Protein AF-A0AA35SJY0-F1 (afdb_monomer)

Sequence (415 aa):
MSQCINRVAERLEVTLGAAPAEVSKVVKTKFVGMVEGQYLTRVKPPSTESALGQVNSGDSARTPIFGKFELPSSLTAIKYTGNKRKRDEEDPGNQPSSKRAKKNTGEGEEKPVDDGVFWSVNFDNFHQHFQDKAIVSAVRERVDETAACVMRSLLRMAINLSQDKSLQTKSSPTLYKGRMAEYLPDKPKLSEMDLEHYLKALTDDQAHFLSKEDDSGGGGYAVDYQQCAQGLCQATVEGIVRERFSSKCLRVFRLLLVKRVLEQKQVVDMAMIPSKEARELLYSLLAENFISLQEIPRTMDYAPSRTFYLFSVNLPSVARLLLERTYQALGNIVSRRMFEMKTHKRLLEKYAQYQEQMAQLKGRGEVEEEEIEEILTPDEKTTAEQVKKTIQKLEAGELQLDETIMSLSNYIRMA

Nearest PDB structures (foldseek):
  8iuh-assembly1_O  TM=8.285E-01  e=1.355E-28  Homo sapiens
  7d59-assembly1_O  TM=8.642E-01  e=7.348E-26  Homo sapiens
  5afq-assembly2_B  TM=8.965E-01  e=2.267E-20  Homo sapiens
  7z1l-assembly1_O  TM=6.596E-01  e=2.571E-13  Saccharomyces cerevisiae W303
  6tut-assembly1_O  TM=6.845E-01  e=4.844E-11  Saccharomyces cerevisiae S288C

Radius of gyration: 31.0 Å; Cα contacts (8 Å, |Δi|>4): 388; chains: 1; bounding box: 80×74×91 Å

Solvent-accessible surface area (backbone atoms only — not comparable to full-atom values): 24234 Å² total; per-residue (Å²): 87,67,70,57,38,51,5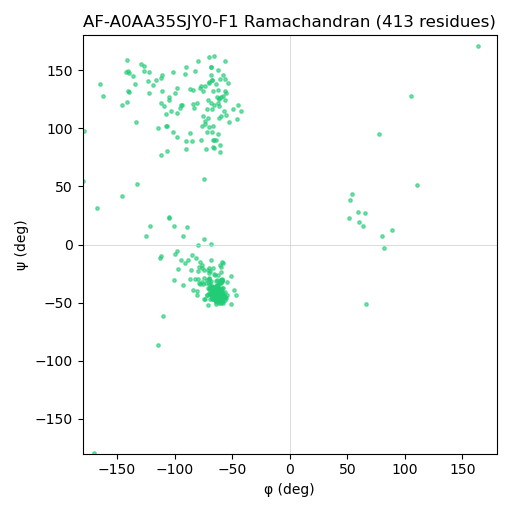4,52,22,56,57,44,26,78,74,66,76,49,63,49,75,60,47,32,53,53,46,48,55,51,51,50,51,34,24,77,69,43,43,32,27,51,52,80,75,78,81,78,90,79,73,91,74,77,94,74,88,88,76,89,76,72,72,75,78,80,56,50,58,62,74,66,94,58,62,89,72,70,67,90,81,76,79,79,78,75,78,77,79,86,76,94,79,80,82,89,78,92,70,90,71,82,73,74,94,75,77,76,76,78,72,57,97,54,69,94,52,50,74,40,77,30,60,68,52,51,53,50,53,51,50,52,50,52,52,29,51,50,40,30,75,73,74,30,69,66,50,17,50,53,51,47,26,51,53,54,50,34,64,73,71,40,87,73,85,54,94,66,58,50,54,45,59,81,43,47,51,78,60,47,69,84,51,51,59,87,70,74,78,71,51,76,67,56,50,53,51,45,52,50,53,45,43,72,36,92,66,43,44,32,42,76,80,40,75,65,77,80,27,21,32,28,44,27,46,43,41,40,28,48,52,51,30,50,53,52,52,48,50,53,40,31,77,73,76,26,69,70,48,32,49,51,52,53,50,29,61,74,63,44,61,40,40,68,69,56,50,28,67,74,59,75,41,61,68,68,60,44,48,56,46,52,53,52,36,40,77,70,54,59,34,45,80,45,79,50,54,77,49,96,81,57,47,72,93,52,34,46,60,32,37,29,53,54,63,73,61,34,39,52,56,49,46,54,52,50,52,53,48,46,54,52,45,52,51,49,42,53,48,52,51,61,74,41,39,71,56,49,53,52,51,50,51,52,54,51,52,50,54,53,33,67,74,69,74,54,82,68,63,70,72,57,48,75,77,47,51,72,69,59,49,55,52,44,52,50,52,51,52,51,44,52,52,40,55,52,49,50,54,56,49,48,57,52,45,52,39,34,52,52,25,64,68,61,107

pLDDT: mean 80.76, std 19.19, range [25.3, 96.81]

Foldseek 3Di:
DLVVLQVVLVVVCVVPVDDSQVSSVVSLVVVLVCLVLVQKWWDDQPPPPPPPDDDDDDDPPPPPDRPRSDDPPCSVVRGRPDDPPPPDDDDPDDDDDDDPDPDPPPDDPPQGPCPPTDMDGDVLSVLLVLLLVLLLVVQCVVPHNVLSQLSNLVSVVQVVPDPDSDLQDQKGPWDAPVCSVVRHDPPPPDDPVRSLVSLVVQCPDPLNQKHFDDPPRPTIIMGGSLSSLVVLLVVLLLVVQCVPPHPLLSLLLVVQVVVFKDALVRSCVVSVDPSVVSVVSLVVCVVLVQKDWDWAAPDPVSPPVRITTMIGGDSLVSLVSVLVVLVVVLVVLVVVLVVLCVVCVVLLVLVVVLVVVVVVCVVVVHDPVVVSCVSAPPVSVVVNVVSVVSSVVSVVVNVVSVSSNSSSVSNNSND

Mean predicted aligned error: 12.14 Å

Secondary structure (DSSP, 8-state):
-HHHHHHHHHHHHHHH---HHHHHHHHHHHHHHHHHTTSEEEPPPP---------------------TTPPPTTGGG--------------S--PPP-------S-------TTTT--EEE-HHHHHHHHHHHHHHHHHHHHS-HHHHHHHHHHHHHHHHH-S---TT--BPPPEEHHHHTTTS-SSS---HHHHHHHHHHHHHSTT--EEEEE-GGG-EEEEBHHHHHHHHHHHHHHHHHHHHT-HHHHHHHHHHHHHSEEEHHHHHHHHT--HHHHHHHHHHHHHTTSSEEEEEESSTT--GGGEEEEEE--HHHHHHHHHHHHHHHHHHHHHHHHHHHHHTHHHHHHHHHHHHHHHHHHHHT---HHHHHTTS-HHHHHHHHHHHHHHHHHHHHHHHHHHHHHHHHHHHHH-

InterPro domains:
  IPR008806 RNA polymerase III Rpc82, C -terminal [PF05645] (86-227)
  IPR036388 Winged helix-like DNA-binding domain superfamily [G3DSA:1.10.10.10] (122-224)
  IPR036388 Winged helix-like DNA-binding domain superfamily [G3DSA:1.10.10.10] (226-315)
  IPR039748 DNA-directed RNA polymerase III subunit RPC3 [PTHR12949] (1-410)
  IPR055207 DNA-directed RNA polymerase III subunit RPC3, winged-helix domain [PF22536] (237-313)

Structure (mmCIF, N/CA/C/O backbone):
data_AF-A0AA35SJY0-F1
#
_entry.id   AF-A0AA35SJY0-F1
#
loop_
_atom_site.group_PDB
_atom_site.id
_atom_site.type_symbol
_atom_site.label_atom_id
_atom_site.label_alt_id
_atom_site.label_comp_id
_atom_site.label_asym_id
_atom_site.label_entity_id
_atom_site.label_seq_id
_atom_site.pdbx_PDB_ins_code
_atom_site.Cartn_x
_atom_site.Cartn_y
_atom_site.Cartn_z
_atom_site.occupancy
_atom_site.B_iso_or_equiv
_atom_site.auth_seq_id
_atom_site.auth_comp_id
_atom_site.auth_asym_id
_atom_site.auth_atom_id
_atom_site.pdbx_PDB_model_num
ATOM 1 N N . MET A 1 1 ? -18.531 22.402 15.625 1.00 78.50 1 MET A N 1
ATOM 2 C CA . MET A 1 1 ? -17.319 22.365 16.481 1.00 78.50 1 MET A CA 1
ATOM 3 C C . MET A 1 1 ? -17.675 22.137 17.952 1.00 78.50 1 MET A C 1
ATOM 5 O O . MET A 1 1 ? -17.224 21.138 18.505 1.00 78.50 1 MET A O 1
ATOM 9 N N . SER A 1 2 ? -18.511 22.976 18.571 1.00 81.50 2 SER A N 1
ATOM 10 C CA . SER A 1 2 ? -18.859 22.919 20.006 1.00 81.50 2 SER A CA 1
ATOM 11 C C . SER A 1 2 ? -19.429 21.566 20.442 1.00 81.50 2 SER A C 1
ATOM 13 O O . SER A 1 2 ? -18.970 20.981 21.419 1.00 81.50 2 SER A O 1
ATOM 15 N N . GLN A 1 3 ? -20.351 20.997 19.657 1.00 84.88 3 GLN A N 1
ATOM 16 C CA . GLN A 1 3 ? -20.922 19.670 19.932 1.00 84.88 3 GLN A CA 1
ATOM 17 C C . GLN A 1 3 ? -19.871 18.545 19.926 1.00 84.88 3 GLN A C 1
ATOM 19 O O . GLN A 1 3 ? -19.956 17.617 20.726 1.00 84.88 3 GLN A O 1
ATOM 24 N N . CYS A 1 4 ? -18.880 18.614 19.029 1.00 85.56 4 CYS A N 1
ATOM 25 C CA . CYS A 1 4 ? -17.801 17.625 18.961 1.00 85.56 4 CYS A CA 1
ATOM 26 C C . CYS A 1 4 ? -16.913 17.716 20.207 1.00 85.56 4 CYS A C 1
ATOM 28 O O . CYS A 1 4 ? -16.655 16.703 20.851 1.00 85.56 4 CYS A O 1
ATOM 30 N N . ILE A 1 5 ? -16.526 18.937 20.594 1.00 85.25 5 ILE A N 1
ATOM 31 C CA . ILE A 1 5 ? -15.706 19.183 21.786 1.00 85.25 5 ILE A CA 1
ATOM 32 C C . ILE A 1 5 ? -16.404 18.655 23.045 1.00 85.25 5 ILE A C 1
ATOM 34 O O . ILE A 1 5 ? -15.774 17.938 23.819 1.00 85.25 5 ILE A O 1
ATOM 38 N N . ASN A 1 6 ? -17.695 18.955 23.226 1.00 83.62 6 ASN A N 1
ATOM 39 C CA . ASN A 1 6 ? -18.451 18.501 24.396 1.00 83.62 6 ASN A CA 1
ATOM 40 C C . ASN A 1 6 ? -18.546 16.968 24.445 1.00 83.62 6 ASN A C 1
ATOM 42 O O . ASN A 1 6 ? -18.200 16.374 25.459 1.00 83.62 6 ASN A O 1
ATOM 46 N N . ARG A 1 7 ? -18.903 16.307 23.333 1.00 86.19 7 ARG A N 1
ATOM 47 C CA . ARG A 1 7 ? -18.992 14.834 23.279 1.00 86.19 7 ARG A CA 1
ATOM 48 C C . ARG A 1 7 ? -17.655 14.142 23.542 1.00 86.19 7 ARG A C 1
ATOM 50 O O . ARG A 1 7 ? -17.624 13.088 24.172 1.00 86.19 7 ARG A O 1
ATOM 57 N N . VAL A 1 8 ? -16.555 14.693 23.026 1.00 86.94 8 VAL A N 1
ATOM 58 C CA . VAL A 1 8 ? -15.214 14.137 23.262 1.00 86.94 8 VAL A CA 1
ATOM 59 C C . VAL A 1 8 ? -14.806 14.341 24.720 1.00 86.94 8 VAL A C 1
ATOM 61 O O . VAL A 1 8 ? -14.300 13.403 25.329 1.00 86.94 8 VAL A O 1
ATOM 64 N N . ALA A 1 9 ? -15.072 15.516 25.299 1.00 84.88 9 ALA A N 1
ATOM 65 C CA . ALA A 1 9 ? -14.797 15.783 26.708 1.00 84.88 9 ALA A CA 1
ATOM 66 C C . ALA A 1 9 ? -15.593 14.851 27.640 1.00 84.88 9 ALA A C 1
ATOM 68 O O . ALA A 1 9 ? -14.998 14.261 28.534 1.00 84.88 9 ALA A O 1
ATOM 69 N N . GLU A 1 10 ? -16.886 14.635 27.375 1.00 84.31 10 GLU A N 1
ATOM 70 C CA . GLU A 1 10 ? -17.739 13.702 28.131 1.00 84.31 10 GLU A CA 1
ATOM 71 C C . GLU A 1 10 ? -17.217 12.255 28.071 1.00 84.31 10 GLU A C 1
ATOM 73 O O . GLU A 1 10 ? -17.153 11.561 29.083 1.00 84.31 10 GLU A O 1
ATOM 78 N N . ARG A 1 11 ? -16.800 11.776 26.891 1.00 84.75 11 ARG A N 1
ATOM 79 C CA . ARG A 1 11 ? -16.245 10.415 26.751 1.00 84.75 11 ARG A CA 1
ATOM 80 C C . ARG A 1 11 ? -14.896 10.255 27.452 1.00 84.75 11 ARG A C 1
ATOM 82 O O . ARG A 1 11 ? -14.607 9.192 28.000 1.00 84.75 11 ARG A O 1
ATOM 89 N N . LEU A 1 12 ? -14.064 11.294 27.421 1.00 83.69 12 LEU A N 1
ATOM 90 C CA . LEU A 1 12 ? -12.764 11.292 28.084 1.00 83.69 12 LEU A CA 1
ATOM 91 C C . LEU A 1 12 ? -12.892 11.402 29.606 1.00 83.69 12 LEU A C 1
ATOM 93 O O . LEU A 1 12 ? -12.096 10.780 30.299 1.00 83.69 12 LEU A O 1
ATOM 97 N N . GLU A 1 13 ? -13.898 12.107 30.128 1.00 79.31 13 GLU A N 1
ATOM 98 C CA . GLU A 1 13 ? -14.208 12.141 31.565 1.00 79.31 13 GLU A CA 1
ATOM 99 C C . GLU A 1 13 ? -14.447 10.728 32.109 1.00 79.31 13 GLU A C 1
ATOM 101 O O . GLU A 1 13 ? -13.812 10.333 33.083 1.00 79.31 13 GLU A O 1
ATOM 106 N N . VAL A 1 14 ? -15.267 9.926 31.419 1.00 75.31 14 VAL A N 1
ATOM 107 C CA . VAL A 1 14 ? -15.548 8.527 31.799 1.00 75.31 14 VAL A CA 1
ATOM 108 C C . VAL A 1 14 ? -14.278 7.668 31.830 1.00 75.31 14 VAL A C 1
ATOM 110 O O . VAL A 1 14 ? -14.185 6.730 32.615 1.00 75.31 14 VAL A O 1
ATOM 113 N N . THR A 1 15 ? -13.293 7.983 30.986 1.00 76.44 15 THR A N 1
ATOM 114 C CA . THR A 1 15 ? -12.087 7.158 30.814 1.00 76.44 15 THR A CA 1
ATOM 115 C C . THR A 1 15 ? -10.930 7.598 31.720 1.00 76.44 15 THR A C 1
ATOM 117 O O . THR A 1 15 ? -10.145 6.765 32.160 1.00 76.44 15 THR A O 1
ATOM 120 N N . LEU A 1 16 ? -10.796 8.903 31.978 1.00 75.38 16 LEU A N 1
ATOM 121 C CA . LEU A 1 16 ? -9.642 9.511 32.657 1.00 75.38 16 LEU A CA 1
ATOM 122 C C . LEU A 1 16 ? -9.978 10.092 34.039 1.00 75.38 16 LEU A C 1
ATOM 124 O O . LEU A 1 16 ? -9.060 10.471 34.760 1.00 75.38 16 LEU A O 1
ATOM 128 N N . GLY A 1 17 ? -11.261 10.220 34.403 1.00 70.62 17 GLY A N 1
ATOM 129 C CA . GLY A 1 17 ? -11.694 10.812 35.677 1.00 70.62 17 GLY A CA 1
ATOM 130 C C . GLY A 1 17 ? -11.331 12.296 35.850 1.00 70.62 17 GLY A C 1
ATOM 131 O O . GLY A 1 17 ? -11.333 12.804 36.968 1.00 70.62 17 GLY A O 1
ATOM 132 N N . ALA A 1 18 ? -10.976 12.989 34.763 1.00 73.25 18 ALA A N 1
ATOM 133 C CA . ALA A 1 18 ? -10.512 14.376 34.778 1.00 73.25 18 ALA A CA 1
ATOM 134 C C . ALA A 1 18 ? -11.664 15.386 34.630 1.00 73.25 18 ALA A C 1
ATOM 136 O O . ALA A 1 18 ? -12.671 15.109 33.979 1.00 73.25 18 ALA A O 1
ATOM 137 N N . ALA A 1 19 ? -11.485 16.596 35.177 1.00 75.12 19 ALA A N 1
ATOM 138 C CA . ALA A 1 19 ? -12.495 17.652 35.133 1.00 75.12 19 ALA A CA 1
ATOM 139 C C . ALA A 1 19 ? -12.826 18.079 33.677 1.00 75.12 19 ALA A C 1
ATOM 141 O O . ALA A 1 19 ? -11.927 18.516 32.944 1.00 75.12 19 ALA A O 1
ATOM 142 N N . PRO A 1 20 ? -14.107 18.069 33.251 1.00 69.75 20 PRO A N 1
ATOM 143 C CA . PRO A 1 20 ? -14.501 18.304 31.852 1.00 69.75 20 PRO A CA 1
ATOM 144 C C . PRO A 1 20 ? -14.066 19.652 31.271 1.00 69.75 20 PRO A C 1
ATOM 146 O O . PRO A 1 20 ? -13.796 19.777 30.075 1.00 69.75 20 PRO A O 1
ATOM 149 N N . ALA A 1 21 ? -13.970 20.675 32.123 1.00 73.25 21 ALA A N 1
ATOM 150 C CA . ALA A 1 21 ? -13.591 22.023 31.718 1.00 73.25 21 ALA A CA 1
ATOM 151 C C . ALA A 1 21 ? -12.121 22.126 31.271 1.00 73.25 21 ALA A C 1
ATOM 153 O O . ALA A 1 21 ? -11.799 22.935 30.398 1.00 73.25 21 ALA A O 1
ATOM 154 N N . GLU A 1 22 ? -11.228 21.320 31.847 1.00 76.94 22 GLU A N 1
ATOM 155 C CA . GLU A 1 22 ? -9.810 21.291 31.478 1.00 76.94 22 GLU A CA 1
ATOM 156 C C . GLU A 1 22 ? -9.596 20.462 30.208 1.00 76.94 22 GLU A C 1
ATOM 158 O O . GLU A 1 22 ? -8.956 20.921 29.259 1.00 76.94 22 GLU A O 1
ATOM 163 N N . VAL A 1 23 ? -10.255 19.302 30.131 1.00 80.50 23 VAL A N 1
ATOM 164 C CA . VAL A 1 23 ? -10.253 18.433 28.947 1.00 80.50 23 VAL A CA 1
ATOM 165 C C . VAL A 1 23 ? -10.788 19.178 27.720 1.00 80.50 23 VAL A C 1
ATOM 167 O O . VAL A 1 23 ? -10.181 19.128 26.652 1.00 80.50 23 VAL A O 1
ATOM 170 N N . SER A 1 24 ? -11.872 19.946 27.866 1.00 79.69 24 SER A N 1
ATOM 171 C CA . SER A 1 24 ? -12.461 20.729 26.773 1.00 79.69 24 SER A CA 1
ATOM 172 C C . SER A 1 24 ? -11.477 21.736 26.156 1.00 79.69 24 SER A C 1
ATOM 174 O O . SER A 1 24 ? -11.444 21.892 24.931 1.00 79.69 24 SER A O 1
ATOM 176 N N . LYS A 1 25 ? -10.612 22.372 26.964 1.00 83.44 25 LYS A N 1
ATOM 177 C CA . LYS A 1 25 ? -9.571 23.287 26.458 1.00 83.44 25 LYS A CA 1
ATOM 178 C C . LYS A 1 25 ? -8.545 22.548 25.602 1.00 83.44 25 LYS A C 1
ATOM 180 O O . LYS A 1 25 ? -8.234 23.000 24.504 1.00 83.44 25 LYS A O 1
ATOM 185 N N . VAL A 1 26 ? -8.064 21.395 26.069 1.00 85.69 26 VAL A N 1
ATOM 186 C CA . VAL A 1 26 ? -7.096 20.569 25.328 1.00 85.69 26 VAL A CA 1
ATOM 187 C C . VAL A 1 26 ? -7.708 20.049 24.025 1.00 85.69 26 VAL A C 1
ATOM 189 O O . VAL A 1 26 ? -7.083 20.141 22.967 1.00 85.69 26 VAL A O 1
ATOM 192 N N . VAL A 1 27 ? -8.951 19.561 24.076 1.00 86.62 27 VAL A N 1
ATOM 193 C CA . VAL A 1 27 ? -9.693 19.083 22.898 1.00 86.62 27 VAL A CA 1
ATOM 194 C C . VAL A 1 27 ? -9.872 20.205 21.878 1.00 86.62 27 VAL A C 1
ATOM 196 O O . VAL A 1 27 ? -9.680 19.978 20.686 1.00 86.62 27 VAL A O 1
ATOM 199 N N . LYS A 1 28 ? -10.165 21.431 22.324 1.00 86.31 28 LYS A N 1
ATOM 200 C CA . LYS A 1 28 ? -10.258 22.605 21.448 1.00 86.31 28 LYS A CA 1
ATOM 201 C C . LYS A 1 28 ? -8.932 22.904 20.748 1.00 86.31 28 LYS A C 1
ATOM 203 O O . LYS A 1 28 ? -8.933 23.079 19.533 1.00 86.31 28 LYS A O 1
ATOM 208 N N . THR A 1 29 ? -7.812 22.899 21.472 1.00 88.44 29 THR A N 1
ATOM 209 C CA . THR A 1 29 ? -6.478 23.090 20.878 1.00 88.44 29 THR A CA 1
ATOM 210 C C . THR A 1 29 ? -6.157 22.004 19.850 1.00 88.44 29 THR A C 1
ATOM 212 O O . THR A 1 29 ? -5.660 22.306 18.768 1.00 88.44 29 THR A O 1
ATOM 215 N N . LYS A 1 30 ? -6.487 20.737 20.136 1.00 89.62 30 LYS A N 1
ATOM 216 C CA . LYS A 1 30 ? -6.295 19.636 19.177 1.00 89.62 30 LYS A CA 1
ATOM 217 C C . LYS A 1 30 ? -7.208 19.754 17.959 1.00 89.62 30 LYS A C 1
ATOM 219 O O . LYS A 1 30 ? -6.742 19.516 16.852 1.00 89.62 30 LYS A O 1
ATOM 224 N N . PHE A 1 31 ? -8.462 20.166 18.139 1.00 88.88 31 PHE A N 1
ATOM 225 C CA . PHE A 1 31 ? -9.383 20.416 17.031 1.00 88.88 31 PHE A CA 1
ATOM 226 C C . PHE A 1 31 ? -8.839 21.505 16.101 1.00 88.88 31 PHE A C 1
ATOM 228 O O . PHE A 1 31 ? -8.817 21.309 14.892 1.00 88.88 31 PHE A O 1
ATOM 235 N N . VAL A 1 32 ? -8.347 22.617 16.660 1.00 86.94 32 VAL A N 1
ATOM 236 C CA . VAL A 1 32 ? -7.701 23.692 15.889 1.00 86.94 32 VAL A CA 1
ATOM 237 C C . VAL A 1 32 ? -6.501 23.153 15.112 1.00 86.94 32 VAL A C 1
ATOM 239 O O . VAL A 1 32 ? -6.459 23.317 13.898 1.00 86.94 32 VAL A O 1
ATOM 242 N N . GLY A 1 33 ? -5.612 22.396 15.760 1.00 85.62 33 GLY A N 1
ATOM 243 C CA . GLY A 1 33 ? -4.476 21.771 15.077 1.00 85.62 33 GLY A CA 1
ATOM 244 C C . GLY A 1 33 ? -4.880 20.789 13.965 1.00 85.62 33 GLY A C 1
ATOM 245 O O . GLY A 1 33 ? -4.198 20.694 12.951 1.00 85.62 33 GLY A O 1
ATOM 246 N N . MET A 1 34 ? -6.006 20.077 14.100 1.00 87.00 34 MET A N 1
ATOM 247 C CA . MET A 1 34 ? -6.532 19.213 13.033 1.00 87.00 34 MET A CA 1
ATOM 248 C C . MET A 1 34 ? -7.114 20.004 11.856 1.00 87.00 34 MET A C 1
ATOM 250 O O . MET A 1 34 ? -7.069 19.520 10.726 1.00 87.00 34 MET A O 1
ATOM 254 N N . VAL A 1 35 ? -7.660 21.198 12.098 1.00 85.62 35 VAL A N 1
ATOM 255 C CA . VAL A 1 35 ? -8.133 22.105 11.041 1.00 85.62 35 VAL A CA 1
ATOM 256 C C . VAL A 1 35 ? -6.951 22.754 10.323 1.00 85.62 35 VAL A C 1
ATOM 258 O O . VAL A 1 35 ? -6.907 22.730 9.096 1.00 85.62 35 VAL A O 1
ATOM 261 N N . GLU A 1 36 ? -5.967 23.260 11.069 1.00 82.62 36 GLU A N 1
ATOM 262 C CA . GLU A 1 36 ? -4.720 23.821 10.527 1.00 82.62 36 GLU A CA 1
ATOM 263 C C . GLU A 1 36 ? -3.943 22.772 9.722 1.00 82.62 36 GLU A C 1
ATOM 265 O O . GLU A 1 36 ? -3.505 23.034 8.605 1.00 82.62 36 GLU A O 1
ATOM 270 N N . GLY A 1 37 ? -3.862 21.545 10.245 1.00 79.25 37 GLY A N 1
ATOM 271 C CA . GLY A 1 37 ? -3.310 20.384 9.551 1.00 79.25 37 GLY A CA 1
ATOM 272 C C . GLY A 1 37 ? -4.217 19.806 8.461 1.00 79.25 37 GLY A C 1
ATOM 273 O O . GLY A 1 37 ? -3.877 18.771 7.902 1.00 79.25 37 GLY A O 1
ATOM 274 N N . GLN A 1 38 ? -5.363 20.436 8.171 1.00 82.00 38 GLN A N 1
ATOM 275 C CA . GLN A 1 38 ? -6.306 20.089 7.100 1.00 82.00 38 GLN A CA 1
ATOM 276 C C . GLN A 1 38 ? -6.922 18.684 7.168 1.00 82.00 38 GLN A C 1
ATOM 278 O O . GLN A 1 38 ? -7.476 18.198 6.183 1.00 82.00 38 GLN A O 1
ATOM 283 N N . TYR A 1 39 ? -6.902 18.039 8.332 1.00 85.19 39 TYR A N 1
ATOM 284 C CA . TYR A 1 39 ? -7.601 16.775 8.586 1.00 85.19 39 TYR A CA 1
ATOM 285 C C . TYR A 1 39 ? -9.109 16.965 8.786 1.00 85.19 39 TYR A C 1
ATOM 287 O O . TYR A 1 39 ? -9.882 16.020 8.626 1.00 85.19 39 TYR A O 1
ATOM 295 N N . LEU A 1 40 ? -9.533 18.186 9.120 1.00 88.38 40 LEU A N 1
ATOM 296 C CA . LEU A 1 40 ? -10.933 18.580 9.240 1.00 88.38 40 LEU A CA 1
ATOM 297 C C . LEU A 1 40 ? -11.250 19.697 8.246 1.00 88.38 40 LEU A C 1
ATOM 299 O O . LEU A 1 40 ? -10.483 20.643 8.084 1.00 88.38 40 LEU A O 1
ATOM 303 N N . THR A 1 41 ? -12.404 19.587 7.597 1.00 85.44 41 THR A N 1
ATOM 304 C CA . THR A 1 41 ? -12.906 20.553 6.611 1.00 85.44 41 THR A CA 1
ATOM 305 C C . THR A 1 41 ? -14.304 20.999 6.987 1.00 85.44 41 THR A C 1
ATOM 307 O O . THR A 1 41 ? -15.071 20.230 7.568 1.00 85.44 41 THR A O 1
ATOM 310 N N . ARG A 1 42 ? -14.659 22.238 6.651 1.00 84.56 42 ARG A N 1
ATOM 311 C CA . ARG A 1 42 ? -16.052 22.673 6.741 1.00 84.56 42 ARG A CA 1
ATOM 312 C C . ARG A 1 42 ? -16.880 21.980 5.666 1.00 84.56 42 ARG A C 1
ATOM 314 O O . ARG A 1 42 ? -16.460 21.882 4.513 1.00 84.56 42 ARG A O 1
ATOM 321 N N . VAL A 1 43 ? -18.082 21.560 6.038 1.00 84.62 43 VAL A N 1
ATOM 322 C CA . VAL A 1 43 ? -19.083 21.070 5.089 1.00 84.62 43 VAL A CA 1
ATOM 323 C C . VAL A 1 43 ? -19.670 22.273 4.361 1.00 84.62 43 VAL A C 1
ATOM 325 O O . VAL A 1 43 ? -20.027 23.274 4.986 1.00 84.62 43 VAL A O 1
ATOM 328 N N . LYS A 1 44 ? -19.753 22.189 3.032 1.00 76.44 44 LYS A N 1
ATOM 329 C CA . LYS A 1 44 ? -20.377 23.236 2.223 1.00 76.44 44 LYS A CA 1
ATOM 330 C C . LYS A 1 44 ? -21.859 23.337 2.612 1.00 76.44 44 LYS A C 1
ATOM 332 O O . LYS A 1 44 ? -22.533 22.305 2.586 1.00 76.44 44 LYS A O 1
ATOM 337 N N . PRO A 1 45 ? -22.379 24.525 2.972 1.00 72.19 45 PRO A N 1
ATOM 338 C CA . PRO A 1 45 ? -23.802 24.661 3.235 1.00 72.19 45 PRO A CA 1
ATOM 339 C C . PRO A 1 45 ? -24.577 24.305 1.958 1.00 72.19 45 PRO A C 1
ATOM 341 O O . PRO A 1 45 ? -24.107 24.629 0.859 1.00 72.19 45 PRO A O 1
ATOM 344 N N . PRO A 1 46 ? -25.734 23.628 2.068 1.00 66.56 46 PRO A N 1
ATOM 345 C CA . PRO A 1 46 ? -26.589 23.399 0.912 1.00 66.56 46 PRO A CA 1
ATOM 346 C C . PRO A 1 46 ? -26.919 24.754 0.280 1.00 66.56 46 PRO A C 1
ATOM 348 O O . PRO A 1 46 ? -27.278 25.700 0.982 1.00 66.56 46 PRO A O 1
ATOM 351 N N . SER A 1 47 ? -26.742 24.871 -1.037 1.00 57.00 47 SER A N 1
ATOM 352 C CA . SER A 1 47 ? -27.133 26.064 -1.784 1.00 57.00 47 SER A CA 1
ATOM 353 C C . SER A 1 47 ? -28.620 26.307 -1.551 1.00 57.00 47 SER A C 1
ATOM 355 O O . SER A 1 47 ? -29.448 25.476 -1.912 1.00 57.00 47 SER A O 1
ATOM 357 N N . THR A 1 48 ? -28.964 27.416 -0.907 1.00 47.50 48 THR A N 1
ATOM 358 C CA . THR A 1 48 ? -30.351 27.822 -0.683 1.00 47.50 48 THR A CA 1
ATOM 359 C C . THR A 1 48 ? -31.015 28.150 -2.024 1.00 47.50 48 THR A C 1
ATOM 361 O O . THR A 1 48 ? -30.996 29.298 -2.460 1.00 47.50 48 THR A O 1
ATOM 364 N N . GLU A 1 49 ? -31.627 27.164 -2.681 1.00 43.66 49 GLU A N 1
ATOM 365 C CA . GLU A 1 49 ? -32.560 27.356 -3.805 1.00 43.66 49 GLU A CA 1
ATOM 366 C C . GLU A 1 49 ? -33.922 27.878 -3.302 1.00 43.66 49 GLU A C 1
ATOM 368 O O . GLU A 1 49 ? -34.974 27.279 -3.500 1.00 43.66 49 GLU A O 1
ATOM 373 N N . SER A 1 50 ? -33.930 29.007 -2.591 1.00 41.12 50 SER A N 1
ATOM 374 C CA . SER A 1 50 ? -35.169 29.694 -2.179 1.00 41.12 50 SER A CA 1
ATOM 375 C C . SER A 1 50 ? -35.025 31.214 -2.163 1.00 41.12 50 SER A C 1
ATOM 377 O O . SER A 1 50 ? -35.531 31.898 -1.281 1.00 41.12 50 SER A O 1
ATOM 379 N N . ALA A 1 51 ? -34.362 31.751 -3.186 1.00 40.22 51 ALA A N 1
ATOM 380 C CA . ALA A 1 51 ? -34.456 33.164 -3.545 1.00 40.22 51 ALA A CA 1
ATOM 381 C C . ALA A 1 51 ? -34.677 33.322 -5.061 1.00 40.22 51 ALA A C 1
ATOM 383 O O . ALA A 1 51 ? -33.959 34.041 -5.747 1.00 40.22 51 ALA A O 1
ATOM 384 N N . LEU A 1 52 ? -35.684 32.629 -5.603 1.00 38.91 52 LEU A N 1
ATOM 385 C CA . LEU A 1 52 ? -36.325 33.059 -6.848 1.00 38.91 52 LEU A CA 1
ATOM 386 C C . LEU A 1 52 ? -37.261 34.219 -6.495 1.00 38.91 52 LEU A C 1
ATOM 388 O O . LEU A 1 52 ? -38.416 34.011 -6.135 1.00 38.91 52 LEU A O 1
ATOM 392 N N . GLY A 1 53 ? -36.738 35.442 -6.544 1.00 34.47 53 GLY A N 1
ATOM 393 C CA . GLY A 1 53 ? -37.527 36.635 -6.262 1.00 34.47 53 GLY A CA 1
ATOM 394 C C . GLY A 1 53 ? -36.737 37.929 -6.402 1.00 34.47 53 GLY A C 1
ATOM 395 O O . GLY A 1 53 ? -36.098 38.360 -5.455 1.00 34.47 53 GLY A O 1
ATOM 396 N N . GLN A 1 54 ? -36.883 38.553 -7.571 1.00 31.78 54 GLN A N 1
ATOM 397 C CA . GLN A 1 54 ? -36.513 39.931 -7.919 1.00 31.78 54 GLN A CA 1
ATOM 398 C C . GLN A 1 54 ? -35.028 40.212 -8.178 1.00 31.78 54 GLN A C 1
ATOM 400 O O . GLN A 1 54 ? -34.235 40.569 -7.314 1.00 31.78 54 GLN A O 1
ATOM 405 N N . VAL A 1 55 ? -34.716 40.155 -9.473 1.00 36.41 55 VAL A N 1
ATOM 406 C CA . VAL A 1 55 ? -33.639 40.915 -10.098 1.00 36.41 55 VAL A CA 1
ATOM 407 C C . VAL A 1 55 ? -33.934 42.398 -9.873 1.00 36.41 55 VAL A C 1
ATOM 409 O O . VAL A 1 55 ? -34.879 42.926 -10.449 1.00 36.41 55 VAL A O 1
ATOM 412 N N . ASN A 1 56 ? -33.135 43.064 -9.044 1.00 29.64 56 ASN A N 1
ATOM 413 C CA . ASN A 1 56 ? -32.893 44.492 -9.184 1.00 29.64 56 ASN A CA 1
ATOM 414 C C . ASN A 1 56 ? -31.418 44.786 -8.911 1.00 29.64 56 ASN A C 1
ATOM 416 O O . ASN A 1 56 ? -30.802 44.287 -7.973 1.00 29.64 56 ASN A O 1
ATOM 420 N N . SER A 1 57 ? -30.870 45.546 -9.846 1.00 34.97 57 SER A N 1
ATOM 421 C CA . SER A 1 57 ? -29.481 45.926 -10.045 1.00 34.97 57 SER A CA 1
ATOM 422 C C . SER A 1 57 ? -28.829 46.609 -8.845 1.00 34.97 57 SER A C 1
ATOM 424 O O . SER A 1 57 ? -29.419 47.516 -8.263 1.00 34.97 57 SER A O 1
ATOM 426 N N . GLY A 1 58 ? -27.550 46.289 -8.627 1.00 32.44 58 GLY A N 1
ATOM 427 C CA . GLY A 1 58 ? -26.607 47.218 -8.005 1.00 32.44 58 GLY A CA 1
ATOM 428 C C . GLY A 1 58 ? -26.132 46.863 -6.603 1.00 32.44 58 GLY A C 1
ATOM 429 O O . GLY A 1 58 ? -26.158 47.725 -5.744 1.00 32.44 58 GLY A O 1
ATOM 430 N N . ASP A 1 59 ? -25.650 45.643 -6.377 1.00 25.30 59 ASP A N 1
ATOM 431 C CA . ASP A 1 59 ? -24.457 45.459 -5.546 1.00 25.30 59 ASP A CA 1
ATOM 432 C C . ASP A 1 59 ? -23.869 44.073 -5.805 1.00 25.30 59 ASP A C 1
ATOM 434 O O . ASP A 1 59 ? -24.572 43.061 -5.779 1.00 25.30 59 ASP A O 1
ATOM 438 N N . SER A 1 60 ? -22.574 44.016 -6.111 1.00 29.55 60 SER A N 1
ATOM 439 C CA . SER A 1 60 ? -21.857 42.754 -6.280 1.00 29.55 60 SER A CA 1
ATOM 440 C C . SER A 1 60 ? -21.678 42.132 -4.896 1.00 29.55 60 SER A C 1
ATOM 442 O O . SER A 1 60 ? -20.648 42.305 -4.243 1.00 29.55 60 SER A O 1
ATOM 444 N N . ALA A 1 61 ? -22.715 41.442 -4.416 1.00 28.48 61 ALA A N 1
ATOM 445 C CA . ALA A 1 61 ? -22.644 40.603 -3.235 1.00 28.48 61 ALA A CA 1
ATOM 446 C C . ALA A 1 61 ? -21.673 39.459 -3.542 1.00 28.48 61 ALA A C 1
ATOM 448 O O . ALA A 1 61 ? -22.049 38.411 -4.067 1.00 28.48 61 ALA A O 1
ATOM 449 N N . ARG A 1 62 ? -20.388 39.692 -3.243 1.00 29.27 62 ARG A N 1
ATOM 450 C CA . ARG A 1 62 ? -19.370 38.653 -3.114 1.00 29.27 62 ARG A CA 1
ATOM 451 C C . ARG A 1 62 ? -19.978 37.539 -2.270 1.00 29.27 62 ARG A C 1
ATOM 453 O O . ARG A 1 62 ? -20.134 37.702 -1.062 1.00 29.27 62 ARG A O 1
ATOM 460 N N . THR A 1 63 ? -20.300 36.409 -2.894 1.00 31.08 63 THR A N 1
ATOM 461 C CA . THR A 1 63 ? -20.449 35.143 -2.177 1.00 31.08 63 THR A CA 1
ATOM 462 C C . THR A 1 63 ? -19.254 35.040 -1.232 1.00 31.08 63 THR A C 1
ATOM 464 O O . THR A 1 63 ? -18.122 35.127 -1.725 1.00 31.08 63 THR A O 1
ATOM 467 N N . PRO A 1 64 ? -19.455 34.943 0.097 1.00 37.31 64 PRO A N 1
ATOM 468 C CA . PRO A 1 64 ? -18.337 34.838 1.017 1.00 37.31 64 PRO A CA 1
ATOM 469 C C . PRO A 1 64 ? -17.513 33.635 0.576 1.00 37.31 64 PRO A C 1
ATOM 471 O O . PRO A 1 64 ? -18.054 32.544 0.379 1.00 37.31 64 PRO A O 1
ATOM 474 N N . ILE A 1 65 ? -16.225 33.879 0.327 1.00 41.56 65 ILE A N 1
ATOM 475 C CA . ILE A 1 65 ? -15.261 32.847 -0.040 1.00 41.56 65 ILE A CA 1
ATOM 476 C C . ILE A 1 65 ? -15.442 31.734 0.986 1.00 41.56 65 ILE A C 1
ATOM 478 O O . ILE A 1 65 ? -15.303 31.961 2.186 1.00 41.56 65 ILE A O 1
ATOM 482 N N . PHE A 1 66 ? -15.855 30.552 0.532 1.00 51.47 66 PHE A N 1
ATOM 483 C CA . PHE A 1 66 ? -16.019 29.422 1.426 1.00 51.47 66 PHE A CA 1
ATOM 484 C C . PHE A 1 66 ? -14.629 29.023 1.919 1.00 51.47 66 PHE A C 1
ATOM 486 O O . PHE A 1 66 ? -13.893 28.308 1.237 1.00 51.47 66 PHE A O 1
ATOM 493 N N . GLY A 1 67 ? -14.261 29.510 3.100 1.00 59.38 67 GLY A N 1
ATOM 494 C CA . GLY A 1 67 ? -13.049 29.125 3.794 1.00 59.38 67 GLY A CA 1
ATOM 495 C C . GLY A 1 67 ? -13.138 27.670 4.231 1.00 59.38 67 GLY A C 1
ATOM 496 O O . GLY A 1 67 ? -13.508 27.384 5.369 1.00 59.38 67 GLY A O 1
ATOM 497 N N . LYS A 1 68 ? -12.803 26.736 3.330 1.00 61.47 68 LYS A N 1
ATOM 498 C CA . LYS A 1 68 ? -12.863 25.275 3.550 1.00 61.47 68 LYS A CA 1
ATOM 499 C C . LYS A 1 68 ? -12.152 24.834 4.840 1.00 61.47 68 LYS A C 1
ATOM 501 O O . LYS A 1 68 ? -12.550 23.838 5.444 1.00 61.47 68 LYS A O 1
ATOM 506 N N . PHE A 1 69 ? -11.155 25.606 5.272 1.00 61.97 69 PHE A N 1
ATOM 507 C CA . PHE A 1 69 ? -10.333 25.378 6.463 1.00 61.97 69 PHE A CA 1
ATOM 508 C C . PHE A 1 69 ? -10.323 26.565 7.434 1.00 61.97 69 PHE A C 1
ATOM 510 O O . PHE A 1 69 ? -9.565 26.567 8.397 1.00 61.97 69 PHE A O 1
ATOM 517 N N . GLU A 1 70 ? -11.137 27.595 7.199 1.00 65.75 70 GLU A N 1
ATOM 518 C CA . GLU A 1 70 ? -11.158 28.744 8.098 1.00 65.75 70 GLU A CA 1
ATOM 519 C C . GLU A 1 70 ? -11.796 28.345 9.424 1.00 65.75 70 GLU A C 1
ATOM 521 O O . GLU A 1 70 ? -12.792 27.617 9.479 1.00 65.75 70 GLU A O 1
ATOM 526 N N . LEU A 1 71 ? -11.251 28.831 10.529 1.00 60.94 71 LEU A N 1
ATOM 527 C CA . LEU A 1 71 ? -11.856 28.644 11.842 1.00 60.94 71 LEU A CA 1
ATOM 528 C C . LEU A 1 71 ? -12.954 29.696 12.061 1.00 60.94 71 LEU A C 1
ATOM 530 O O . LEU A 1 71 ? -12.889 30.775 11.471 1.00 60.94 71 LEU A O 1
ATOM 534 N N . PRO A 1 72 ? -14.023 29.404 12.825 1.00 60.94 72 PRO A N 1
ATOM 535 C CA . PRO A 1 72 ? -15.056 30.399 13.078 1.00 60.94 72 PRO A CA 1
ATOM 536 C C . PRO A 1 72 ? -14.423 31.576 13.823 1.00 60.94 72 PRO A C 1
ATOM 538 O O . PRO A 1 72 ? -13.707 31.373 14.803 1.00 60.94 72 PRO A O 1
ATOM 541 N N . SER A 1 73 ? -14.691 32.809 13.393 1.00 54.06 73 SER A N 1
ATOM 542 C CA . SER A 1 73 ? -14.195 34.033 14.046 1.00 54.06 73 SER A CA 1
ATOM 543 C C . SER A 1 73 ? -14.619 34.139 15.521 1.00 54.06 73 SER A C 1
ATOM 545 O O . SER A 1 73 ? -14.015 34.872 16.298 1.00 54.06 73 SER A O 1
ATOM 547 N N . SER A 1 74 ? -15.602 33.337 15.935 1.00 55.03 74 SER A N 1
ATOM 548 C CA . SER A 1 74 ? -16.097 33.160 17.299 1.00 55.03 74 SER A CA 1
ATOM 549 C C . SER A 1 74 ? -15.380 32.072 18.118 1.00 55.03 74 SER A C 1
ATOM 551 O O . SER A 1 74 ? -15.879 31.677 19.173 1.00 55.03 74 SER A O 1
ATOM 553 N N . LEU A 1 75 ? -14.201 31.590 17.698 1.00 54.41 75 LEU A N 1
ATOM 554 C CA . LEU A 1 75 ? -13.419 30.586 18.434 1.00 54.41 75 LEU A CA 1
ATOM 555 C C . LEU A 1 75 ? -13.249 30.918 19.923 1.00 54.41 75 LEU A C 1
ATOM 557 O O . LEU A 1 75 ? -13.328 30.020 20.755 1.00 54.41 75 LEU A O 1
ATOM 561 N N . THR A 1 76 ? -13.044 32.182 20.291 1.00 50.31 76 THR A N 1
ATOM 562 C CA . THR A 1 76 ? -12.907 32.633 21.690 1.00 50.31 76 THR A CA 1
ATOM 563 C C . THR A 1 76 ? -14.207 32.543 22.496 1.00 50.31 76 THR A C 1
ATOM 565 O O . THR A 1 76 ? -14.148 32.403 23.716 1.00 50.31 76 THR A O 1
ATOM 568 N N . ALA A 1 77 ? -15.369 32.538 21.836 1.00 53.25 77 ALA A N 1
ATOM 569 C CA . ALA A 1 77 ? -16.690 32.473 22.461 1.00 53.25 77 ALA A CA 1
ATOM 570 C C . ALA A 1 77 ? -17.196 31.038 22.708 1.00 53.25 77 ALA A C 1
ATOM 572 O O . ALA A 1 77 ? -18.143 30.853 23.469 1.00 53.25 77 ALA A O 1
ATOM 573 N N . ILE A 1 78 ? -16.559 30.016 22.118 1.00 56.47 78 ILE A N 1
ATOM 574 C CA . ILE A 1 78 ? -16.910 28.607 22.361 1.00 56.47 78 ILE A CA 1
ATOM 575 C C . ILE A 1 78 ? -16.486 28.224 23.785 1.00 56.47 78 ILE A C 1
ATOM 577 O O . ILE A 1 78 ? -15.299 27.969 24.040 1.00 56.47 78 ILE A O 1
ATOM 581 N N . LYS A 1 79 ? -17.465 28.204 24.696 1.00 57.12 79 LYS A N 1
ATOM 582 C CA . LYS A 1 79 ? -17.357 27.733 26.082 1.00 57.12 79 LYS A CA 1
ATOM 583 C C . LYS A 1 79 ? -17.954 26.331 26.207 1.00 57.12 79 LYS A C 1
ATOM 585 O O . LYS A 1 79 ? -18.898 25.988 25.503 1.00 57.12 79 LYS A O 1
ATOM 590 N N . TYR A 1 80 ? -17.405 25.538 27.123 1.00 51.06 80 TYR A N 1
ATOM 591 C CA . TYR A 1 80 ? -17.983 24.252 27.503 1.00 51.06 80 TYR A CA 1
ATOM 592 C C . TYR A 1 80 ? -19.339 24.474 28.182 1.00 51.06 80 TYR A C 1
ATOM 594 O O . TYR A 1 80 ? -19.414 25.130 29.222 1.00 51.06 80 TYR A O 1
ATOM 602 N N . THR A 1 81 ? -20.394 23.913 27.601 1.00 57.34 81 THR A N 1
ATOM 603 C CA . THR A 1 81 ? -21.739 23.846 28.179 1.00 57.34 81 THR A CA 1
ATOM 604 C C . THR A 1 81 ? -21.980 22.410 28.629 1.00 57.34 81 THR A C 1
ATOM 606 O O . THR A 1 81 ? -22.547 21.591 27.913 1.00 57.34 81 THR A O 1
ATOM 609 N N . GLY A 1 82 ? -21.445 22.054 29.797 1.00 45.25 82 GLY A N 1
ATOM 610 C CA . GLY A 1 82 ? -21.632 20.715 30.346 1.00 45.25 82 GLY A CA 1
ATOM 611 C C . GLY A 1 82 ? -23.078 20.492 30.763 1.00 45.25 82 GLY A C 1
ATOM 612 O O . GLY A 1 82 ? -23.578 21.198 31.640 1.00 45.25 82 GLY A O 1
ATOM 613 N N . ASN A 1 83 ? -23.729 19.475 30.201 1.00 48.59 83 ASN A N 1
ATOM 614 C CA . ASN A 1 83 ? -24.975 18.974 30.762 1.00 48.59 83 ASN A CA 1
ATOM 615 C C . ASN A 1 83 ? -24.642 18.188 32.031 1.00 48.59 83 ASN A C 1
ATOM 617 O O . ASN A 1 83 ? -24.200 17.042 31.968 1.00 48.59 83 ASN A O 1
ATOM 621 N N . LYS A 1 84 ? -24.884 18.785 33.204 1.00 37.00 84 LYS A N 1
ATOM 622 C CA . LYS A 1 84 ? -24.987 18.017 34.449 1.00 37.00 84 LYS A CA 1
ATOM 623 C C . LYS A 1 84 ? -26.171 17.062 34.295 1.00 37.00 84 LYS A C 1
ATOM 625 O O . LYS A 1 84 ? -27.307 17.447 34.557 1.00 37.00 84 LYS A O 1
ATOM 630 N N . ARG A 1 85 ? -25.930 15.817 33.878 1.00 41.25 85 ARG A N 1
ATOM 631 C CA . ARG A 1 85 ? -26.884 14.734 34.132 1.00 41.25 85 ARG A CA 1
ATOM 632 C C . ARG A 1 85 ? -26.898 14.524 35.639 1.00 41.25 85 ARG A C 1
ATOM 634 O O . ARG A 1 85 ? -26.076 13.794 36.182 1.00 41.25 85 ARG A O 1
ATOM 641 N N . LYS A 1 86 ? -27.783 15.250 36.319 1.00 31.09 86 LYS A N 1
ATOM 642 C CA . LYS A 1 86 ? -28.138 14.978 37.704 1.00 31.09 86 LYS A CA 1
ATOM 643 C C . LYS A 1 86 ? -28.733 13.570 37.691 1.00 31.09 86 LYS A C 1
ATOM 645 O O . LYS A 1 86 ? -29.756 13.336 37.058 1.00 31.09 86 LYS A O 1
ATOM 650 N N . ARG A 1 87 ? -27.996 12.611 38.243 1.00 32.50 87 ARG A N 1
ATOM 651 C CA . ARG A 1 87 ? -28.490 11.258 38.473 1.00 32.50 87 ARG A CA 1
ATOM 652 C C . ARG A 1 87 ? -29.475 11.408 39.629 1.00 32.50 87 ARG A C 1
ATOM 654 O O . ARG A 1 87 ? -29.035 11.582 40.759 1.00 32.50 87 ARG A O 1
ATOM 661 N N . ASP A 1 88 ? -30.764 11.518 39.324 1.00 30.98 88 ASP A N 1
ATOM 662 C CA . ASP A 1 88 ? -31.793 11.549 40.361 1.00 30.98 88 ASP A CA 1
ATOM 663 C C . ASP A 1 88 ? -31.814 10.162 41.021 1.00 30.98 88 ASP A C 1
ATOM 665 O O . ASP A 1 88 ? -32.024 9.148 40.355 1.00 30.98 88 ASP A O 1
ATOM 669 N N . GLU A 1 89 ? -31.488 10.116 42.312 1.00 29.98 89 GLU A N 1
ATOM 670 C CA . GLU A 1 89 ? -31.733 8.953 43.163 1.00 29.98 89 GLU A CA 1
ATOM 671 C C . GLU A 1 89 ? -33.246 8.876 43.404 1.00 29.98 89 GLU A C 1
ATOM 673 O O . GLU A 1 89 ? -33.846 9.809 43.941 1.00 29.98 89 GLU A O 1
ATOM 678 N N . GLU A 1 90 ? -33.879 7.798 42.942 1.00 31.64 90 GLU A N 1
ATOM 679 C CA . GLU A 1 90 ? -35.300 7.540 43.173 1.00 31.64 90 GLU A CA 1
ATOM 680 C C . GLU A 1 90 ? -35.523 7.113 44.635 1.00 31.64 90 GLU A C 1
ATOM 682 O O . GLU A 1 90 ? -35.200 5.993 45.025 1.00 31.64 90 GLU A O 1
ATOM 687 N N . ASP A 1 91 ? -36.089 8.016 45.440 1.00 31.28 91 ASP A N 1
ATOM 688 C CA . ASP A 1 91 ? -36.695 7.718 46.745 1.00 31.28 91 ASP A CA 1
ATOM 689 C C . ASP A 1 91 ? -38.120 7.153 46.520 1.00 31.28 91 ASP A C 1
ATOM 691 O O . ASP A 1 91 ? -38.944 7.812 45.866 1.00 31.28 91 ASP A O 1
ATOM 695 N N . PRO A 1 92 ? -38.453 5.930 46.983 1.00 35.28 92 PRO A N 1
ATOM 696 C CA . PRO A 1 92 ? -39.705 5.271 46.636 1.00 35.28 92 PRO A CA 1
ATOM 697 C C . PRO A 1 92 ? -40.823 5.733 47.572 1.00 35.28 92 PRO A C 1
ATOM 699 O O . PRO A 1 92 ? -41.096 5.115 48.600 1.00 35.28 92 PRO A O 1
ATOM 702 N N . GLY A 1 93 ? -41.520 6.812 47.212 1.00 38.53 93 GLY A N 1
ATOM 703 C CA . GLY A 1 93 ? -42.621 7.262 48.060 1.00 38.53 93 GLY A CA 1
ATOM 704 C C . GLY A 1 93 ? -43.406 8.488 47.622 1.00 38.53 93 GLY A C 1
ATOM 705 O O . GLY A 1 93 ? -43.572 9.388 48.436 1.00 38.53 93 GLY A O 1
ATOM 706 N N . ASN A 1 94 ? -43.961 8.537 46.402 1.00 30.02 94 ASN A N 1
ATOM 707 C CA . ASN A 1 94 ? -45.248 9.227 46.212 1.00 30.02 94 ASN A CA 1
ATOM 708 C C . ASN A 1 94 ? -45.947 8.912 44.880 1.00 30.02 94 ASN A C 1
ATOM 710 O O . ASN A 1 94 ? -45.328 8.881 43.821 1.00 30.02 94 ASN A O 1
ATOM 714 N N . GLN A 1 95 ? -47.266 8.714 44.942 1.00 32.75 95 GLN A N 1
ATOM 715 C CA . GLN A 1 95 ? -48.141 8.432 43.797 1.00 32.75 95 GLN A CA 1
ATOM 716 C C . GLN A 1 95 ? -48.290 9.646 42.851 1.00 32.75 95 GLN A C 1
ATOM 718 O O . GLN A 1 95 ? -48.222 10.794 43.301 1.00 32.75 95 GLN A O 1
ATOM 723 N N . PRO A 1 96 ? -48.562 9.436 41.544 1.00 31.97 96 PRO A N 1
ATOM 724 C CA . PRO A 1 96 ? -48.637 10.519 40.573 1.00 31.97 96 PRO A CA 1
ATOM 725 C C . PRO A 1 96 ? -50.024 11.175 40.594 1.00 31.97 96 PRO A C 1
ATOM 727 O O . PRO A 1 96 ? -51.026 10.550 40.248 1.00 31.97 96 PRO A O 1
ATOM 730 N N . SER A 1 97 ? -50.097 12.463 40.940 1.00 29.58 97 SER A N 1
ATOM 731 C CA . SER A 1 97 ? -51.300 13.263 40.688 1.00 29.58 97 SER A CA 1
ATOM 732 C C . SER A 1 97 ? -51.179 13.997 39.352 1.00 29.58 97 SER A C 1
ATOM 734 O O . SER A 1 97 ? -50.277 14.794 39.095 1.00 29.58 97 SER A O 1
ATOM 736 N N . SER A 1 98 ? -52.119 13.690 38.465 1.00 38.69 98 SER A N 1
ATOM 737 C CA . SER A 1 98 ? -52.282 14.292 37.153 1.00 38.69 98 SER A CA 1
ATOM 738 C C . SER A 1 98 ? -52.677 15.767 37.268 1.00 38.69 98 SER A C 1
ATOM 740 O O . SER A 1 98 ? -53.852 16.090 37.449 1.00 38.69 98 SER A O 1
ATOM 742 N N . LYS A 1 99 ? -51.729 16.684 37.070 1.00 33.03 99 LYS A N 1
ATOM 743 C CA . LYS A 1 99 ? -52.036 18.032 36.575 1.00 33.03 99 LYS A CA 1
ATOM 744 C C . LYS A 1 99 ? -51.068 18.397 35.464 1.00 33.03 99 LYS A C 1
ATOM 746 O O . LYS A 1 99 ? -49.901 18.701 35.679 1.00 33.03 99 LYS A O 1
ATOM 751 N N . ARG A 1 100 ? -51.619 18.361 34.251 1.00 37.12 100 ARG A N 1
ATOM 752 C CA . ARG A 1 100 ? -51.058 18.852 32.994 1.00 37.12 100 ARG A CA 1
ATOM 753 C C . ARG A 1 100 ? -50.820 20.362 33.122 1.00 37.12 100 ARG A C 1
ATOM 755 O O . ARG A 1 100 ? -51.636 21.167 32.688 1.00 37.12 100 ARG A O 1
ATOM 762 N N . ALA A 1 101 ? -49.721 20.740 33.769 1.00 29.52 101 ALA A N 1
ATOM 763 C CA . ALA A 1 101 ? -49.206 22.096 33.746 1.00 29.52 101 ALA A CA 1
ATOM 764 C C . ALA A 1 101 ? -48.552 22.309 32.381 1.00 29.52 101 ALA A C 1
ATOM 766 O O . ALA A 1 101 ? -47.543 21.697 32.034 1.00 29.52 101 ALA A O 1
ATOM 767 N N . LYS A 1 102 ? -49.201 23.149 31.582 1.00 34.69 102 LYS A N 1
ATOM 768 C CA . LYS A 1 102 ? -48.734 23.671 30.304 1.00 34.69 102 LYS A CA 1
ATOM 769 C C . LYS A 1 102 ? -47.439 24.452 30.572 1.00 34.69 102 LYS A C 1
ATOM 771 O O . LYS A 1 102 ? -47.486 25.648 30.839 1.00 34.69 102 LYS A O 1
ATOM 776 N N . LYS A 1 103 ? -46.291 23.764 30.595 1.00 32.06 103 LYS A N 1
ATOM 777 C CA . LYS A 1 103 ? -44.980 24.412 30.669 1.00 32.06 103 LYS A CA 1
ATOM 778 C C . LYS A 1 103 ? -44.756 25.075 29.315 1.00 32.06 103 LYS A C 1
ATOM 780 O O . LYS A 1 103 ? -44.632 24.393 28.302 1.00 32.06 103 LYS A O 1
ATOM 785 N N . ASN A 1 104 ? -44.821 26.403 29.318 1.00 26.77 104 ASN 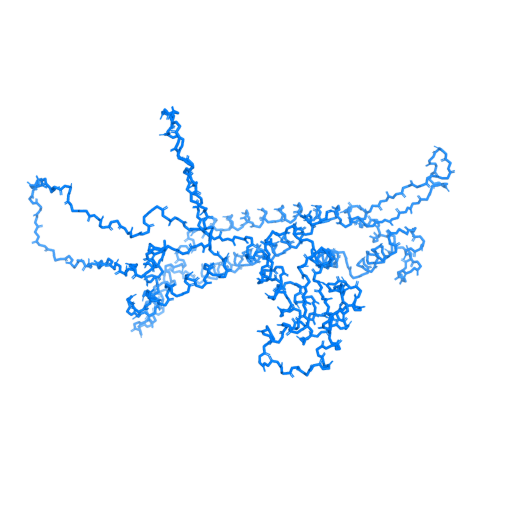A N 1
ATOM 786 C CA . ASN A 1 104 ? -44.446 27.260 28.206 1.00 26.77 104 ASN A CA 1
ATOM 787 C C . ASN A 1 104 ? -43.150 26.745 27.568 1.00 26.77 104 ASN A C 1
ATOM 789 O O . ASN A 1 104 ? -42.090 26.754 28.188 1.00 26.77 104 ASN A O 1
ATOM 793 N N . THR A 1 105 ? -43.255 26.297 26.321 1.00 35.62 105 THR A N 1
ATOM 794 C CA . THR A 1 105 ? -42.146 26.089 25.390 1.00 35.62 105 THR A CA 1
ATOM 795 C C . THR A 1 105 ? -41.538 27.447 25.056 1.00 35.62 105 THR A C 1
ATOM 797 O O . THR A 1 105 ? -41.925 28.086 24.079 1.00 35.62 105 THR A O 1
ATOM 800 N N . GLY A 1 106 ? -40.650 27.919 25.927 1.00 34.88 106 GLY A N 1
ATOM 801 C CA . GLY A 1 106 ? -40.036 29.240 25.833 1.00 34.88 106 GLY A CA 1
ATOM 802 C C . GLY A 1 106 ? -38.838 29.424 26.762 1.00 34.88 106 GLY A C 1
ATOM 803 O O . GLY A 1 106 ? -38.615 30.529 27.234 1.00 34.88 106 GLY A O 1
ATOM 804 N N . GLU A 1 107 ? -38.078 28.364 27.040 1.00 35.56 107 GLU A N 1
ATOM 805 C CA . GLU A 1 107 ? -36.708 28.488 27.549 1.00 35.56 107 GLU A CA 1
ATOM 806 C C . GLU A 1 107 ? -35.795 28.114 26.383 1.00 35.56 107 GLU A C 1
ATOM 808 O O . GLU A 1 107 ? -35.722 26.954 25.981 1.00 35.56 107 GLU A O 1
ATOM 813 N N . GLY A 1 108 ? -35.218 29.135 25.747 1.00 38.59 108 GLY A N 1
ATOM 814 C CA . GLY A 1 108 ? -34.334 28.967 24.606 1.00 38.59 108 GLY A CA 1
ATOM 815 C C . GLY A 1 108 ? -33.115 28.150 25.005 1.00 38.59 108 GLY A C 1
ATOM 816 O O . GLY A 1 108 ? -32.336 28.577 25.853 1.00 38.59 108 GLY A O 1
ATOM 817 N N . GLU A 1 109 ? -32.928 26.996 24.367 1.00 46.03 109 GLU A N 1
ATOM 818 C CA . GLU A 1 109 ? -31.589 26.437 24.230 1.00 46.03 109 GLU A CA 1
ATOM 819 C C . GLU A 1 109 ? -30.739 27.530 23.574 1.00 46.03 109 GLU A C 1
ATOM 821 O O . GLU A 1 109 ? -30.998 27.913 22.429 1.00 46.03 109 GLU A O 1
ATOM 826 N N . GLU A 1 110 ? -29.787 28.104 24.319 1.00 53.78 110 GLU A N 1
ATOM 827 C CA . GLU A 1 110 ? -28.785 29.004 23.754 1.00 53.78 110 GLU A CA 1
ATOM 828 C C . GLU A 1 110 ? -28.132 28.269 22.588 1.00 53.78 110 GLU A C 1
ATOM 830 O O . GLU A 1 110 ? -27.368 27.316 22.772 1.00 53.78 110 GLU A O 1
ATOM 835 N N . LYS A 1 111 ? -28.492 28.674 21.367 1.00 60.22 111 LYS A N 1
ATOM 836 C CA . LYS A 1 111 ? -27.926 28.077 20.169 1.00 60.22 111 LYS A CA 1
ATOM 837 C C . LYS A 1 111 ? -26.415 28.265 20.238 1.00 60.22 111 LYS A C 1
ATOM 839 O O . LYS A 1 111 ? -25.958 29.389 20.474 1.00 60.22 111 LYS A O 1
ATOM 844 N N . PRO A 1 112 ? -25.633 27.186 20.075 1.00 67.25 112 PRO A N 1
ATOM 845 C CA . PRO A 1 112 ? -24.190 27.289 20.147 1.00 67.25 112 PRO A CA 1
ATOM 846 C C . PRO A 1 112 ? -23.704 28.293 19.097 1.00 67.25 112 PRO A C 1
ATOM 848 O O . PRO A 1 112 ? -24.279 28.419 18.019 1.00 67.25 112 PRO A O 1
ATOM 851 N N . VAL A 1 113 ? -22.640 29.026 19.417 1.00 71.44 113 VAL A N 1
ATOM 852 C CA . VAL A 1 113 ? -22.147 30.152 18.597 1.00 71.44 113 VAL A CA 1
ATOM 853 C C . VAL A 1 113 ? -21.730 29.720 17.178 1.00 71.44 113 VAL A C 1
ATOM 855 O O . VAL A 1 113 ? -21.595 30.544 16.279 1.00 71.44 113 VAL A O 1
ATOM 858 N N . ASP A 1 114 ? -21.519 28.422 16.972 1.00 75.38 114 ASP A N 1
ATOM 859 C CA . ASP A 1 114 ? -21.198 27.781 15.699 1.00 75.38 114 ASP A CA 1
ATOM 860 C C . ASP A 1 114 ? -22.383 27.011 15.077 1.00 75.38 114 ASP A C 1
ATOM 862 O O . ASP A 1 114 ? -22.163 26.097 14.278 1.00 75.38 114 ASP A O 1
ATOM 866 N N . ASP A 1 115 ? -23.627 27.356 15.433 1.00 76.25 115 ASP A N 1
ATOM 867 C CA . ASP A 1 115 ? -24.834 26.794 14.815 1.00 76.25 115 ASP A CA 1
ATOM 868 C C . ASP A 1 115 ? -24.821 27.017 13.290 1.00 76.25 115 ASP A C 1
ATOM 870 O O . ASP A 1 115 ? -24.501 28.098 12.795 1.00 76.25 115 ASP A O 1
ATOM 874 N N . 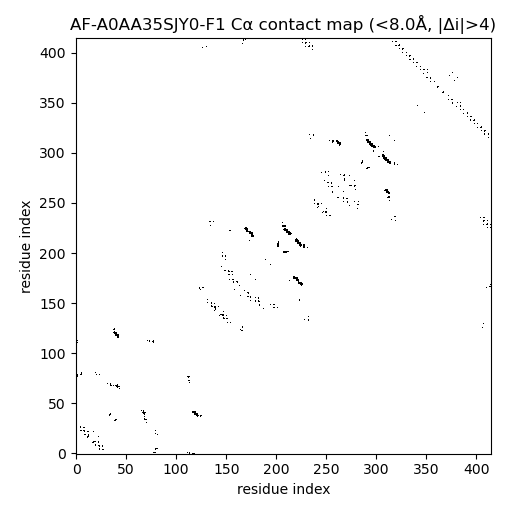GLY A 1 116 ? -25.102 25.957 12.529 1.00 75.88 116 GLY A N 1
ATOM 875 C CA . GLY A 1 116 ? -24.983 25.943 11.066 1.00 75.88 116 GLY A CA 1
ATOM 876 C C . GLY A 1 116 ? -23.572 25.704 10.501 1.00 75.88 116 GLY A C 1
ATOM 877 O O . GLY A 1 116 ? -23.433 25.564 9.285 1.00 75.88 116 GLY A O 1
ATOM 878 N N . VAL A 1 117 ? -22.524 25.591 11.333 1.00 82.38 117 VAL A N 1
ATOM 879 C CA . VAL A 1 117 ? -21.157 25.261 10.878 1.00 82.38 117 VAL A CA 1
ATOM 880 C C . VAL A 1 117 ? -20.831 23.789 11.132 1.00 82.38 117 VAL A C 1
ATOM 882 O O . VAL A 1 117 ? -20.372 23.383 12.208 1.00 82.38 117 VAL A O 1
ATOM 885 N N . PHE A 1 118 ? -21.010 22.976 10.094 1.00 85.25 118 PHE A N 1
ATOM 886 C CA . PHE A 1 118 ? -20.693 21.550 10.128 1.00 85.25 118 PHE A CA 1
ATOM 887 C C . PHE A 1 118 ? -19.257 21.273 9.679 1.00 85.25 118 PHE A C 1
ATOM 889 O O . PHE A 1 118 ? -18.707 21.957 8.817 1.00 85.25 118 PHE A O 1
ATOM 896 N N . TRP A 1 119 ? -18.660 20.241 10.272 1.00 87.12 119 TRP A N 1
ATOM 897 C CA . TRP A 1 119 ? -17.297 19.801 9.990 1.00 87.12 119 TRP A CA 1
ATOM 898 C C . TRP A 1 119 ? -17.302 18.336 9.568 1.00 87.12 119 TRP A C 1
ATOM 900 O O . TRP A 1 119 ? -18.028 17.531 10.152 1.00 87.12 119 TRP A O 1
ATOM 910 N N . SER A 1 120 ? -16.469 17.996 8.592 1.00 88.88 120 SER A N 1
ATOM 911 C CA . SER A 1 120 ? -16.247 16.638 8.102 1.00 88.88 120 SER A CA 1
ATOM 912 C C . SER A 1 120 ? -14.766 16.281 8.120 1.00 88.88 120 SER A C 1
ATOM 914 O O . SER A 1 120 ? -13.891 17.145 8.019 1.00 88.88 120 SER A O 1
ATOM 916 N N . VAL A 1 121 ? -14.491 14.983 8.223 1.00 91.12 121 VAL A N 1
ATOM 917 C CA . VAL A 1 121 ? -13.143 14.434 8.056 1.00 91.12 121 VAL A CA 1
ATOM 918 C C . VAL A 1 121 ? -12.704 14.632 6.608 1.00 91.12 121 VAL A C 1
ATOM 920 O O . VAL A 1 121 ? -13.456 14.337 5.681 1.00 91.12 121 VAL A O 1
ATOM 923 N N . ASN A 1 122 ? -11.494 15.145 6.413 1.00 88.50 122 ASN A N 1
ATOM 924 C CA . ASN A 1 122 ? -10.888 15.283 5.097 1.00 88.50 122 ASN A CA 1
ATOM 925 C C . ASN A 1 122 ? -10.088 14.025 4.747 1.00 88.50 122 ASN A C 1
ATOM 927 O O . ASN A 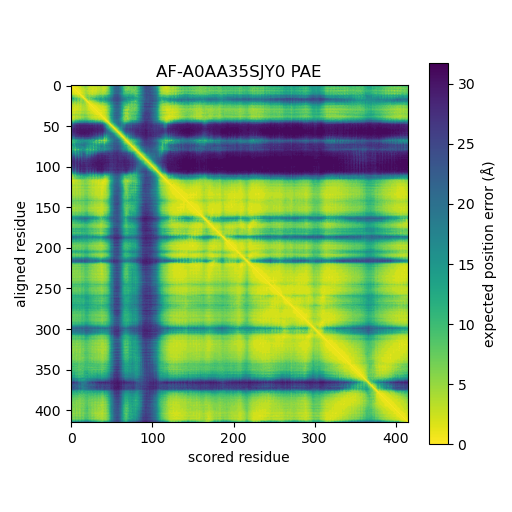1 122 ? -8.897 13.947 5.046 1.00 88.50 122 ASN A O 1
ATOM 931 N N . PHE A 1 123 ? -10.742 13.043 4.128 1.00 88.12 123 PHE A N 1
ATOM 932 C CA . PHE A 1 123 ? -10.104 11.773 3.771 1.00 88.12 123 PHE A CA 1
ATOM 933 C C . PHE A 1 123 ? -8.915 11.945 2.821 1.00 88.12 123 PHE A C 1
ATOM 935 O O . PHE A 1 123 ? -7.931 11.230 2.965 1.00 88.12 123 PHE A O 1
ATOM 942 N N . ASP A 1 124 ? -8.946 12.929 1.921 1.00 85.06 124 ASP A N 1
ATOM 943 C CA . ASP A 1 124 ? -7.855 13.153 0.965 1.00 85.06 124 ASP A CA 1
ATOM 944 C C . ASP A 1 124 ? -6.529 13.470 1.662 1.00 85.06 124 ASP A C 1
ATOM 946 O O . ASP A 1 124 ? -5.482 12.961 1.271 1.00 85.06 124 ASP A O 1
ATOM 950 N N . ASN A 1 125 ? -6.574 14.227 2.762 1.00 85.25 125 ASN A N 1
ATOM 951 C CA . ASN A 1 125 ? -5.377 14.529 3.545 1.00 85.25 125 ASN A CA 1
ATOM 952 C C . ASN A 1 125 ? -4.833 13.291 4.278 1.00 85.25 125 ASN A C 1
ATOM 954 O O . ASN A 1 125 ? -3.624 13.140 4.439 1.00 85.25 125 ASN A O 1
ATOM 958 N N . PHE A 1 126 ? -5.715 12.378 4.701 1.00 89.12 126 PHE A N 1
ATOM 959 C CA . PHE A 1 126 ? -5.290 11.091 5.256 1.00 89.12 126 PHE A CA 1
ATOM 960 C C . PHE A 1 126 ? -4.654 10.206 4.185 1.00 89.12 126 PHE A C 1
ATOM 962 O O . PHE A 1 126 ? -3.594 9.643 4.442 1.00 89.12 126 PHE A O 1
ATOM 969 N N . HIS A 1 127 ? -5.245 10.130 2.990 1.00 88.56 127 HIS A N 1
ATOM 970 C CA . HIS A 1 127 ? -4.671 9.388 1.868 1.00 88.56 127 HIS A CA 1
ATOM 971 C C . HIS A 1 127 ? -3.283 9.917 1.491 1.00 88.56 127 HIS A C 1
ATOM 973 O O . HIS A 1 127 ? -2.363 9.116 1.352 1.00 88.56 127 HIS A O 1
ATOM 979 N N . GLN A 1 128 ? -3.100 11.242 1.428 1.00 87.38 128 GLN A N 1
ATOM 980 C CA . GLN A 1 128 ? -1.784 11.843 1.189 1.00 87.38 128 GLN A CA 1
ATOM 981 C C . GLN A 1 128 ? -0.786 11.436 2.279 1.00 87.38 128 GLN A C 1
ATOM 983 O O . GLN A 1 128 ? 0.312 10.976 1.992 1.00 87.38 128 GLN A O 1
ATOM 988 N N . HIS A 1 129 ? -1.178 11.530 3.549 1.00 90.00 129 HIS A N 1
ATOM 989 C CA . HIS A 1 129 ? -0.303 11.150 4.654 1.00 90.00 129 HIS A CA 1
ATOM 990 C C . HIS A 1 129 ? 0.049 9.649 4.657 1.00 90.00 129 HIS A C 1
ATOM 992 O O . HIS A 1 129 ? 1.164 9.271 5.026 1.00 90.00 129 HIS A O 1
ATOM 998 N N . PHE A 1 130 ? -0.875 8.771 4.259 1.00 91.62 130 PHE A N 1
ATOM 999 C CA . PHE A 1 130 ? -0.589 7.345 4.106 1.00 91.62 130 PHE A CA 1
ATOM 1000 C C . PHE A 1 130 ? 0.329 7.067 2.912 1.00 91.62 130 PHE A C 1
ATOM 1002 O O . PHE A 1 130 ? 1.244 6.253 3.036 1.00 91.62 130 PHE A O 1
ATOM 1009 N N . GLN A 1 131 ? 0.155 7.788 1.802 1.00 89.94 131 GLN A N 1
ATOM 1010 C CA . GLN A 1 131 ? 1.068 7.739 0.663 1.00 89.94 131 GLN A CA 1
ATOM 1011 C C . GLN A 1 131 ? 2.481 8.168 1.073 1.00 89.94 131 GLN A C 1
ATOM 1013 O O . GLN A 1 131 ? 3.435 7.435 0.826 1.00 89.94 131 GLN A O 1
ATOM 1018 N N . ASP A 1 132 ? 2.619 9.290 1.775 1.00 92.62 132 ASP A N 1
ATOM 1019 C CA . ASP A 1 132 ? 3.908 9.774 2.270 1.00 92.62 132 ASP A CA 1
ATOM 1020 C C . ASP A 1 132 ? 4.584 8.745 3.183 1.00 92.62 132 ASP A C 1
ATOM 1022 O O . ASP A 1 132 ? 5.784 8.493 3.077 1.00 92.62 132 ASP A O 1
ATOM 1026 N N . LYS A 1 133 ? 3.815 8.101 4.071 1.00 94.19 133 LYS A N 1
ATOM 1027 C CA . LYS A 1 133 ? 4.322 7.012 4.917 1.00 94.19 133 LYS A CA 1
ATOM 1028 C C . LYS A 1 133 ? 4.828 5.830 4.096 1.00 94.19 133 LYS A C 1
ATOM 1030 O O . LYS A 1 133 ? 5.898 5.310 4.413 1.00 94.19 133 LYS A O 1
ATOM 1035 N N . ALA A 1 134 ? 4.093 5.424 3.063 1.00 93.62 134 ALA A N 1
ATOM 1036 C CA . ALA A 1 134 ? 4.498 4.339 2.178 1.00 93.62 134 ALA A CA 1
ATOM 1037 C C . ALA A 1 134 ? 5.786 4.690 1.413 1.00 93.62 134 ALA A C 1
ATOM 1039 O O . ALA A 1 134 ? 6.708 3.877 1.373 1.00 93.62 134 ALA A O 1
ATOM 1040 N N . ILE A 1 135 ? 5.903 5.921 0.899 1.00 94.81 135 ILE A N 1
ATOM 1041 C CA . ILE A 1 135 ? 7.114 6.422 0.223 1.00 94.81 135 ILE A CA 1
ATOM 1042 C C . ILE A 1 135 ? 8.308 6.410 1.181 1.00 94.81 135 ILE A C 1
ATOM 1044 O O . ILE A 1 135 ? 9.369 5.884 0.851 1.00 94.81 135 ILE A O 1
ATOM 1048 N N . VAL A 1 136 ? 8.140 6.936 2.396 1.00 96.12 136 VAL A N 1
ATOM 1049 C CA . VAL A 1 136 ? 9.198 6.955 3.417 1.00 96.12 136 VAL A CA 1
ATOM 1050 C C . VAL A 1 136 ? 9.631 5.537 3.798 1.00 96.12 136 VAL A C 1
ATOM 1052 O O . VAL A 1 136 ? 10.827 5.293 3.952 1.00 96.12 136 VAL A O 1
ATOM 1055 N N . SER A 1 137 ? 8.691 4.595 3.928 1.00 95.75 137 SER A N 1
ATOM 1056 C CA . SER A 1 137 ? 9.017 3.188 4.193 1.00 95.75 137 SER A CA 1
ATOM 1057 C C . SER A 1 137 ? 9.781 2.554 3.031 1.00 95.75 137 SER A C 1
ATOM 1059 O O . SER A 1 137 ? 10.769 1.862 3.255 1.00 95.75 137 SER A O 1
ATOM 1061 N N . ALA A 1 138 ? 9.384 2.843 1.790 1.00 93.81 138 ALA A N 1
ATOM 1062 C CA . ALA A 1 138 ? 10.078 2.347 0.608 1.00 93.81 138 ALA A CA 1
ATOM 1063 C C . ALA A 1 138 ? 11.511 2.902 0.510 1.00 93.81 138 ALA A C 1
ATOM 1065 O O . ALA A 1 138 ? 12.439 2.149 0.229 1.00 93.81 138 ALA A O 1
ATOM 1066 N N . VAL A 1 139 ? 11.724 4.191 0.799 1.00 95.56 139 VAL A N 1
ATOM 1067 C CA . VAL A 1 139 ? 13.076 4.781 0.847 1.00 95.56 139 VAL A CA 1
ATOM 1068 C C . VAL A 1 139 ? 13.922 4.150 1.952 1.00 95.56 139 VAL A C 1
ATOM 1070 O O . VAL A 1 139 ? 15.088 3.844 1.712 1.00 95.56 139 VAL A O 1
ATOM 1073 N N . ARG A 1 140 ? 13.340 3.902 3.132 1.00 95.50 140 ARG A N 1
ATOM 1074 C CA . ARG A 1 140 ? 14.025 3.242 4.254 1.00 95.50 140 ARG A CA 1
ATOM 1075 C C . ARG A 1 140 ? 14.572 1.869 3.871 1.00 95.50 140 ARG A C 1
ATOM 1077 O O . ARG A 1 140 ? 15.688 1.536 4.250 1.00 95.50 140 ARG A O 1
ATOM 1084 N N . GLU A 1 141 ? 13.780 1.071 3.160 1.00 93.12 141 GLU A N 1
ATOM 1085 C CA . GLU A 1 141 ? 14.171 -0.280 2.744 1.00 93.12 141 GLU A CA 1
ATOM 1086 C C . GLU A 1 141 ? 15.183 -0.282 1.591 1.00 93.12 141 GLU A C 1
ATOM 1088 O O . GLU A 1 141 ? 15.976 -1.215 1.476 1.00 93.12 141 GLU A O 1
ATOM 1093 N N . ARG A 1 142 ? 15.155 0.744 0.731 1.00 91.00 142 ARG A N 1
ATOM 1094 C CA . ARG A 1 142 ? 16.050 0.855 -0.431 1.00 91.00 142 ARG A CA 1
ATOM 1095 C C . ARG A 1 142 ? 17.409 1.459 -0.093 1.00 91.00 142 ARG A C 1
ATOM 1097 O O . ARG A 1 142 ? 18.405 1.024 -0.664 1.00 91.00 142 ARG A O 1
ATOM 1104 N N . VAL A 1 143 ? 17.433 2.471 0.773 1.00 92.25 143 VAL A N 1
ATOM 1105 C CA . VAL A 1 143 ? 18.635 3.239 1.118 1.00 92.25 143 VAL A CA 1
ATOM 1106 C C . VAL A 1 143 ? 18.984 3.002 2.584 1.00 92.25 143 VAL A C 1
ATOM 1108 O O . VAL A 1 143 ? 19.773 2.108 2.876 1.00 92.25 143 VAL A O 1
ATOM 1111 N N . ASP A 1 144 ? 18.395 3.773 3.502 1.00 93.62 144 ASP A N 1
ATOM 1112 C CA . ASP A 1 144 ? 18.572 3.645 4.950 1.00 93.62 144 ASP A CA 1
ATOM 1113 C C . ASP A 1 144 ? 17.570 4.523 5.741 1.00 93.62 144 ASP A C 1
ATOM 1115 O O . ASP A 1 144 ? 16.727 5.237 5.185 1.00 93.62 144 ASP A O 1
ATOM 1119 N N . GLU A 1 145 ? 17.666 4.490 7.076 1.00 93.81 145 GLU A N 1
ATOM 1120 C CA . GLU A 1 145 ? 16.857 5.318 7.986 1.00 93.81 145 GLU A CA 1
ATOM 1121 C C . GLU A 1 145 ? 17.050 6.822 7.754 1.00 93.81 145 GLU A C 1
ATOM 1123 O O . GLU A 1 145 ? 16.104 7.610 7.851 1.00 93.81 145 GLU A O 1
ATOM 1128 N N . THR A 1 146 ? 18.285 7.234 7.477 1.00 92.69 146 THR A N 1
ATOM 1129 C CA . THR A 1 146 ? 18.663 8.641 7.366 1.00 92.69 146 THR A CA 1
ATOM 1130 C C . THR A 1 146 ? 18.094 9.253 6.088 1.00 92.69 146 THR A C 1
ATOM 1132 O O . THR A 1 146 ? 17.485 10.322 6.142 1.00 92.69 146 THR A O 1
ATOM 1135 N N . ALA A 1 147 ? 18.170 8.543 4.962 1.00 93.38 147 ALA A N 1
ATOM 1136 C CA . ALA A 1 147 ? 17.518 8.914 3.711 1.00 93.38 147 ALA A CA 1
ATOM 1137 C C . ALA A 1 147 ? 15.992 8.976 3.857 1.00 93.38 147 ALA A C 1
ATOM 1139 O O . ALA A 1 147 ? 15.356 9.903 3.352 1.00 93.38 147 ALA A O 1
ATOM 1140 N N . ALA A 1 148 ? 15.389 8.045 4.604 1.00 94.12 148 ALA A N 1
ATOM 1141 C CA . ALA A 1 148 ? 13.957 8.077 4.898 1.00 94.12 148 ALA A CA 1
ATOM 1142 C C . ALA A 1 148 ? 13.561 9.320 5.714 1.00 94.12 148 ALA A C 1
ATOM 1144 O O . ALA A 1 148 ? 12.486 9.893 5.512 1.00 94.12 148 ALA A O 1
ATOM 1145 N N . CYS A 1 149 ? 14.436 9.771 6.617 1.00 92.75 149 CYS A N 1
ATOM 1146 C CA . CYS A 1 149 ? 14.269 11.024 7.345 1.00 92.75 149 CYS A CA 1
ATOM 1147 C C . CYS A 1 149 ? 14.313 12.240 6.404 1.00 92.75 149 CYS A C 1
ATOM 1149 O O . CYS A 1 149 ? 13.403 13.070 6.446 1.00 92.75 149 CYS A O 1
ATOM 1151 N N . VAL A 1 150 ? 15.304 12.303 5.506 1.00 93.62 150 VAL A N 1
ATOM 1152 C CA . VAL A 1 150 ? 15.424 13.368 4.493 1.00 93.62 150 VAL A CA 1
ATOM 1153 C C . VAL A 1 150 ? 14.188 13.404 3.588 1.00 93.62 150 VAL A C 1
ATOM 1155 O O . VAL A 1 150 ? 13.581 14.462 3.422 1.00 93.62 150 VAL A O 1
ATOM 1158 N N . MET A 1 151 ? 13.746 12.247 3.083 1.00 95.00 151 MET A N 1
ATOM 1159 C CA . MET A 1 151 ? 12.531 12.129 2.268 1.00 95.00 151 MET A CA 1
ATOM 1160 C C . MET A 1 151 ? 11.284 12.603 3.027 1.00 95.00 151 MET A C 1
ATOM 1162 O O . MET A 1 151 ? 10.462 13.339 2.487 1.00 95.00 151 MET A O 1
ATOM 1166 N N . ARG A 1 152 ? 11.149 12.252 4.311 1.00 94.69 152 ARG A N 1
ATOM 1167 C CA . ARG A 1 152 ? 10.035 12.723 5.149 1.00 94.69 152 ARG A CA 1
ATOM 1168 C C . ARG A 1 152 ? 10.029 14.246 5.289 1.00 94.69 152 ARG A C 1
ATOM 1170 O O . ARG A 1 152 ? 8.957 14.849 5.275 1.00 94.69 152 ARG A O 1
ATOM 1177 N N . SER A 1 153 ? 11.195 14.867 5.449 1.00 93.06 153 SER A N 1
ATOM 1178 C CA . SER A 1 153 ? 11.311 16.326 5.519 1.00 93.06 153 SER A CA 1
ATOM 1179 C C . SER A 1 153 ? 10.960 16.990 4.185 1.00 93.06 153 SER A C 1
ATOM 1181 O O . SER A 1 153 ? 10.246 17.991 4.196 1.00 93.06 153 SER A O 1
ATOM 1183 N N . LEU A 1 154 ? 11.358 16.399 3.051 1.00 93.62 154 LEU A N 1
ATOM 1184 C CA . LEU A 1 154 ? 10.963 16.857 1.711 1.00 93.62 154 LEU A CA 1
ATOM 1185 C C . LEU A 1 154 ? 9.444 16.798 1.507 1.00 93.62 154 LEU A C 1
ATOM 1187 O O . LEU A 1 154 ? 8.846 17.792 1.109 1.00 93.62 154 LEU A O 1
ATOM 1191 N N . LEU A 1 155 ? 8.800 15.682 1.855 1.00 93.19 155 LEU A N 1
ATOM 1192 C CA . LEU A 1 155 ? 7.344 15.519 1.737 1.00 93.19 155 LEU A CA 1
ATOM 1193 C C . LEU A 1 155 ? 6.574 16.521 2.615 1.00 93.19 155 LEU A C 1
ATOM 1195 O O . LEU A 1 155 ? 5.614 17.147 2.170 1.00 93.19 155 LEU A O 1
ATOM 1199 N N . ARG A 1 156 ? 7.038 16.759 3.850 1.00 90.50 156 ARG A N 1
ATOM 1200 C CA . ARG A 1 156 ? 6.453 17.785 4.736 1.00 90.50 156 ARG A CA 1
ATOM 1201 C C . ARG A 1 156 ? 6.582 19.190 4.157 1.00 90.50 156 ARG A C 1
ATOM 1203 O O . ARG A 1 156 ? 5.629 19.966 4.212 1.00 90.50 156 ARG A O 1
ATOM 1210 N N . MET A 1 157 ? 7.749 19.510 3.606 1.00 90.81 157 MET A N 1
ATOM 1211 C CA . MET A 1 157 ? 7.987 20.784 2.937 1.00 90.81 157 MET A CA 1
ATOM 1212 C C . MET A 1 157 ? 7.083 20.930 1.703 1.00 90.81 157 MET A C 1
ATOM 1214 O O . MET A 1 157 ? 6.460 21.976 1.526 1.00 90.81 157 MET A O 1
ATOM 1218 N N . ALA A 1 158 ? 6.928 19.866 0.909 1.00 89.88 158 ALA A N 1
ATOM 1219 C CA . ALA A 1 158 ? 6.038 19.835 -0.246 1.00 89.88 158 ALA A CA 1
ATOM 1220 C C . ALA A 1 158 ? 4.578 20.112 0.135 1.00 89.88 158 ALA A C 1
ATOM 1222 O O . ALA A 1 158 ? 3.937 20.942 -0.503 1.00 89.88 158 ALA A O 1
ATOM 1223 N N . ILE A 1 159 ? 4.059 19.497 1.204 1.00 85.56 159 ILE A N 1
ATOM 1224 C CA . ILE A 1 159 ? 2.680 19.731 1.672 1.00 85.56 159 ILE A CA 1
ATOM 1225 C C . ILE A 1 159 ? 2.447 21.193 2.072 1.00 85.56 159 ILE A C 1
ATOM 1227 O O . ILE A 1 159 ? 1.362 21.734 1.835 1.00 85.56 159 ILE A O 1
ATOM 1231 N N . ASN A 1 160 ? 3.440 21.829 2.696 1.00 83.62 160 ASN A N 1
ATOM 1232 C CA . ASN A 1 160 ? 3.330 23.213 3.152 1.00 83.62 160 ASN A CA 1
ATOM 1233 C C . ASN A 1 160 ? 3.427 24.225 2.008 1.00 83.62 160 ASN A C 1
ATOM 1235 O O . ASN A 1 160 ? 2.777 25.267 2.064 1.00 83.62 160 ASN A O 1
ATOM 1239 N N . LEU A 1 161 ? 4.221 23.921 0.980 1.00 84.44 161 LEU A N 1
ATOM 1240 C CA . LEU A 1 161 ? 4.395 24.785 -0.188 1.00 84.44 161 LEU A CA 1
ATOM 1241 C C . LEU A 1 161 ? 3.333 24.559 -1.268 1.00 84.44 161 LEU A C 1
ATOM 1243 O O . LEU A 1 161 ? 3.104 25.449 -2.088 1.00 84.44 161 LEU A O 1
ATOM 1247 N N . SER A 1 162 ? 2.686 23.392 -1.288 1.00 80.62 162 SER A N 1
ATOM 1248 C CA . SER A 1 162 ? 1.726 23.075 -2.339 1.00 80.62 162 SER A CA 1
ATOM 1249 C C . SER A 1 162 ? 0.440 23.888 -2.209 1.00 80.62 162 SER A C 1
ATOM 1251 O O . SER A 1 162 ? -0.259 23.837 -1.192 1.00 80.62 162 SER A O 1
ATOM 1253 N N . GLN A 1 163 ? 0.104 24.598 -3.286 1.00 70.25 163 GLN A N 1
ATOM 1254 C CA . GLN A 1 163 ? -1.188 25.266 -3.451 1.00 70.25 163 GLN A CA 1
ATOM 1255 C C . GLN A 1 163 ? -2.283 24.273 -3.862 1.00 70.25 163 GLN A C 1
ATOM 1257 O O . GLN A 1 163 ? -3.431 24.422 -3.442 1.00 70.25 163 GLN A O 1
ATOM 1262 N N . ASP A 1 164 ? -1.919 23.243 -4.634 1.00 66.94 164 ASP A N 1
ATOM 1263 C CA . ASP A 1 164 ? -2.806 22.151 -5.029 1.00 66.94 164 ASP A CA 1
ATOM 1264 C C . ASP A 1 164 ? -2.496 20.894 -4.207 1.00 66.94 164 ASP A C 1
ATOM 1266 O O . ASP A 1 164 ? -1.413 20.312 -4.283 1.00 66.94 164 ASP A O 1
ATOM 1270 N N . LYS A 1 165 ? -3.457 20.480 -3.386 1.00 68.12 165 LYS A N 1
ATOM 1271 C CA . LYS A 1 165 ? -3.352 19.285 -2.536 1.00 68.12 165 LYS A CA 1
ATOM 1272 C C . LYS A 1 165 ? -4.178 18.125 -3.086 1.00 68.12 165 LYS A C 1
ATOM 1274 O O . LYS A 1 165 ? -4.614 17.256 -2.335 1.00 68.12 165 LYS A O 1
ATOM 1279 N N . SER A 1 166 ? -4.444 18.148 -4.390 1.00 73.06 166 SER A N 1
ATOM 1280 C CA . SER A 1 166 ? -5.061 17.044 -5.104 1.00 73.06 166 SER A CA 1
ATOM 1281 C C . SER A 1 166 ? -4.158 15.813 -5.084 1.00 73.06 166 SER A C 1
ATOM 1283 O O . SER A 1 166 ? -2.965 15.885 -5.364 1.00 73.06 166 SER A O 1
ATOM 1285 N N . LEU A 1 167 ? -4.767 14.650 -4.864 1.00 71.75 167 LEU A N 1
ATOM 1286 C CA . LEU A 1 167 ? -4.118 13.341 -4.996 1.00 71.75 167 LEU A CA 1
ATOM 1287 C C . LEU A 1 167 ? -3.774 12.989 -6.459 1.00 71.75 167 LEU A C 1
ATOM 1289 O O . LEU A 1 167 ? -3.305 11.891 -6.731 1.00 71.75 167 LEU A O 1
ATOM 1293 N N . GLN A 1 168 ? -4.077 13.870 -7.419 1.00 74.88 168 GLN A N 1
ATOM 1294 C CA . GLN A 1 168 ? -3.737 13.707 -8.839 1.00 74.88 168 GLN A CA 1
ATOM 1295 C C . GLN A 1 168 ? -2.460 14.460 -9.235 1.00 74.88 168 GLN A C 1
ATOM 1297 O O . GLN A 1 168 ? -2.008 14.348 -10.375 1.00 74.88 168 GLN A O 1
ATOM 1302 N N . THR A 1 169 ? -1.886 15.240 -8.318 1.00 82.44 169 THR A N 1
ATOM 1303 C CA . THR A 1 169 ? -0.646 15.972 -8.557 1.00 82.44 169 THR A CA 1
ATOM 1304 C C . THR A 1 169 ? 0.491 14.988 -8.829 1.00 82.44 169 THR A C 1
ATOM 1306 O O . THR A 1 169 ? 0.791 14.129 -8.005 1.00 82.44 169 THR A O 1
ATOM 1309 N N . LYS A 1 170 ? 1.123 15.108 -10.002 1.00 86.12 170 LYS A N 1
ATOM 1310 C CA . LYS A 1 170 ? 2.161 14.166 -10.457 1.00 86.12 170 LYS A CA 1
ATOM 1311 C C . LYS A 1 170 ? 3.517 14.390 -9.799 1.00 86.12 170 LYS A C 1
ATOM 1313 O O . LYS A 1 170 ? 4.228 13.427 -9.549 1.00 86.12 170 LYS A O 1
ATOM 1318 N N . SER A 1 171 ? 3.859 15.642 -9.512 1.00 89.56 171 SER A N 1
ATOM 1319 C CA . SER A 1 171 ? 5.130 16.026 -8.898 1.00 89.56 171 SER A CA 1
ATOM 1320 C C . SER A 1 171 ? 4.911 17.137 -7.879 1.00 89.56 171 SER A C 1
ATOM 1322 O O . SER A 1 171 ? 3.993 17.948 -8.031 1.00 89.56 171 SER A O 1
ATOM 1324 N N . SER A 1 172 ? 5.731 17.176 -6.833 1.00 91.12 172 SER A N 1
ATOM 1325 C CA . SER A 1 172 ? 5.718 18.277 -5.872 1.00 91.12 172 SER A CA 1
ATOM 1326 C C . SER A 1 172 ? 6.162 19.600 -6.514 1.00 91.12 172 SER A C 1
ATOM 1328 O O . SER A 1 172 ? 6.849 19.591 -7.534 1.00 91.12 172 SER A O 1
ATOM 1330 N N . PRO A 1 173 ? 5.862 20.754 -5.889 1.00 89.69 173 PRO A N 1
ATOM 1331 C CA . PRO A 1 173 ? 6.575 21.993 -6.194 1.00 89.69 173 PRO A CA 1
ATOM 1332 C C . PRO A 1 173 ? 8.088 21.824 -5.995 1.00 89.69 173 PRO A C 1
ATOM 1334 O O . PRO A 1 173 ? 8.509 20.971 -5.208 1.00 89.69 173 PRO A O 1
ATOM 1337 N N . THR A 1 174 ? 8.888 22.676 -6.637 1.00 90.75 174 THR A N 1
ATOM 1338 C CA . THR A 1 174 ? 10.344 22.700 -6.460 1.00 90.75 174 THR A CA 1
ATOM 1339 C C . THR A 1 174 ? 10.716 23.026 -5.007 1.00 90.75 174 THR A C 1
ATOM 1341 O O . THR A 1 174 ? 10.309 24.043 -4.436 1.00 90.75 174 THR A O 1
ATOM 1344 N N . LEU A 1 175 ? 11.511 22.148 -4.404 1.00 91.38 175 LEU A N 1
ATOM 1345 C CA . LEU A 1 175 ? 11.967 22.180 -3.020 1.00 91.38 175 LEU A CA 1
ATOM 1346 C C . LEU A 1 175 ? 13.446 22.564 -2.983 1.00 91.38 175 LEU A C 1
ATOM 1348 O O . LEU A 1 175 ? 14.314 21.809 -3.417 1.00 91.38 175 LEU A O 1
ATOM 1352 N N . TYR A 1 176 ? 13.742 23.743 -2.445 1.00 90.38 176 TYR A N 1
ATOM 1353 C CA . TYR A 1 176 ? 15.113 24.236 -2.335 1.00 90.38 176 TYR A CA 1
ATOM 1354 C C . TYR A 1 176 ? 15.802 23.755 -1.055 1.00 90.38 176 TYR A C 1
ATOM 1356 O O . TYR A 1 176 ? 15.260 23.921 0.044 1.00 90.38 176 TYR A O 1
ATOM 1364 N N . LYS A 1 177 ? 17.047 23.269 -1.188 1.00 87.56 177 LYS A N 1
ATOM 1365 C CA . LYS A 1 177 ? 17.903 22.808 -0.073 1.00 87.56 177 LYS A CA 1
ATOM 1366 C C . LYS A 1 177 ? 17.925 23.790 1.104 1.00 87.56 177 LYS A C 1
ATOM 1368 O O . LYS A 1 177 ? 17.772 23.379 2.251 1.00 87.56 177 LYS A O 1
ATOM 1373 N N . GLY A 1 178 ? 18.038 25.094 0.830 1.00 84.12 178 GLY A N 1
ATOM 1374 C CA . GLY A 1 178 ? 18.131 26.137 1.862 1.00 84.12 178 GLY A CA 1
ATOM 1375 C C . GLY A 1 178 ? 16.937 26.216 2.824 1.00 84.12 178 GLY A C 1
ATOM 1376 O O . GLY A 1 178 ? 17.093 26.680 3.948 1.00 84.12 178 GLY A O 1
ATOM 1377 N N . ARG A 1 179 ? 15.754 25.733 2.424 1.00 85.81 179 ARG A N 1
ATOM 1378 C CA . ARG A 1 179 ? 14.550 25.691 3.274 1.00 85.81 179 ARG A CA 1
ATOM 1379 C C . ARG A 1 179 ? 14.414 24.389 4.058 1.00 85.81 179 ARG A C 1
ATOM 1381 O O . ARG A 1 179 ? 13.661 24.342 5.023 1.00 85.81 179 ARG A O 1
ATOM 1388 N N . MET A 1 180 ? 15.142 23.338 3.681 1.00 85.44 180 MET A N 1
ATOM 1389 C CA . MET A 1 180 ? 15.007 22.014 4.297 1.00 85.44 180 MET A CA 1
ATOM 1390 C C . MET A 1 180 ? 15.421 21.994 5.771 1.00 85.44 180 MET A C 1
ATOM 1392 O O . MET A 1 180 ? 14.901 21.180 6.532 1.00 85.44 180 MET A O 1
ATOM 1396 N N . ALA A 1 181 ? 16.314 22.899 6.188 1.00 83.81 181 ALA A N 1
ATOM 1397 C CA . ALA A 1 181 ? 16.759 23.013 7.576 1.00 83.81 181 ALA A CA 1
ATOM 1398 C C . ALA A 1 181 ? 15.601 23.285 8.557 1.00 83.81 181 ALA A C 1
ATOM 1400 O O . ALA A 1 181 ? 15.655 22.824 9.691 1.00 83.81 181 ALA A O 1
ATOM 1401 N N . GLU A 1 182 ? 14.530 23.960 8.116 1.00 85.31 182 GLU A N 1
ATOM 1402 C CA . GLU A 1 182 ? 13.326 24.223 8.926 1.00 85.31 182 GLU A CA 1
ATOM 1403 C C . GLU A 1 182 ? 12.500 22.944 9.193 1.00 85.31 182 GLU A C 1
ATOM 1405 O O . GLU A 1 182 ? 11.700 22.892 10.126 1.00 85.31 182 GLU A O 1
ATOM 1410 N N . TYR A 1 183 ? 12.686 21.905 8.372 1.00 86.19 183 TYR A N 1
ATOM 1411 C CA . TYR A 1 183 ? 11.879 20.678 8.361 1.00 86.19 183 TYR A CA 1
ATOM 1412 C C . TYR A 1 183 ? 12.637 19.439 8.842 1.00 86.19 183 TYR A C 1
ATOM 1414 O O . TYR A 1 183 ? 12.033 18.371 9.012 1.00 86.19 183 TYR A O 1
ATOM 1422 N N . LEU A 1 184 ? 13.955 19.543 9.012 1.00 86.56 184 LEU A N 1
ATOM 1423 C CA . LEU A 1 184 ? 14.805 18.455 9.475 1.00 86.56 184 LEU A CA 1
ATOM 1424 C C . LEU A 1 184 ? 14.644 18.292 10.997 1.00 86.56 184 LEU A C 1
ATOM 1426 O O . LEU A 1 184 ? 14.601 19.290 11.714 1.00 86.56 184 LEU A O 1
ATOM 1430 N N . PRO A 1 185 ? 14.524 17.063 11.526 1.00 82.94 185 PRO A N 1
ATOM 1431 C CA . PRO A 1 185 ? 14.458 16.875 12.971 1.00 82.94 185 PRO A CA 1
ATOM 1432 C C . PRO A 1 185 ? 15.794 17.213 13.645 1.00 82.94 185 PRO A C 1
ATOM 1434 O O . PRO A 1 185 ? 16.860 17.003 13.074 1.00 82.94 185 PRO A O 1
ATOM 1437 N N . ASP A 1 186 ? 15.740 17.620 14.917 1.00 76.31 186 ASP A N 1
ATOM 1438 C CA . ASP A 1 186 ? 16.931 17.935 15.729 1.00 76.31 186 ASP A CA 1
ATOM 1439 C C . ASP A 1 186 ? 17.905 16.752 15.894 1.00 76.31 186 ASP A C 1
ATOM 1441 O O . ASP A 1 186 ? 19.069 16.929 16.270 1.00 76.31 186 ASP A O 1
ATOM 1445 N N . LYS A 1 187 ? 17.421 15.526 15.665 1.00 76.88 187 LYS A N 1
ATOM 1446 C CA . LYS A 1 187 ? 18.191 14.282 15.710 1.00 76.88 187 LYS A CA 1
ATOM 1447 C C . LYS A 1 187 ? 17.740 13.353 14.575 1.00 76.88 187 LYS A C 1
ATOM 1449 O O . LYS A 1 187 ? 16.536 13.108 14.473 1.00 76.88 187 LYS A O 1
ATOM 1454 N N . PRO A 1 188 ? 18.666 12.761 13.800 1.00 70.31 188 PRO A N 1
ATOM 1455 C CA . PRO A 1 188 ? 20.115 12.994 13.790 1.00 70.31 188 PRO A CA 1
ATOM 1456 C C . PRO A 1 188 ? 20.477 14.386 13.247 1.00 70.31 188 PRO A C 1
ATOM 1458 O O . PRO A 1 188 ? 19.810 14.898 12.356 1.00 70.31 188 PRO A O 1
ATOM 1461 N N . LYS A 1 189 ? 21.546 14.996 13.775 1.00 76.81 189 LYS A N 1
ATOM 1462 C CA . LYS A 1 189 ? 22.110 16.221 13.192 1.00 76.81 189 LYS A CA 1
ATOM 1463 C C . LYS A 1 189 ? 22.888 15.833 11.939 1.00 76.81 189 LYS A C 1
ATOM 1465 O O . LYS A 1 189 ? 23.995 15.317 12.062 1.00 76.81 189 LYS A O 1
ATOM 1470 N N . LEU A 1 190 ? 22.303 16.041 10.764 1.00 81.12 190 LEU A N 1
ATOM 1471 C CA . LEU A 1 190 ? 23.021 15.881 9.501 1.00 81.12 190 LEU A CA 1
ATOM 1472 C C . LEU A 1 190 ? 23.898 17.111 9.262 1.00 81.12 190 LEU A C 1
ATOM 1474 O O . LEU A 1 190 ? 23.431 18.242 9.422 1.00 81.12 190 LEU A O 1
ATOM 1478 N N . SER A 1 191 ? 25.154 16.897 8.865 1.00 85.06 191 SER A N 1
ATOM 1479 C CA . SER A 1 191 ? 25.954 17.986 8.309 1.00 85.06 191 SER A CA 1
ATOM 1480 C C . SER A 1 191 ? 25.420 18.376 6.927 1.00 85.06 191 SER A C 1
ATOM 1482 O O . SER A 1 191 ? 24.711 17.609 6.271 1.00 85.06 191 SER A O 1
ATOM 1484 N N . GLU A 1 192 ? 25.769 19.572 6.455 1.00 85.44 192 GLU A N 1
ATOM 1485 C CA . GLU A 1 192 ? 25.363 20.013 5.119 1.00 85.44 192 GLU A CA 1
ATOM 1486 C C . GLU A 1 192 ? 25.920 19.108 4.003 1.00 85.44 192 GLU A C 1
ATOM 1488 O O . GLU A 1 192 ? 25.241 18.880 3.000 1.00 85.44 192 GLU A O 1
ATOM 1493 N N . MET A 1 193 ? 27.123 18.561 4.207 1.00 86.19 193 MET A N 1
ATOM 1494 C CA . MET A 1 193 ? 27.764 17.617 3.287 1.00 86.19 193 MET A CA 1
ATOM 1495 C C . MET A 1 193 ? 27.017 16.279 3.251 1.00 86.19 193 MET A C 1
ATOM 1497 O O . MET A 1 193 ? 26.781 15.736 2.173 1.00 86.19 193 MET A O 1
ATOM 1501 N N . ASP A 1 194 ? 26.591 15.773 4.413 1.00 88.81 194 ASP A N 1
ATOM 1502 C CA . ASP A 1 194 ? 25.821 14.525 4.493 1.00 88.81 194 ASP A CA 1
ATOM 1503 C C . ASP A 1 194 ? 24.463 14.680 3.808 1.00 88.81 194 ASP A C 1
ATOM 1505 O O . ASP A 1 194 ? 24.032 13.799 3.068 1.00 88.81 194 ASP A O 1
ATOM 1509 N N . LEU A 1 195 ? 23.792 15.819 4.015 1.00 89.56 195 LEU A N 1
ATOM 1510 C CA . LEU A 1 195 ? 22.515 16.105 3.365 1.00 89.56 195 LEU A CA 1
ATOM 1511 C C . LEU A 1 195 ? 22.651 16.098 1.838 1.00 89.56 195 LEU A C 1
ATOM 1513 O O . LEU A 1 195 ? 21.814 15.521 1.150 1.00 89.56 195 LEU A O 1
ATOM 1517 N N . GLU A 1 196 ? 23.706 16.712 1.305 1.00 90.12 196 GLU A N 1
ATOM 1518 C CA . GLU A 1 196 ? 23.975 16.718 -0.133 1.00 90.12 196 GLU A CA 1
ATOM 1519 C C . GLU A 1 196 ? 24.281 15.317 -0.671 1.00 90.12 196 GLU A C 1
ATOM 1521 O O . GLU A 1 196 ? 23.785 14.943 -1.735 1.00 90.12 196 GLU A O 1
ATOM 1526 N N . HIS A 1 197 ? 25.017 14.509 0.095 1.00 92.19 197 HIS A N 1
ATOM 1527 C CA . HIS A 1 197 ? 25.260 13.111 -0.242 1.00 92.19 197 HIS A CA 1
ATOM 1528 C C . HIS A 1 197 ? 23.956 12.302 -0.325 1.00 92.19 197 HIS A C 1
ATOM 1530 O O . HIS A 1 197 ? 23.742 11.601 -1.314 1.00 92.19 197 HIS A O 1
ATOM 1536 N N . TYR A 1 198 ? 23.054 12.438 0.655 1.00 93.00 198 TYR A N 1
ATOM 1537 C CA . TYR A 1 198 ? 21.760 11.747 0.640 1.00 93.00 198 TYR A CA 1
ATOM 1538 C C . TYR A 1 198 ? 20.834 12.241 -0.469 1.00 93.00 198 TYR A C 1
ATOM 1540 O O . TYR A 1 198 ? 20.165 11.430 -1.103 1.00 93.00 198 TYR A O 1
ATOM 1548 N N . LEU A 1 199 ? 20.798 13.548 -0.735 1.00 92.56 199 LEU A N 1
ATOM 1549 C CA . LEU A 1 199 ? 20.012 14.099 -1.840 1.00 92.56 199 LEU A CA 1
ATOM 1550 C C . LEU A 1 199 ? 20.493 13.546 -3.181 1.00 92.56 199 LEU A C 1
ATOM 1552 O O . LEU A 1 199 ? 19.672 13.106 -3.979 1.00 92.56 199 LEU A O 1
ATOM 1556 N N . LYS A 1 200 ? 21.812 13.479 -3.387 1.00 92.19 200 LYS A N 1
ATOM 1557 C CA . LYS A 1 200 ? 22.394 12.875 -4.584 1.00 92.19 200 LYS A CA 1
ATOM 1558 C C . LYS A 1 200 ? 22.086 11.378 -4.687 1.00 92.19 200 LYS A C 1
ATOM 1560 O O . LYS A 1 200 ? 21.695 10.906 -5.749 1.00 92.19 200 LYS A O 1
ATOM 1565 N N . ALA A 1 201 ? 22.207 10.634 -3.588 1.00 92.81 201 ALA A N 1
ATOM 1566 C CA . ALA A 1 201 ? 21.869 9.212 -3.563 1.00 92.81 201 ALA A CA 1
ATOM 1567 C C . ALA A 1 201 ? 20.387 8.959 -3.896 1.00 92.81 201 ALA A C 1
ATOM 1569 O O . ALA A 1 201 ? 20.072 8.014 -4.613 1.00 92.81 201 ALA A O 1
ATOM 1570 N N . LEU A 1 202 ? 19.481 9.819 -3.415 1.00 93.19 202 LEU A N 1
ATOM 1571 C CA . LEU A 1 202 ? 18.049 9.743 -3.714 1.00 93.19 202 LEU A CA 1
ATOM 1572 C C . LEU A 1 202 ? 17.724 10.106 -5.169 1.00 93.19 202 LEU A C 1
ATOM 1574 O O . LEU A 1 202 ? 16.801 9.520 -5.730 1.00 93.19 202 LEU A O 1
ATOM 1578 N N . THR A 1 203 ? 18.458 11.041 -5.782 1.00 93.31 203 THR A N 1
ATOM 1579 C CA . THR A 1 203 ? 18.275 11.386 -7.203 1.00 93.31 203 THR A CA 1
ATOM 1580 C C . THR A 1 203 ? 18.880 10.353 -8.151 1.00 93.31 203 THR A C 1
ATOM 1582 O O . THR A 1 203 ? 18.347 10.143 -9.238 1.00 93.31 203 THR A O 1
ATOM 1585 N N . ASP A 1 204 ? 19.977 9.703 -7.750 1.00 91.62 204 ASP A N 1
ATOM 1586 C CA . ASP A 1 204 ? 20.675 8.697 -8.560 1.00 91.62 204 ASP A CA 1
ATOM 1587 C C . ASP A 1 204 ? 20.003 7.304 -8.484 1.00 91.62 204 ASP A C 1
ATOM 1589 O O . ASP A 1 204 ? 20.334 6.410 -9.268 1.00 91.62 204 ASP A O 1
ATOM 1593 N N . ASP A 1 205 ? 19.055 7.089 -7.560 1.00 90.75 205 ASP A N 1
ATOM 1594 C CA . ASP A 1 205 ? 18.341 5.815 -7.417 1.00 90.75 205 ASP A CA 1
ATOM 1595 C C . ASP A 1 205 ? 17.421 5.512 -8.614 1.00 90.75 205 ASP A C 1
ATOM 1597 O O . ASP A 1 205 ? 16.695 6.364 -9.127 1.00 90.75 205 ASP A O 1
ATOM 1601 N N . GLN A 1 206 ? 17.371 4.236 -9.007 1.00 85.56 206 GLN A N 1
ATOM 1602 C CA . GLN A 1 206 ? 16.587 3.764 -10.156 1.00 85.56 206 GLN A CA 1
ATOM 1603 C C . GLN A 1 206 ? 15.068 3.854 -9.951 1.00 85.56 206 GLN A C 1
ATOM 1605 O O . GLN A 1 206 ? 14.314 3.664 -10.905 1.00 85.56 206 GLN A O 1
ATOM 1610 N N . ALA A 1 207 ? 14.596 4.078 -8.719 1.00 85.56 207 ALA A N 1
ATOM 1611 C CA . ALA A 1 207 ? 13.174 4.283 -8.470 1.00 85.56 207 ALA A CA 1
ATOM 1612 C C . ALA A 1 207 ? 12.687 5.674 -8.887 1.00 85.56 207 ALA A C 1
ATOM 1614 O O . ALA A 1 207 ? 11.480 5.853 -9.026 1.00 85.56 207 ALA A O 1
ATOM 1615 N N . HIS A 1 208 ? 13.598 6.639 -9.075 1.00 89.81 208 HIS A N 1
ATOM 1616 C CA . HIS A 1 208 ? 13.276 8.008 -9.482 1.00 89.81 208 HIS A CA 1
ATOM 1617 C C . HIS A 1 208 ? 12.203 8.676 -8.602 1.00 89.81 208 HIS A C 1
ATOM 1619 O O . HIS A 1 208 ? 11.345 9.405 -9.088 1.00 89.81 208 HIS A O 1
ATOM 1625 N N . PHE A 1 209 ? 12.241 8.426 -7.286 1.00 93.19 209 PHE A N 1
ATOM 1626 C CA . PHE A 1 209 ? 11.321 9.064 -6.334 1.00 93.19 209 PHE A CA 1
ATOM 1627 C C . PHE A 1 209 ? 11.611 10.559 -6.158 1.00 93.19 209 PHE A C 1
ATOM 1629 O O . PHE A 1 209 ? 10.701 11.333 -5.864 1.00 93.19 209 PHE A O 1
ATOM 1636 N N . LEU A 1 210 ? 12.872 10.964 -6.331 1.00 94.44 210 LEU A N 1
ATOM 1637 C CA . LEU A 1 210 ? 13.318 12.348 -6.252 1.00 94.44 210 LEU A CA 1
ATOM 1638 C C . LEU A 1 210 ? 13.980 12.751 -7.569 1.00 94.44 210 LEU A C 1
ATOM 1640 O O . LEU A 1 210 ? 14.877 12.065 -8.054 1.00 94.44 210 LEU A O 1
ATOM 1644 N N . SER A 1 211 ? 13.566 13.890 -8.110 1.00 92.75 211 SER A N 1
ATOM 1645 C CA . SER A 1 211 ? 14.122 14.498 -9.316 1.00 92.75 211 SER A CA 1
ATOM 1646 C C . SER A 1 211 ? 14.852 15.787 -8.959 1.00 92.75 211 SER A C 1
ATOM 1648 O O . SER A 1 211 ? 14.403 16.530 -8.086 1.00 92.75 211 SER A O 1
ATOM 1650 N N . LYS A 1 212 ? 15.963 16.077 -9.637 1.00 91.88 212 LYS A N 1
ATOM 1651 C CA . LYS A 1 212 ? 16.635 17.378 -9.551 1.00 91.88 212 LYS A CA 1
ATOM 1652 C C . LYS A 1 212 ? 16.156 18.255 -10.708 1.00 91.88 212 LYS A C 1
ATOM 1654 O O . LYS A 1 212 ? 16.351 17.884 -11.861 1.00 91.88 212 LYS A O 1
ATOM 1659 N N . GLU A 1 213 ? 15.509 19.375 -10.403 1.00 88.69 213 GLU A N 1
ATOM 1660 C CA . GLU A 1 213 ? 14.922 20.278 -11.408 1.00 88.69 213 GLU A CA 1
ATOM 1661 C C . GLU A 1 213 ? 15.798 21.502 -11.684 1.00 88.69 213 GLU A C 1
ATOM 1663 O O . GLU A 1 213 ? 15.791 22.032 -12.792 1.00 88.69 213 GLU A O 1
ATOM 1668 N N . ASP A 1 214 ? 16.550 21.953 -10.679 1.00 84.75 214 ASP A N 1
ATOM 1669 C CA . ASP A 1 214 ? 17.323 23.191 -10.735 1.00 84.75 214 ASP A CA 1
ATOM 1670 C C . ASP A 1 214 ? 18.663 23.017 -10.003 1.00 84.75 214 ASP A C 1
ATOM 1672 O O . ASP A 1 214 ? 18.769 22.274 -9.024 1.00 84.75 214 ASP A O 1
ATOM 1676 N N . ASP A 1 215 ? 19.690 23.724 -10.463 1.00 83.06 215 ASP A N 1
ATOM 1677 C CA . ASP A 1 215 ? 20.999 23.829 -9.809 1.00 83.06 215 ASP A CA 1
ATOM 1678 C C . ASP A 1 215 ? 21.138 25.136 -9.002 1.00 83.06 215 ASP A C 1
ATOM 1680 O O . ASP A 1 215 ? 22.086 25.309 -8.231 1.00 83.06 215 ASP A O 1
ATOM 1684 N N . SER A 1 216 ? 20.177 26.054 -9.126 1.00 78.12 216 SER A N 1
ATOM 1685 C CA . SER A 1 216 ? 20.175 27.341 -8.431 1.00 78.12 216 SER A CA 1
ATOM 1686 C C . SER A 1 216 ? 20.000 27.173 -6.916 1.00 78.12 216 SER A C 1
ATOM 1688 O O . SER A 1 216 ? 19.239 26.332 -6.436 1.00 78.12 216 SER A O 1
ATOM 1690 N N . GLY A 1 217 ? 20.708 27.992 -6.129 1.00 67.25 217 GLY A N 1
ATOM 1691 C CA . GLY A 1 217 ? 20.519 28.059 -4.672 1.00 67.25 217 GLY A CA 1
ATOM 1692 C C . GLY A 1 217 ? 20.893 26.787 -3.895 1.00 67.25 217 GLY A C 1
ATOM 1693 O O . GLY A 1 217 ? 20.326 26.540 -2.832 1.00 67.25 217 GLY A O 1
ATOM 1694 N N . GLY A 1 218 ? 21.827 25.978 -4.411 1.00 71.94 218 GLY A N 1
ATOM 1695 C CA . GLY A 1 218 ? 22.246 24.717 -3.782 1.00 71.94 218 GLY A CA 1
ATOM 1696 C C . GLY A 1 218 ? 21.420 23.493 -4.201 1.00 71.94 218 GLY A C 1
ATOM 1697 O O . GLY A 1 218 ? 21.549 22.434 -3.584 1.00 71.94 218 GLY A O 1
ATOM 1698 N N . GLY A 1 219 ? 20.598 23.630 -5.246 1.00 84.88 219 GLY A N 1
ATOM 1699 C CA . GLY A 1 219 ? 19.810 22.560 -5.854 1.00 84.88 219 GLY A CA 1
ATOM 1700 C C . GLY A 1 219 ? 18.320 22.644 -5.512 1.00 84.88 219 GLY A C 1
ATOM 1701 O O . GLY A 1 219 ? 17.940 22.725 -4.338 1.00 84.88 219 GLY A O 1
ATOM 1702 N N . GLY A 1 220 ? 17.488 22.607 -6.551 1.00 91.50 220 GLY A N 1
ATOM 1703 C CA . GLY A 1 220 ? 16.042 22.435 -6.479 1.00 91.50 220 GLY A CA 1
ATOM 1704 C C . GLY A 1 220 ? 15.657 20.986 -6.769 1.00 91.50 220 GLY A C 1
ATOM 1705 O O . GLY A 1 220 ? 16.098 20.402 -7.761 1.00 91.50 220 GLY A O 1
ATOM 1706 N N . TYR A 1 221 ? 14.830 20.413 -5.899 1.00 93.62 221 TYR A N 1
ATOM 1707 C CA . TYR A 1 221 ? 14.399 19.018 -5.965 1.00 93.62 221 TYR A CA 1
ATOM 1708 C C . TYR A 1 221 ? 12.878 18.920 -6.037 1.00 93.62 221 TYR A C 1
ATOM 1710 O O . TYR A 1 221 ? 12.187 19.724 -5.423 1.00 93.62 221 TYR A O 1
ATOM 1718 N N . ALA A 1 222 ? 12.342 17.910 -6.709 1.00 94.12 222 ALA A N 1
ATOM 1719 C CA . ALA A 1 222 ? 10.913 17.624 -6.713 1.00 94.12 222 ALA A CA 1
ATOM 1720 C C . ALA A 1 222 ? 10.660 16.133 -6.506 1.00 94.12 222 ALA A C 1
ATOM 1722 O O . ALA A 1 222 ? 11.363 15.282 -7.054 1.00 94.12 222 ALA A O 1
ATOM 1723 N N . VAL A 1 223 ? 9.667 15.815 -5.681 1.00 94.38 223 VAL A N 1
ATOM 1724 C CA . VAL A 1 223 ? 9.231 14.440 -5.438 1.00 94.38 223 VAL A CA 1
ATOM 1725 C C . VAL A 1 223 ? 8.264 14.045 -6.545 1.00 94.38 223 VAL A C 1
ATOM 1727 O O . VAL A 1 223 ? 7.214 14.670 -6.693 1.00 94.38 223 VAL A O 1
ATOM 1730 N N . ASP A 1 224 ? 8.597 12.994 -7.291 1.00 93.62 224 ASP A N 1
ATOM 1731 C CA . ASP A 1 224 ? 7.739 12.465 -8.350 1.00 93.62 224 ASP A CA 1
ATOM 1732 C C . ASP A 1 224 ? 6.737 11.467 -7.750 1.00 93.62 224 ASP A C 1
ATOM 1734 O O . ASP A 1 224 ? 7.030 10.285 -7.532 1.00 93.62 224 ASP A O 1
ATOM 1738 N N . TYR A 1 225 ? 5.530 11.953 -7.452 1.00 92.12 225 TYR A N 1
ATOM 1739 C CA . TYR A 1 225 ? 4.452 11.138 -6.899 1.00 92.12 225 TYR A CA 1
ATOM 1740 C C . TYR A 1 225 ? 3.993 10.045 -7.866 1.00 92.12 225 TYR A C 1
ATOM 1742 O O . TYR A 1 225 ? 3.601 8.971 -7.406 1.00 92.12 225 TYR A O 1
ATOM 1750 N N . GLN A 1 226 ? 4.069 10.281 -9.180 1.00 92.44 226 GLN A N 1
ATOM 1751 C CA . GLN A 1 226 ? 3.684 9.296 -10.189 1.00 92.44 226 GLN A CA 1
ATOM 1752 C C . GLN A 1 226 ? 4.653 8.104 -10.189 1.00 92.44 226 GLN A C 1
ATOM 1754 O O . GLN A 1 226 ? 4.206 6.954 -10.143 1.00 92.44 226 GLN A O 1
ATOM 1759 N N . GLN A 1 227 ? 5.965 8.354 -10.179 1.00 92.69 227 GLN A N 1
ATOM 1760 C CA . GLN A 1 227 ? 6.978 7.294 -10.084 1.00 92.69 227 GLN A CA 1
ATOM 1761 C C . GLN A 1 227 ? 6.928 6.587 -8.730 1.00 92.69 227 GLN A C 1
ATOM 1763 O O . GLN A 1 227 ? 7.015 5.359 -8.669 1.00 92.69 227 GLN A O 1
ATOM 1768 N N . CYS A 1 228 ? 6.691 7.333 -7.647 1.00 93.31 228 CYS A N 1
ATOM 1769 C CA . CYS A 1 228 ? 6.457 6.753 -6.328 1.00 93.31 228 CYS A CA 1
ATOM 1770 C C . CYS A 1 228 ? 5.265 5.785 -6.336 1.00 93.31 228 CYS A C 1
ATOM 1772 O O . CYS A 1 228 ? 5.392 4.642 -5.894 1.00 93.31 228 CYS A O 1
ATOM 1774 N N . ALA A 1 229 ? 4.116 6.206 -6.872 1.00 93.56 229 ALA A N 1
ATOM 1775 C CA . ALA A 1 229 ? 2.926 5.364 -6.966 1.00 93.56 229 ALA A CA 1
ATOM 1776 C C . ALA A 1 229 ? 3.165 4.132 -7.852 1.00 93.56 229 ALA A C 1
ATOM 1778 O O . ALA A 1 229 ? 2.744 3.030 -7.498 1.00 93.56 229 ALA A O 1
ATOM 1779 N N . GLN A 1 230 ? 3.889 4.288 -8.964 1.00 93.75 230 GLN A N 1
ATOM 1780 C CA . GLN A 1 230 ? 4.276 3.170 -9.823 1.00 93.75 230 GLN A CA 1
ATOM 1781 C C . GLN A 1 230 ? 5.188 2.172 -9.097 1.00 93.75 230 GLN A C 1
ATOM 1783 O O . GLN A 1 230 ? 4.944 0.967 -9.172 1.00 93.75 230 GLN A O 1
ATOM 1788 N N . GLY A 1 231 ? 6.207 2.650 -8.381 1.00 93.31 231 GLY A N 1
ATOM 1789 C CA . GLY A 1 231 ? 7.131 1.809 -7.620 1.00 93.31 231 GLY A CA 1
ATOM 1790 C C . GLY A 1 231 ? 6.436 1.048 -6.490 1.00 93.31 231 GLY A C 1
ATOM 1791 O O . GLY A 1 231 ? 6.642 -0.158 -6.343 1.00 93.31 231 GLY A O 1
ATOM 1792 N N . LEU A 1 232 ? 5.556 1.724 -5.743 1.00 93.81 232 LEU A N 1
ATOM 1793 C CA . LEU A 1 232 ? 4.740 1.108 -4.694 1.00 93.81 232 LEU A CA 1
ATOM 1794 C C . LEU A 1 232 ? 3.791 0.052 -5.272 1.00 93.81 232 LEU A C 1
ATOM 1796 O O . LEU A 1 232 ? 3.772 -1.079 -4.790 1.00 93.81 232 LEU A O 1
ATOM 1800 N N . CYS A 1 233 ? 3.072 0.373 -6.352 1.00 95.25 233 CYS A N 1
ATOM 1801 C CA . CYS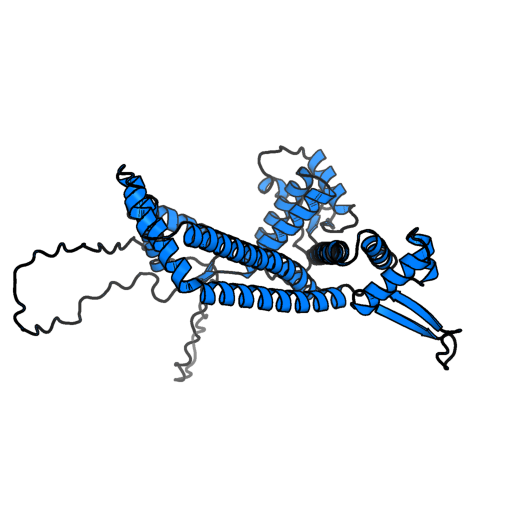 A 1 233 ? 2.196 -0.582 -7.025 1.00 95.25 233 CYS A CA 1
ATOM 1802 C C . CYS A 1 233 ? 2.979 -1.794 -7.537 1.00 95.25 233 CYS A C 1
ATOM 1804 O O . CYS A 1 233 ? 2.566 -2.930 -7.313 1.00 95.25 233 CYS A O 1
ATOM 1806 N N . GLN A 1 234 ? 4.122 -1.586 -8.194 1.00 94.69 234 GLN A N 1
ATOM 1807 C CA . GLN A 1 234 ? 4.959 -2.683 -8.672 1.00 94.69 234 GLN A CA 1
ATOM 1808 C C . GLN A 1 234 ? 5.397 -3.590 -7.515 1.00 94.69 234 GLN A C 1
ATOM 1810 O O . GLN A 1 234 ? 5.271 -4.808 -7.629 1.00 94.69 234 GLN A O 1
ATOM 1815 N N . ALA A 1 235 ? 5.844 -3.025 -6.390 1.00 93.81 235 ALA A N 1
ATOM 1816 C CA . ALA A 1 235 ? 6.221 -3.798 -5.208 1.00 93.81 235 ALA A CA 1
ATOM 1817 C C . ALA A 1 235 ? 5.040 -4.609 -4.641 1.00 93.81 235 ALA A C 1
ATOM 1819 O O . ALA A 1 235 ? 5.206 -5.786 -4.314 1.00 93.81 235 ALA A O 1
ATOM 1820 N N . THR A 1 236 ? 3.840 -4.021 -4.592 1.00 95.06 236 THR A N 1
ATOM 1821 C CA . THR A 1 236 ? 2.607 -4.712 -4.186 1.00 95.06 236 THR A CA 1
ATOM 1822 C C . THR A 1 236 ? 2.290 -5.890 -5.116 1.00 95.06 236 THR A C 1
ATOM 1824 O O . THR A 1 236 ? 2.068 -7.007 -4.647 1.00 95.06 236 THR A O 1
ATOM 1827 N N . VAL A 1 237 ? 2.326 -5.681 -6.437 1.00 96.00 237 VAL A N 1
ATOM 1828 C CA . VAL A 1 237 ? 2.076 -6.738 -7.434 1.00 96.00 237 VAL A CA 1
ATOM 1829 C C . VAL A 1 237 ? 3.124 -7.848 -7.337 1.00 96.00 237 VAL A C 1
ATOM 1831 O O . VAL A 1 237 ? 2.781 -9.029 -7.340 1.00 96.00 237 VAL A O 1
ATOM 1834 N N . GLU A 1 238 ? 4.399 -7.490 -7.202 1.00 95.38 238 GLU A N 1
ATOM 1835 C CA . GLU A 1 238 ? 5.488 -8.445 -7.006 1.00 95.38 238 GLU A CA 1
ATOM 1836 C C . GLU A 1 238 ? 5.315 -9.275 -5.726 1.00 95.38 238 GLU A C 1
ATOM 1838 O O . GLU A 1 238 ? 5.579 -10.479 -5.740 1.00 95.38 238 GLU A O 1
ATOM 1843 N N . GLY A 1 239 ? 4.850 -8.658 -4.635 1.00 95.19 239 GLY A N 1
ATOM 1844 C CA . GLY A 1 239 ? 4.493 -9.354 -3.399 1.00 95.19 239 GLY A CA 1
ATOM 1845 C C . GLY A 1 239 ? 3.402 -10.398 -3.630 1.00 95.19 239 GLY A C 1
ATOM 1846 O O . GLY A 1 239 ? 3.583 -11.563 -3.283 1.00 95.19 239 GLY A O 1
ATOM 1847 N N . ILE A 1 240 ? 2.322 -10.022 -4.321 1.00 95.31 240 ILE A N 1
ATOM 1848 C CA . ILE A 1 240 ? 1.218 -10.936 -4.653 1.00 95.31 240 ILE A CA 1
ATOM 1849 C C . ILE A 1 240 ? 1.704 -12.105 -5.524 1.00 95.31 240 ILE A C 1
ATOM 1851 O O . ILE A 1 240 ? 1.350 -13.257 -5.271 1.00 95.31 240 ILE A O 1
ATOM 1855 N N . VAL A 1 241 ? 2.545 -11.840 -6.530 1.00 96.25 241 VAL A N 1
ATOM 1856 C CA . VAL A 1 241 ? 3.112 -12.892 -7.393 1.00 96.25 241 VAL A CA 1
ATOM 1857 C C . VAL A 1 241 ? 4.007 -13.846 -6.594 1.00 96.25 241 VAL A C 1
ATOM 1859 O O . VAL A 1 241 ? 3.971 -15.059 -6.820 1.00 96.25 241 VAL A O 1
ATOM 1862 N N . ARG A 1 242 ? 4.794 -13.319 -5.647 1.00 96.38 242 ARG A N 1
ATOM 1863 C CA . ARG A 1 242 ? 5.671 -14.116 -4.778 1.00 96.38 242 ARG A CA 1
ATOM 1864 C C . ARG A 1 242 ? 4.883 -15.097 -3.918 1.00 96.38 242 ARG A C 1
ATOM 1866 O O . ARG A 1 242 ? 5.238 -16.272 -3.904 1.00 96.38 242 ARG A O 1
ATOM 1873 N N . GLU A 1 243 ? 3.851 -14.605 -3.235 1.00 94.94 243 GLU A N 1
ATOM 1874 C CA . GLU A 1 243 ? 3.034 -15.394 -2.305 1.00 94.94 243 GLU A CA 1
ATOM 1875 C C . GLU A 1 243 ? 2.146 -16.404 -3.039 1.00 94.94 243 GLU A C 1
ATOM 1877 O O . GLU A 1 243 ? 1.968 -17.530 -2.581 1.00 94.94 243 GLU A O 1
ATOM 1882 N N . ARG A 1 244 ? 1.604 -16.034 -4.207 1.00 93.88 244 ARG A N 1
ATOM 1883 C CA . ARG A 1 244 ? 0.661 -16.887 -4.941 1.00 93.88 244 ARG A CA 1
ATOM 1884 C C . ARG A 1 244 ? 1.329 -17.991 -5.759 1.00 93.88 244 ARG A C 1
ATOM 1886 O O . ARG A 1 244 ? 0.782 -19.086 -5.843 1.00 93.88 244 ARG A O 1
ATOM 1893 N N . PHE A 1 245 ? 2.451 -17.695 -6.416 1.00 92.56 245 PHE A N 1
ATOM 1894 C CA . PHE A 1 245 ? 3.068 -18.627 -7.364 1.00 92.56 245 PHE A CA 1
ATOM 1895 C C . PHE A 1 245 ? 4.377 -19.210 -6.837 1.00 92.56 245 PHE A C 1
ATOM 1897 O O . PHE A 1 245 ? 4.500 -20.425 -6.738 1.00 92.56 245 PHE A O 1
ATOM 1904 N N . SER A 1 246 ? 5.378 -18.359 -6.584 1.00 93.75 246 SER A N 1
ATOM 1905 C CA . SER A 1 246 ? 6.674 -18.687 -5.957 1.00 93.75 246 SER A CA 1
ATOM 1906 C C . SER A 1 246 ? 7.698 -17.568 -6.192 1.00 93.75 246 SER A C 1
ATOM 1908 O O . SER A 1 246 ? 7.535 -16.689 -7.043 1.00 93.75 246 SER A O 1
ATOM 1910 N N . SER A 1 247 ? 8.849 -17.664 -5.521 1.00 94.56 247 SER A N 1
ATOM 1911 C CA . SER A 1 247 ? 10.024 -16.820 -5.780 1.00 94.56 247 SER A CA 1
ATOM 1912 C C . SER A 1 247 ? 10.609 -16.984 -7.194 1.00 94.56 247 SER A C 1
ATOM 1914 O O . SER A 1 247 ? 11.070 -16.005 -7.785 1.00 94.56 247 SER A O 1
ATOM 1916 N N . LYS A 1 248 ? 10.567 -18.194 -7.772 1.00 94.75 248 LYS A N 1
ATOM 1917 C CA . LYS A 1 248 ? 11.005 -18.450 -9.158 1.00 94.75 248 LYS A CA 1
ATOM 1918 C C . LYS A 1 248 ? 10.089 -17.753 -10.165 1.00 94.75 248 LYS A C 1
ATOM 1920 O O . LYS A 1 248 ? 10.573 -17.139 -11.112 1.00 94.75 248 LYS A O 1
ATOM 1925 N N . CYS A 1 249 ? 8.780 -17.788 -9.920 1.00 94.62 249 CYS A N 1
ATOM 1926 C CA . CYS A 1 249 ? 7.794 -17.091 -10.739 1.00 94.62 249 CYS A CA 1
ATOM 1927 C C . CYS A 1 249 ? 7.988 -15.569 -10.687 1.00 94.62 249 CYS A C 1
ATOM 1929 O O . CYS A 1 249 ? 7.989 -14.904 -11.722 1.00 94.62 249 CYS A O 1
ATOM 1931 N N . LEU A 1 250 ? 8.251 -15.026 -9.493 1.00 95.50 250 LEU A N 1
ATOM 1932 C CA . LEU A 1 250 ? 8.591 -13.613 -9.326 1.00 95.50 250 LEU A CA 1
ATOM 1933 C C . LEU A 1 250 ? 9.835 -13.219 -10.140 1.00 95.50 250 LEU A C 1
ATOM 1935 O O . LEU A 1 250 ? 9.874 -12.129 -10.704 1.00 95.50 250 LEU A O 1
ATOM 1939 N N . ARG A 1 251 ? 10.847 -14.091 -10.237 1.00 95.00 251 ARG A N 1
ATOM 1940 C CA . ARG A 1 251 ? 12.041 -13.824 -11.055 1.00 95.00 251 ARG A CA 1
ATOM 1941 C C . ARG A 1 251 ? 11.689 -13.647 -12.533 1.00 95.00 251 ARG A C 1
ATOM 1943 O O . ARG A 1 251 ? 12.167 -12.697 -13.146 1.00 95.00 251 ARG A O 1
ATOM 1950 N N . VAL A 1 252 ? 10.838 -14.518 -13.080 1.00 94.81 252 VAL A N 1
ATOM 1951 C CA . VAL A 1 252 ? 10.335 -14.399 -14.461 1.00 94.81 252 VAL A CA 1
ATOM 1952 C C . VAL A 1 252 ? 9.532 -13.108 -14.638 1.00 94.81 252 VAL A C 1
ATOM 1954 O O . VAL A 1 252 ? 9.752 -12.372 -15.596 1.00 94.81 252 VAL A O 1
ATOM 1957 N N . PHE A 1 253 ? 8.654 -12.788 -13.686 1.00 95.44 253 PHE A N 1
ATOM 1958 C CA . PHE A 1 253 ? 7.843 -11.571 -13.722 1.00 95.44 253 PHE A CA 1
ATOM 1959 C C . PHE A 1 253 ? 8.697 -10.288 -13.701 1.00 95.44 253 PHE A C 1
ATOM 1961 O O . PHE A 1 253 ? 8.520 -9.409 -14.543 1.00 95.44 253 PHE A O 1
ATOM 1968 N N . ARG A 1 254 ? 9.693 -10.206 -12.806 1.00 94.31 254 ARG A N 1
ATOM 1969 C CA . ARG A 1 254 ? 10.655 -9.089 -12.745 1.00 94.31 254 ARG A CA 1
ATOM 1970 C C . ARG A 1 254 ? 11.473 -8.956 -14.024 1.00 94.31 254 ARG A C 1
ATOM 1972 O O . ARG A 1 254 ? 11.692 -7.845 -14.501 1.00 94.31 254 ARG A O 1
ATOM 1979 N N . LEU A 1 255 ? 11.906 -10.079 -14.594 1.00 94.56 255 LEU A N 1
ATOM 1980 C CA . LEU A 1 255 ? 12.635 -10.088 -15.859 1.00 94.56 255 LEU A CA 1
ATOM 1981 C C . LEU A 1 255 ? 11.798 -9.455 -16.986 1.00 94.56 255 LEU A C 1
ATOM 1983 O O . LEU A 1 255 ? 12.316 -8.624 -17.733 1.00 94.56 255 LEU A O 1
ATOM 1987 N N . LEU A 1 256 ? 10.507 -9.796 -17.069 1.00 94.44 256 LEU A N 1
ATOM 1988 C CA . LEU A 1 256 ? 9.581 -9.216 -18.046 1.00 94.44 256 LEU A CA 1
ATOM 1989 C C . LEU A 1 256 ? 9.326 -7.721 -17.803 1.00 94.44 256 LEU A C 1
ATOM 1991 O O . LEU A 1 256 ? 9.255 -6.961 -18.765 1.00 94.44 256 LEU A O 1
ATOM 1995 N N . LEU A 1 257 ? 9.255 -7.272 -16.545 1.00 92.81 257 LEU A N 1
ATOM 1996 C CA . LEU A 1 257 ? 9.124 -5.846 -16.218 1.00 92.81 257 LEU A CA 1
ATOM 1997 C C . LEU A 1 257 ? 10.329 -5.022 -16.696 1.00 92.81 257 LEU A C 1
ATOM 1999 O O . LEU A 1 257 ? 10.148 -3.947 -17.268 1.00 92.81 257 LEU A O 1
ATOM 2003 N N . VAL A 1 258 ? 11.549 -5.537 -16.511 1.00 91.44 258 VAL A N 1
ATOM 2004 C CA . VAL A 1 258 ? 12.789 -4.839 -16.897 1.00 91.44 258 VAL A CA 1
ATOM 2005 C C . VAL A 1 258 ? 13.001 -4.857 -18.411 1.00 91.44 258 VAL A C 1
ATOM 2007 O O . VAL A 1 258 ? 13.329 -3.832 -19.004 1.00 91.44 258 VAL A O 1
ATOM 2010 N N . LYS A 1 259 ? 12.833 -6.017 -19.058 1.00 91.19 259 LYS A N 1
ATOM 2011 C CA . LYS A 1 259 ? 13.091 -6.177 -20.501 1.00 91.19 259 LYS A CA 1
ATOM 2012 C C . LYS A 1 259 ? 11.910 -5.785 -21.388 1.00 91.19 259 LYS A C 1
ATOM 2014 O O . LYS A 1 259 ? 12.089 -5.683 -22.598 1.00 91.19 259 LYS A O 1
ATOM 2019 N N . ARG A 1 260 ? 10.740 -5.521 -20.793 1.00 90.50 260 ARG A N 1
ATOM 2020 C CA . ARG A 1 260 ? 9.457 -5.141 -21.414 1.00 90.50 260 ARG A CA 1
ATOM 2021 C C . ARG A 1 260 ? 8.816 -6.226 -22.276 1.00 90.50 260 ARG A C 1
ATOM 2023 O O . ARG A 1 260 ? 7.637 -6.512 -22.088 1.00 90.50 260 ARG A O 1
ATOM 2030 N N . VAL A 1 261 ? 9.565 -6.806 -23.209 1.00 91.81 261 VAL A N 1
ATOM 2031 C CA . VAL A 1 261 ? 9.062 -7.767 -24.193 1.00 91.81 261 VAL A CA 1
ATOM 2032 C C . VAL A 1 261 ? 10.099 -8.866 -24.399 1.00 91.81 261 VAL A C 1
ATOM 2034 O O . VAL A 1 261 ? 11.241 -8.566 -24.740 1.00 91.81 261 VAL A O 1
ATOM 2037 N N . LEU A 1 262 ? 9.721 -10.128 -24.184 1.00 93.81 262 LEU A N 1
ATOM 2038 C CA . LEU A 1 262 ? 10.622 -11.276 -24.340 1.00 93.81 262 LEU A CA 1
ATOM 2039 C C . LEU A 1 262 ? 9.936 -12.472 -25.000 1.00 93.81 262 LEU A C 1
ATOM 2041 O O . LEU A 1 262 ? 8.762 -12.749 -24.761 1.00 93.81 262 LEU A O 1
ATOM 2045 N N . GLU A 1 263 ? 10.707 -13.235 -25.770 1.00 93.44 263 GLU A N 1
ATOM 2046 C CA . GLU A 1 263 ? 10.307 -14.562 -26.240 1.00 93.44 263 GLU A CA 1
ATOM 2047 C C . GLU A 1 263 ? 10.507 -15.627 -25.155 1.00 93.44 263 GLU A C 1
ATOM 2049 O O . GLU A 1 263 ? 11.365 -15.512 -24.279 1.00 93.44 263 GLU A O 1
ATOM 2054 N N . GLN A 1 264 ? 9.794 -16.747 -25.270 1.00 91.94 264 GLN A N 1
ATOM 2055 C CA . GLN A 1 264 ? 9.912 -17.857 -24.322 1.00 91.94 264 GLN A CA 1
ATOM 2056 C C . GLN A 1 264 ? 11.357 -18.361 -24.150 1.00 91.94 264 GLN A C 1
ATOM 2058 O O . GLN A 1 264 ? 11.790 -18.603 -23.025 1.00 91.94 264 GLN A O 1
ATOM 2063 N N . LYS A 1 265 ? 12.122 -18.514 -25.242 1.00 91.94 265 LYS A N 1
ATOM 2064 C CA . LYS A 1 265 ? 13.521 -18.975 -25.174 1.00 91.94 265 LYS A CA 1
ATOM 2065 C C . LYS A 1 265 ? 14.390 -17.999 -24.374 1.00 91.94 265 LYS A C 1
ATOM 2067 O O . LYS A 1 265 ? 15.136 -18.416 -23.497 1.00 91.94 265 LYS A O 1
ATOM 2072 N N . GLN A 1 266 ? 14.216 -16.703 -24.619 1.00 93.38 266 GLN A N 1
ATOM 2073 C CA . GLN A 1 266 ? 14.928 -15.635 -23.918 1.00 93.38 266 GLN A CA 1
ATOM 2074 C C . GLN A 1 266 ? 14.600 -15.602 -22.423 1.00 93.38 266 GLN A C 1
ATOM 2076 O O . GLN A 1 266 ? 15.497 -15.400 -21.607 1.00 93.38 266 GLN A O 1
ATOM 2081 N N . VAL A 1 267 ? 13.334 -15.833 -22.054 1.00 92.94 267 VAL A N 1
ATOM 2082 C CA . VAL A 1 267 ? 12.922 -15.930 -20.647 1.00 92.94 267 VAL A CA 1
ATOM 2083 C C . VAL A 1 267 ? 13.646 -17.079 -19.946 1.00 92.94 267 VAL A C 1
ATOM 2085 O O . VAL A 1 267 ? 14.173 -16.878 -18.857 1.00 92.94 267 VAL A O 1
ATOM 2088 N N . VAL A 1 268 ? 13.708 -18.263 -20.565 1.00 93.12 268 VAL A N 1
ATOM 2089 C CA . VAL A 1 268 ? 14.408 -19.433 -20.001 1.00 93.12 268 VAL A CA 1
ATOM 2090 C C . VAL A 1 268 ? 15.897 -19.136 -19.806 1.00 93.12 268 VAL A C 1
ATOM 2092 O O . VAL A 1 268 ? 16.423 -19.350 -18.712 1.00 93.12 268 VAL A O 1
ATOM 2095 N N . ASP A 1 269 ? 16.545 -18.601 -20.844 1.00 92.44 269 ASP A N 1
ATOM 2096 C CA . ASP A 1 269 ? 17.986 -18.346 -20.854 1.00 92.44 269 ASP A CA 1
ATOM 2097 C C . ASP A 1 269 ? 18.377 -17.267 -19.825 1.00 92.44 269 ASP A C 1
ATOM 2099 O O . ASP A 1 269 ? 19.330 -17.443 -19.070 1.00 92.44 269 ASP A O 1
ATOM 2103 N N . MET A 1 270 ? 17.623 -16.163 -19.735 1.00 92.38 270 MET A N 1
ATOM 2104 C CA . MET A 1 270 ? 17.931 -15.062 -18.809 1.00 92.38 270 MET A CA 1
ATOM 2105 C C . MET A 1 270 ? 17.492 -15.333 -17.365 1.00 92.38 270 MET A C 1
ATOM 2107 O O . MET A 1 270 ? 18.103 -14.806 -16.436 1.00 92.38 270 MET A O 1
ATOM 2111 N N . ALA A 1 271 ? 16.436 -16.124 -17.143 1.00 91.12 271 ALA A N 1
ATOM 2112 C CA . ALA A 1 271 ? 15.959 -16.420 -15.791 1.00 91.12 271 ALA A CA 1
ATOM 2113 C C . ALA A 1 271 ? 16.808 -17.482 -15.072 1.00 91.12 271 ALA A C 1
ATOM 2115 O O . ALA A 1 271 ? 16.691 -17.610 -13.847 1.00 91.12 271 ALA A O 1
ATOM 2116 N N . MET A 1 272 ? 17.648 -18.224 -15.809 1.00 90.62 272 MET A N 1
ATOM 2117 C CA . MET A 1 272 ? 18.446 -19.349 -15.300 1.00 90.62 272 MET A CA 1
ATOM 2118 C C . MET A 1 272 ? 17.565 -20.395 -14.592 1.00 90.62 272 MET A C 1
ATOM 2120 O O . MET A 1 272 ? 17.876 -20.872 -13.500 1.00 90.62 272 MET A O 1
ATOM 2124 N N . ILE A 1 273 ? 16.415 -20.711 -15.198 1.00 92.31 273 ILE A N 1
ATOM 2125 C CA . ILE A 1 273 ? 15.443 -21.703 -14.714 1.00 92.31 273 ILE A CA 1
ATOM 2126 C C . ILE A 1 273 ? 15.371 -22.839 -15.745 1.00 92.31 273 ILE A C 1
ATOM 2128 O O . ILE A 1 273 ? 15.393 -22.563 -16.946 1.00 92.31 273 ILE A O 1
ATOM 2132 N N . PRO A 1 274 ? 15.247 -24.113 -15.326 1.00 95.00 274 PRO A N 1
ATOM 2133 C CA . PRO A 1 274 ? 15.083 -25.225 -16.255 1.00 95.00 274 PRO A CA 1
ATOM 2134 C C . PRO A 1 274 ? 13.920 -25.013 -17.231 1.00 95.00 274 PRO A C 1
ATOM 2136 O O . PRO A 1 274 ? 12.827 -24.594 -16.849 1.00 95.00 274 PRO A O 1
ATOM 2139 N N . SER A 1 275 ? 14.124 -25.377 -18.499 1.00 93.19 275 SER A N 1
ATOM 2140 C CA . SER A 1 275 ? 13.202 -25.052 -19.595 1.00 93.19 275 SER A CA 1
ATOM 2141 C C . SER A 1 275 ? 11.782 -25.590 -19.411 1.00 93.19 275 SER A C 1
ATOM 2143 O O . SER A 1 275 ? 10.842 -25.003 -19.940 1.00 93.19 275 SER A O 1
ATOM 2145 N N . LYS A 1 276 ? 11.603 -26.730 -18.728 1.00 94.31 276 LYS A N 1
ATOM 2146 C CA . LYS A 1 276 ? 10.272 -27.285 -18.430 1.00 94.31 276 LYS A CA 1
ATOM 2147 C C . LYS A 1 276 ? 9.546 -26.426 -17.388 1.00 94.31 276 LYS A C 1
ATOM 2149 O O . LYS A 1 276 ? 8.451 -25.951 -17.654 1.00 94.31 276 LYS A O 1
ATOM 2154 N N . GLU A 1 277 ? 10.208 -26.161 -16.265 1.00 94.62 277 GLU A N 1
ATOM 2155 C CA . GLU A 1 277 ? 9.662 -25.384 -15.148 1.00 94.62 277 GLU A CA 1
ATOM 2156 C C . GLU A 1 277 ? 9.362 -23.931 -15.553 1.00 94.62 277 GLU A C 1
ATOM 2158 O O . GLU A 1 277 ? 8.283 -23.416 -15.284 1.00 94.62 277 GLU A O 1
ATOM 2163 N N . ALA A 1 278 ? 10.277 -23.275 -16.270 1.00 93.69 278 ALA A N 1
ATOM 2164 C CA . ALA A 1 278 ? 10.086 -21.897 -16.724 1.00 93.69 278 ALA A CA 1
ATOM 2165 C C . ALA A 1 278 ? 8.853 -21.734 -17.630 1.00 93.69 278 ALA A C 1
ATOM 2167 O O . ALA A 1 278 ? 8.137 -20.740 -17.518 1.00 93.69 278 ALA A O 1
ATOM 2168 N N . ARG A 1 279 ? 8.583 -22.718 -18.500 1.00 92.25 279 ARG A N 1
ATOM 2169 C CA . ARG A 1 279 ? 7.374 -22.740 -19.335 1.00 92.25 279 ARG A CA 1
ATOM 2170 C C . ARG A 1 279 ? 6.114 -22.846 -18.488 1.00 92.25 279 ARG A C 1
ATOM 2172 O O . ARG A 1 279 ? 5.196 -22.060 -18.686 1.00 92.25 279 ARG A O 1
ATOM 2179 N N . GLU A 1 280 ? 6.078 -23.790 -17.550 1.00 94.69 280 GLU A N 1
ATOM 2180 C CA . GLU A 1 280 ? 4.928 -23.989 -16.658 1.00 94.69 280 GLU A CA 1
ATOM 2181 C C . GLU A 1 280 ? 4.609 -22.708 -15.870 1.00 94.69 280 GLU A C 1
ATOM 2183 O O . GLU A 1 280 ? 3.456 -22.276 -15.834 1.00 94.69 280 GLU A O 1
ATOM 2188 N N . LEU A 1 281 ? 5.632 -22.038 -15.325 1.00 94.50 281 LEU A N 1
ATOM 2189 C CA . LEU A 1 281 ? 5.474 -20.765 -14.614 1.00 94.50 281 LEU A CA 1
ATOM 2190 C C . LEU A 1 281 ? 4.976 -19.634 -15.528 1.00 94.50 281 LEU A C 1
ATOM 2192 O O . LEU A 1 281 ? 4.078 -18.885 -15.146 1.00 94.50 281 LEU A O 1
ATOM 2196 N N . LEU A 1 282 ? 5.525 -19.520 -16.741 1.00 94.12 282 LEU A N 1
ATOM 2197 C CA . LEU A 1 282 ? 5.135 -18.487 -17.702 1.00 94.12 282 LEU A CA 1
ATOM 2198 C C . LEU A 1 282 ? 3.664 -18.627 -18.119 1.00 94.12 282 LEU A C 1
ATOM 2200 O O . LEU A 1 282 ? 2.914 -17.655 -18.076 1.00 94.12 282 LEU A O 1
ATOM 2204 N N . TYR A 1 283 ? 3.225 -19.841 -18.457 1.00 94.56 283 TYR A N 1
ATOM 2205 C CA . TYR A 1 283 ? 1.827 -20.088 -18.814 1.00 94.56 283 TYR A CA 1
ATOM 2206 C C . TYR A 1 283 ? 0.880 -19.972 -17.616 1.00 94.56 283 TYR A C 1
ATOM 2208 O O . TYR A 1 283 ? -0.257 -19.543 -17.796 1.00 94.56 283 TYR A O 1
ATOM 2216 N N . SER A 1 284 ? 1.342 -20.266 -16.396 1.00 95.12 284 SER A N 1
ATOM 2217 C CA . SER A 1 284 ? 0.558 -20.019 -15.176 1.00 95.12 284 SER A CA 1
ATOM 2218 C C . SER A 1 284 ? 0.287 -18.525 -14.968 1.00 95.12 284 SER A C 1
ATOM 2220 O O . SER A 1 284 ? -0.835 -18.143 -14.642 1.00 95.12 284 SER A O 1
ATOM 2222 N N . LEU A 1 285 ? 1.281 -17.662 -15.215 1.00 94.56 285 LEU A N 1
ATOM 2223 C CA . LEU A 1 285 ? 1.091 -16.206 -15.173 1.00 94.56 285 LEU A CA 1
ATOM 2224 C C . LEU A 1 285 ? 0.150 -15.713 -16.278 1.00 94.56 285 LEU A C 1
ATOM 2226 O O . LEU A 1 285 ? -0.632 -14.791 -16.038 1.00 94.56 285 LEU A O 1
ATOM 2230 N N . LEU A 1 286 ? 0.222 -16.316 -17.470 1.00 94.94 286 LEU A N 1
ATOM 2231 C CA . LEU A 1 286 ? -0.651 -15.973 -18.594 1.00 94.94 286 LEU A CA 1
ATOM 2232 C C . LEU A 1 286 ? -2.107 -16.350 -18.300 1.00 94.94 286 LEU A C 1
ATOM 2234 O O . LEU A 1 286 ? -2.993 -15.522 -18.482 1.00 94.94 286 LEU A O 1
ATOM 2238 N N . ALA A 1 287 ? -2.350 -17.561 -17.791 1.00 95.19 287 ALA A N 1
ATOM 2239 C CA . ALA A 1 287 ? -3.687 -18.039 -17.432 1.00 95.19 287 ALA A CA 1
ATOM 2240 C C . ALA A 1 287 ? -4.364 -17.148 -16.376 1.00 95.19 287 ALA A C 1
ATOM 2242 O O . ALA A 1 287 ? -5.579 -16.972 -16.378 1.00 95.19 287 ALA A O 1
ATOM 2243 N N . GLU A 1 288 ? -3.564 -16.553 -15.492 1.00 94.31 288 GLU A N 1
ATOM 2244 C CA . GLU A 1 288 ? -4.023 -15.666 -14.426 1.00 94.31 288 GLU A CA 1
ATOM 2245 C C . GLU A 1 288 ? -4.028 -14.177 -14.797 1.00 94.31 288 GLU A C 1
ATOM 2247 O O . GLU A 1 288 ? -4.288 -13.341 -13.925 1.00 94.31 288 GLU A O 1
ATOM 2252 N N . ASN A 1 289 ? -3.765 -13.855 -16.071 1.00 94.44 289 ASN A N 1
ATOM 2253 C CA . ASN A 1 289 ? -3.728 -12.507 -16.649 1.00 94.44 289 ASN A CA 1
ATOM 2254 C C . ASN A 1 289 ? -2.707 -11.552 -15.995 1.00 94.44 289 ASN A C 1
ATOM 2256 O O . ASN A 1 289 ? -2.882 -10.335 -16.018 1.00 94.44 289 ASN A O 1
ATOM 2260 N N . PHE A 1 290 ? -1.617 -12.083 -15.425 1.00 94.56 290 PHE A N 1
ATOM 2261 C CA . PHE A 1 290 ? -0.494 -11.263 -14.939 1.00 94.56 290 PHE A CA 1
ATOM 2262 C C . PHE A 1 290 ? 0.445 -10.821 -16.066 1.00 94.56 290 PHE A C 1
ATOM 2264 O O . PHE A 1 290 ? 1.179 -9.845 -15.917 1.00 94.56 290 PHE A O 1
ATOM 2271 N N . ILE A 1 291 ? 0.445 -11.550 -17.180 1.00 95.31 291 ILE A N 1
ATOM 2272 C CA . ILE A 1 291 ? 1.224 -11.236 -18.378 1.00 95.31 291 ILE A CA 1
ATOM 2273 C C . ILE A 1 291 ? 0.310 -11.273 -19.597 1.00 95.31 291 ILE A C 1
ATOM 2275 O O . ILE A 1 291 ? -0.715 -11.953 -19.597 1.00 95.31 291 ILE A O 1
ATOM 2279 N N . SER A 1 292 ? 0.696 -10.556 -20.641 1.00 93.88 292 SER A N 1
ATOM 2280 C CA . SER A 1 292 ? 0.011 -10.539 -21.927 1.00 93.88 292 SER A CA 1
ATOM 2281 C C . SER A 1 292 ? 0.871 -11.222 -22.984 1.00 93.88 292 SER A C 1
ATOM 2283 O O . SER A 1 292 ? 2.101 -11.138 -22.950 1.00 93.88 292 SER A O 1
ATOM 2285 N N . LEU A 1 293 ? 0.207 -11.895 -23.921 1.00 94.06 293 LEU A N 1
ATOM 2286 C CA . LEU A 1 293 ? 0.827 -12.516 -25.083 1.00 94.06 293 LEU A CA 1
ATOM 2287 C C . LEU A 1 293 ? 0.526 -11.668 -26.319 1.00 94.06 293 LEU A C 1
ATOM 2289 O O . LEU A 1 293 ? -0.635 -11.414 -26.629 1.00 94.06 293 LEU A O 1
ATOM 2293 N N . GLN A 1 294 ? 1.571 -11.243 -27.018 1.00 93.06 294 GLN A N 1
ATOM 2294 C CA . GLN A 1 294 ? 1.474 -10.540 -28.287 1.00 93.06 294 GLN A CA 1
ATOM 2295 C C . GLN A 1 294 ? 2.017 -11.427 -29.404 1.00 93.06 294 GLN A C 1
ATOM 2297 O O . GLN A 1 294 ? 3.179 -11.836 -29.387 1.00 93.06 294 GLN A O 1
ATOM 2302 N N . GLU A 1 295 ? 1.163 -11.702 -30.384 1.00 92.50 295 GLU A N 1
ATOM 2303 C CA . GLU A 1 295 ? 1.501 -12.488 -31.565 1.00 92.50 295 GLU A CA 1
ATOM 2304 C C . GLU A 1 295 ? 1.921 -11.561 -32.704 1.00 92.50 295 GLU A C 1
ATOM 2306 O O . GLU A 1 295 ? 1.150 -10.703 -33.137 1.00 92.50 295 GLU A O 1
ATOM 2311 N N . ILE A 1 296 ? 3.150 -11.724 -33.191 1.00 91.44 296 ILE A N 1
ATOM 2312 C CA . ILE A 1 296 ? 3.661 -10.972 -34.339 1.00 91.44 296 ILE A CA 1
ATOM 2313 C C . ILE A 1 296 ? 3.899 -11.952 -35.491 1.00 91.44 296 ILE A C 1
ATOM 2315 O O . ILE A 1 296 ? 4.907 -12.670 -35.490 1.00 91.44 296 ILE A O 1
ATOM 2319 N N . PRO A 1 297 ? 2.982 -12.029 -36.472 1.00 90.69 297 PRO A N 1
ATOM 2320 C CA . PRO A 1 297 ? 3.125 -12.941 -37.597 1.00 90.69 297 PRO A CA 1
ATOM 2321 C C . PRO A 1 297 ? 4.197 -12.440 -38.575 1.00 90.69 297 PRO A C 1
ATOM 2323 O O . PRO A 1 297 ? 4.223 -11.267 -38.945 1.00 90.69 297 PRO A O 1
ATOM 2326 N N . ARG A 1 298 ? 5.068 -13.332 -39.064 1.00 88.19 298 ARG A N 1
ATOM 2327 C CA . ARG A 1 298 ? 5.967 -13.012 -40.193 1.00 88.19 298 ARG A CA 1
ATOM 2328 C C . ARG A 1 298 ? 5.257 -13.071 -41.547 1.00 88.19 298 ARG A C 1
ATOM 2330 O O . ARG A 1 298 ? 5.773 -12.568 -42.538 1.00 88.19 298 ARG A O 1
ATOM 2337 N N . THR A 1 299 ? 4.117 -13.751 -41.615 1.00 87.06 299 THR A N 1
ATOM 2338 C CA . THR A 1 299 ? 3.333 -13.972 -42.837 1.00 87.06 299 THR A CA 1
ATOM 2339 C C . THR A 1 299 ? 1.862 -13.751 -42.514 1.00 87.06 299 THR A C 1
ATOM 2341 O O . THR A 1 299 ? 1.432 -14.093 -41.419 1.00 87.06 299 THR A O 1
ATOM 2344 N N . MET A 1 300 ? 1.084 -13.213 -43.455 1.00 84.56 300 MET A N 1
ATOM 2345 C CA . MET A 1 300 ? -0.325 -12.848 -43.237 1.00 84.56 300 MET A CA 1
ATOM 2346 C C . MET A 1 300 ? -1.234 -14.009 -42.802 1.00 84.56 300 MET A C 1
ATOM 2348 O O . MET A 1 300 ? -2.319 -13.760 -42.298 1.00 84.56 300 MET A O 1
ATOM 2352 N N . ASP A 1 301 ? -0.788 -15.257 -42.947 1.00 85.81 301 ASP A N 1
ATOM 2353 C CA . ASP A 1 301 ? -1.561 -16.456 -42.607 1.00 85.81 301 ASP A CA 1
ATOM 2354 C C . ASP A 1 301 ? -1.559 -16.792 -41.100 1.00 85.81 301 ASP A C 1
ATOM 2356 O O . ASP A 1 301 ? -2.131 -17.804 -40.704 1.00 85.81 301 ASP A O 1
ATOM 2360 N N . TYR A 1 302 ? -0.872 -16.000 -40.258 1.00 85.19 302 TYR A N 1
ATOM 2361 C CA . TYR A 1 302 ? -0.765 -16.183 -38.794 1.00 85.19 302 TYR A CA 1
ATOM 2362 C C . TYR A 1 302 ? -0.341 -17.595 -38.340 1.00 85.19 302 TYR A C 1
ATOM 2364 O O . TYR A 1 302 ? -0.565 -17.995 -37.198 1.00 85.19 302 TYR A O 1
ATOM 2372 N N . ALA A 1 303 ? 0.318 -18.363 -39.212 1.00 89.19 303 ALA A N 1
ATOM 2373 C CA . ALA A 1 303 ? 0.720 -19.732 -38.918 1.00 89.19 303 ALA A CA 1
ATOM 2374 C C . ALA A 1 303 ? 1.662 -19.788 -37.693 1.00 89.19 303 ALA A C 1
ATOM 2376 O O . ALA A 1 303 ? 2.721 -19.156 -37.735 1.00 89.19 303 ALA A O 1
ATOM 2377 N N . PRO A 1 304 ? 1.376 -20.604 -36.653 1.00 86.62 304 PRO A N 1
ATOM 2378 C CA . PRO A 1 304 ? 2.154 -20.621 -35.406 1.00 86.62 304 PRO A CA 1
ATOM 2379 C C . PRO A 1 304 ? 3.662 -20.842 -35.583 1.00 86.62 304 PRO A C 1
ATOM 2381 O O . PRO A 1 304 ? 4.471 -20.298 -34.843 1.00 86.62 304 PRO A O 1
ATOM 2384 N N . SER A 1 305 ? 4.064 -21.605 -36.605 1.00 87.94 305 SER A N 1
ATOM 2385 C CA . SER A 1 305 ? 5.478 -21.855 -36.931 1.00 87.94 305 SER A CA 1
ATOM 2386 C C . SER A 1 305 ? 6.243 -20.616 -37.420 1.00 87.94 305 SER A C 1
ATOM 2388 O O . SER A 1 305 ? 7.473 -20.602 -37.393 1.00 87.94 305 SER A O 1
ATOM 2390 N N . ARG A 1 306 ? 5.532 -19.584 -37.888 1.00 88.38 306 ARG A N 1
ATOM 2391 C CA . ARG A 1 306 ? 6.079 -18.331 -38.433 1.00 88.38 306 ARG A CA 1
ATOM 2392 C C . ARG A 1 306 ? 5.587 -17.105 -37.662 1.00 88.38 306 ARG A C 1
ATOM 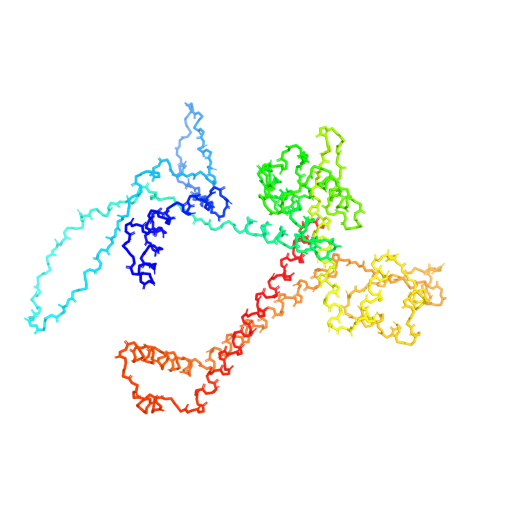2394 O O . ARG A 1 306 ? 5.732 -15.986 -38.153 1.00 88.38 306 ARG A O 1
ATOM 2401 N N . THR A 1 307 ? 5.040 -17.304 -36.469 1.00 91.44 307 THR A N 1
ATOM 2402 C CA . THR A 1 307 ? 4.556 -16.242 -35.588 1.00 91.44 307 THR A CA 1
ATOM 2403 C C . THR A 1 307 ? 5.459 -16.156 -34.368 1.00 91.44 307 THR A C 1
ATOM 2405 O O . THR A 1 307 ? 5.804 -17.167 -33.758 1.00 91.44 307 THR A O 1
ATOM 2408 N N . PHE A 1 308 ? 5.877 -14.942 -34.023 1.00 91.56 308 PHE A N 1
ATOM 2409 C CA . PHE A 1 308 ? 6.592 -14.693 -32.782 1.00 91.56 308 PHE A CA 1
ATOM 2410 C C . PHE A 1 308 ? 5.602 -14.505 -31.641 1.00 91.56 308 PHE A C 1
ATOM 2412 O O . PHE A 1 308 ? 4.646 -13.742 -31.762 1.00 91.56 308 PHE A O 1
ATOM 2419 N N . TYR A 1 309 ? 5.877 -15.177 -30.531 1.00 92.81 309 TYR A N 1
ATOM 2420 C CA . TYR A 1 309 ? 5.083 -15.126 -29.313 1.00 92.81 309 TYR A CA 1
ATOM 2421 C C . TYR A 1 309 ? 5.855 -14.334 -28.265 1.00 92.81 309 TYR A C 1
ATOM 2423 O O . TYR A 1 309 ? 6.824 -14.829 -27.682 1.00 92.81 309 TYR A O 1
ATOM 2431 N N . LEU A 1 310 ? 5.446 -13.084 -28.077 1.00 94.25 310 LEU A N 1
ATOM 2432 C CA . LEU A 1 310 ? 6.114 -12.136 -27.203 1.00 94.25 310 LEU A CA 1
ATOM 2433 C C . LEU A 1 310 ? 5.320 -11.946 -25.918 1.00 94.25 310 LEU A C 1
ATOM 2435 O O . LEU A 1 310 ? 4.136 -11.620 -25.946 1.00 94.25 310 LEU A O 1
ATOM 2439 N N . PHE A 1 311 ? 5.987 -12.125 -24.787 1.00 95.38 311 PHE A N 1
ATOM 2440 C CA . PHE A 1 311 ? 5.406 -11.934 -23.468 1.00 95.38 311 PHE A CA 1
ATOM 2441 C C . PHE A 1 311 ? 5.764 -10.552 -22.941 1.00 95.38 311 PHE A C 1
ATOM 2443 O O . PHE A 1 311 ? 6.923 -10.135 -23.010 1.00 95.38 311 PHE A O 1
ATOM 2450 N N . SER A 1 312 ? 4.776 -9.858 -22.387 1.00 94.75 312 SER A N 1
ATOM 2451 C CA . SER A 1 312 ? 4.949 -8.544 -21.772 1.00 94.75 312 SER A CA 1
ATOM 2452 C C . SER A 1 312 ? 4.095 -8.405 -20.514 1.00 94.75 312 SER A C 1
ATOM 2454 O O . SER A 1 312 ? 3.125 -9.136 -20.309 1.00 94.75 312 SER A O 1
ATOM 2456 N N . VAL A 1 313 ? 4.471 -7.472 -19.639 1.00 95.50 313 VAL A N 1
ATOM 2457 C CA . VAL A 1 313 ? 3.691 -7.123 -18.444 1.00 95.50 313 VAL A CA 1
ATOM 2458 C C . VAL A 1 313 ? 3.091 -5.739 -18.649 1.00 95.50 313 VAL A C 1
ATOM 2460 O O . VAL A 1 313 ? 3.816 -4.751 -18.770 1.00 95.50 313 VAL A O 1
ATOM 2463 N N . ASN A 1 314 ? 1.762 -5.659 -18.640 1.00 93.75 314 ASN A N 1
ATOM 2464 C CA . ASN A 1 314 ? 1.035 -4.395 -18.627 1.00 93.75 314 ASN A CA 1
ATOM 2465 C C . ASN A 1 314 ? 0.614 -4.066 -17.187 1.00 93.75 314 ASN A C 1
ATOM 2467 O O . ASN A 1 314 ? -0.439 -4.506 -16.724 1.00 93.75 314 ASN A O 1
ATOM 2471 N N . LEU A 1 315 ? 1.449 -3.298 -16.478 1.00 93.50 315 LEU A N 1
ATOM 2472 C CA . LEU A 1 315 ? 1.239 -2.986 -15.061 1.00 93.50 315 LEU A CA 1
ATOM 2473 C C . LEU A 1 315 ? -0.129 -2.322 -14.776 1.00 93.50 315 LEU A C 1
ATOM 2475 O O .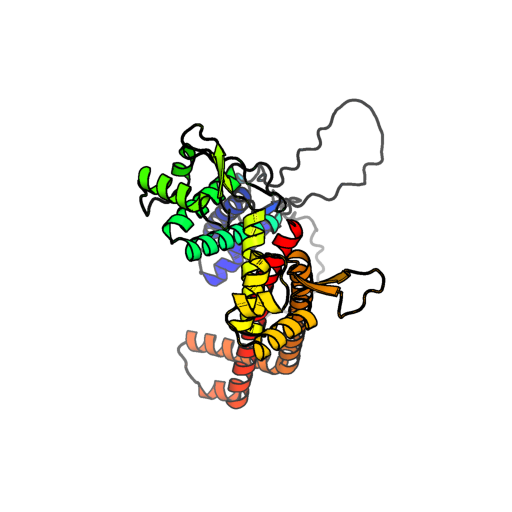 LEU A 1 315 ? -0.800 -2.805 -13.867 1.00 93.50 315 LEU A O 1
ATOM 2479 N N . PRO A 1 316 ? -0.617 -1.324 -15.546 1.00 94.31 316 PRO A N 1
ATOM 2480 C CA . PRO A 1 316 ? -1.972 -0.784 -15.370 1.00 94.31 316 PRO A CA 1
ATOM 2481 C C . PRO A 1 316 ? -3.087 -1.830 -15.461 1.00 94.31 316 PRO A C 1
ATOM 2483 O O . PRO A 1 316 ? -4.031 -1.806 -14.671 1.00 94.31 316 PRO A O 1
ATOM 2486 N N . SER A 1 317 ? -2.983 -2.767 -16.406 1.00 94.19 317 SER A N 1
ATOM 2487 C CA . SER A 1 317 ? -3.998 -3.817 -16.578 1.00 94.19 317 SER A CA 1
ATOM 2488 C C . SER A 1 317 ? -3.975 -4.809 -15.417 1.00 94.19 317 SER A C 1
ATOM 2490 O O . SER A 1 317 ? -5.025 -5.145 -14.871 1.00 94.19 317 SER A O 1
ATOM 2492 N N . VAL A 1 318 ? -2.777 -5.213 -14.984 1.00 95.56 318 VAL A N 1
ATOM 2493 C CA . VAL A 1 318 ? -2.593 -6.097 -13.825 1.00 95.56 318 VAL A CA 1
ATOM 2494 C C . VAL A 1 318 ? -3.065 -5.417 -12.538 1.00 95.56 318 VAL A C 1
ATOM 2496 O O . VAL A 1 318 ? -3.729 -6.053 -11.725 1.00 95.56 318 VAL A O 1
ATOM 2499 N N . ALA A 1 319 ? -2.795 -4.121 -12.366 1.00 96.38 319 ALA A N 1
ATOM 2500 C CA . ALA A 1 319 ? -3.256 -3.351 -11.214 1.00 96.38 319 ALA A CA 1
ATOM 2501 C C . ALA A 1 319 ? -4.790 -3.294 -11.138 1.00 96.38 319 ALA A C 1
ATOM 2503 O O . ALA A 1 319 ? -5.348 -3.515 -10.067 1.00 96.38 319 ALA A O 1
ATOM 2504 N N . ARG A 1 320 ? -5.483 -3.071 -12.267 1.00 96.19 320 ARG A N 1
ATOM 2505 C CA . ARG A 1 320 ? -6.960 -3.083 -12.326 1.00 96.19 320 ARG A CA 1
ATOM 2506 C C . ARG A 1 320 ? -7.540 -4.463 -12.021 1.00 96.19 320 ARG A C 1
ATOM 2508 O O . ARG A 1 320 ? -8.468 -4.562 -11.225 1.00 96.19 320 ARG A O 1
ATOM 2515 N N . LEU A 1 321 ? -6.959 -5.516 -12.597 1.00 95.56 321 LEU A N 1
ATOM 2516 C CA . LEU A 1 321 ? -7.342 -6.902 -12.314 1.00 95.56 321 LEU A CA 1
ATOM 2517 C C . LEU A 1 321 ? -7.196 -7.232 -10.823 1.00 95.56 321 LEU A C 1
ATOM 2519 O O . LEU A 1 321 ? -8.070 -7.856 -10.222 1.00 95.56 321 LEU A O 1
ATOM 2523 N N . LEU A 1 322 ? -6.074 -6.839 -10.221 1.00 96.25 322 LEU A N 1
ATOM 2524 C CA . LEU A 1 322 ? -5.824 -7.081 -8.806 1.00 96.25 322 LEU A CA 1
ATOM 2525 C C . LEU A 1 322 ? -6.739 -6.248 -7.918 1.00 96.25 322 LEU A C 1
ATOM 2527 O O . LEU A 1 322 ? -7.205 -6.775 -6.916 1.00 96.25 322 LEU A O 1
ATOM 2531 N N . LEU A 1 323 ? -7.048 -5.010 -8.303 1.00 96.31 323 LEU A N 1
ATOM 2532 C CA . LEU A 1 323 ? -7.994 -4.163 -7.584 1.00 96.31 323 LEU A CA 1
ATOM 2533 C C . LEU A 1 323 ? -9.402 -4.784 -7.550 1.00 96.31 323 LEU A C 1
ATOM 2535 O O . LEU A 1 323 ? -10.058 -4.797 -6.513 1.00 96.31 323 LEU A O 1
ATOM 2539 N N . GLU A 1 324 ? -9.869 -5.352 -8.662 1.00 96.19 324 GLU A N 1
ATOM 2540 C CA . GLU A 1 324 ? -11.149 -6.070 -8.694 1.00 96.19 324 GLU A CA 1
ATOM 2541 C C . GLU A 1 324 ? -11.129 -7.302 -7.773 1.00 96.19 324 GLU A C 1
ATOM 2543 O O . GLU A 1 324 ? -12.035 -7.505 -6.959 1.00 96.19 324 GLU A O 1
ATOM 2548 N N . ARG A 1 325 ? -10.049 -8.092 -7.836 1.00 95.62 325 ARG A N 1
ATOM 2549 C CA . ARG A 1 325 ? -9.855 -9.271 -6.977 1.00 95.62 325 ARG A CA 1
ATOM 2550 C C . ARG A 1 325 ? -9.786 -8.905 -5.492 1.00 95.62 325 ARG A C 1
ATOM 2552 O O . ARG A 1 325 ? -10.338 -9.638 -4.672 1.00 95.62 325 ARG A O 1
ATOM 2559 N N . THR A 1 326 ? -9.144 -7.793 -5.126 1.00 96.12 326 THR A N 1
ATOM 2560 C CA . THR A 1 326 ? -9.077 -7.339 -3.728 1.00 96.12 326 THR A CA 1
ATOM 2561 C C . THR A 1 326 ? -10.433 -6.859 -3.226 1.00 96.12 326 THR A C 1
ATOM 2563 O O . THR A 1 326 ? -10.787 -7.186 -2.095 1.00 96.12 326 THR A O 1
ATOM 2566 N N . TYR A 1 327 ? -11.245 -6.188 -4.052 1.00 96.56 327 TYR A N 1
ATOM 2567 C CA . TYR A 1 327 ? -12.622 -5.851 -3.676 1.00 96.56 327 TYR A CA 1
ATOM 2568 C C . TYR A 1 327 ? -13.496 -7.091 -3.473 1.00 96.56 327 TYR A C 1
ATOM 2570 O O . TYR A 1 327 ? -14.247 -7.160 -2.497 1.00 96.56 327 TYR A O 1
ATOM 2578 N N . GLN A 1 328 ? -13.372 -8.102 -4.337 1.00 96.62 328 GLN A N 1
ATOM 2579 C CA . GLN A 1 328 ? -14.076 -9.370 -4.144 1.00 96.62 328 GLN A CA 1
ATOM 2580 C C . GLN A 1 328 ? -13.626 -10.070 -2.852 1.00 96.62 328 GLN A C 1
ATOM 2582 O O . GLN A 1 328 ? -14.459 -10.550 -2.080 1.00 96.62 328 GLN A O 1
ATOM 2587 N N . ALA A 1 329 ? -12.317 -10.101 -2.584 1.00 96.12 329 ALA A N 1
ATOM 2588 C CA . ALA A 1 329 ? -11.769 -10.662 -1.353 1.00 96.12 329 ALA A CA 1
ATOM 2589 C C . ALA A 1 329 ? -12.289 -9.924 -0.109 1.00 96.12 329 ALA A C 1
ATOM 2591 O O . ALA A 1 329 ? -12.724 -10.574 0.842 1.00 96.12 329 ALA A O 1
ATOM 2592 N N . LEU A 1 330 ? -12.330 -8.589 -0.141 1.00 96.38 330 LEU A N 1
ATOM 2593 C CA . LEU A 1 330 ? -12.877 -7.769 0.937 1.00 96.38 330 LEU A CA 1
ATOM 2594 C C . LEU A 1 330 ? -14.356 -8.096 1.189 1.00 96.38 330 LEU A C 1
ATOM 2596 O O . LEU A 1 330 ? -14.746 -8.339 2.329 1.00 96.38 330 LEU A O 1
ATOM 2600 N N . GLY A 1 331 ? -15.167 -8.192 0.129 1.00 96.75 331 GLY A N 1
ATOM 2601 C CA . GLY A 1 331 ? -16.575 -8.587 0.232 1.00 96.75 331 GLY A CA 1
ATOM 2602 C C . GLY A 1 331 ? -16.764 -9.972 0.861 1.00 96.75 331 GLY A C 1
ATOM 2603 O O . GLY A 1 331 ? -17.635 -10.150 1.717 1.00 96.75 331 GLY A O 1
ATOM 2604 N N . ASN A 1 332 ? -15.915 -10.938 0.501 1.00 96.81 332 ASN A N 1
ATOM 2605 C CA . ASN A 1 332 ? -15.933 -12.284 1.077 1.00 96.81 332 ASN A CA 1
ATOM 2606 C C . ASN A 1 332 ? -15.557 -12.284 2.568 1.00 96.81 332 ASN A C 1
ATOM 2608 O O . ASN A 1 332 ? -16.233 -12.943 3.361 1.00 96.81 332 ASN A O 1
ATOM 2612 N N . ILE A 1 333 ? -14.520 -11.535 2.964 1.00 96.38 333 ILE A N 1
ATOM 2613 C CA . ILE A 1 333 ? -14.084 -11.422 4.366 1.00 96.38 333 ILE A CA 1
ATOM 2614 C C . ILE A 1 333 ? -15.175 -10.771 5.217 1.00 96.38 333 ILE A C 1
ATOM 2616 O O . ILE A 1 333 ? -15.569 -11.337 6.237 1.00 96.38 333 ILE A O 1
ATOM 2620 N N . VAL A 1 334 ? -15.725 -9.645 4.759 1.00 95.94 334 VAL A N 1
ATOM 2621 C CA . VAL A 1 334 ? -16.803 -8.923 5.446 1.00 95.94 334 VAL A CA 1
ATOM 2622 C C . VAL A 1 334 ? -18.045 -9.810 5.588 1.00 95.94 334 VAL A C 1
ATOM 2624 O O . VAL A 1 334 ? -18.636 -9.899 6.667 1.00 95.94 334 VAL A O 1
ATOM 2627 N N . SER A 1 335 ? -18.417 -10.531 4.526 1.00 96.56 335 SER A N 1
ATOM 2628 C CA . SER A 1 335 ? -19.540 -11.477 4.555 1.00 96.56 335 SER A CA 1
ATOM 2629 C C . SER A 1 335 ? -19.295 -12.613 5.546 1.00 96.56 335 SER A C 1
ATOM 2631 O O . SER A 1 335 ? -20.190 -12.962 6.319 1.00 96.56 335 SER A O 1
ATOM 2633 N N . ARG A 1 336 ? -18.074 -13.167 5.579 1.00 96.56 336 ARG A N 1
ATOM 2634 C CA . ARG A 1 336 ? -17.712 -14.211 6.540 1.00 96.56 336 ARG A CA 1
ATOM 2635 C C . ARG A 1 336 ? -17.743 -13.685 7.971 1.00 96.56 336 ARG A C 1
ATOM 2637 O O . ARG A 1 336 ? -18.307 -14.353 8.831 1.00 96.56 336 ARG A O 1
ATOM 2644 N N . ARG A 1 337 ? -17.213 -12.488 8.229 1.00 95.38 337 ARG A N 1
ATOM 2645 C CA . ARG A 1 337 ? -17.238 -11.860 9.556 1.00 95.38 337 ARG A CA 1
ATOM 2646 C C . ARG A 1 337 ? -18.666 -11.643 10.044 1.00 95.38 337 ARG A C 1
ATOM 2648 O O . ARG A 1 337 ? -18.992 -12.038 11.161 1.00 95.38 337 ARG A O 1
ATOM 2655 N N . MET A 1 338 ? -19.537 -11.090 9.199 1.00 95.25 338 MET A N 1
ATOM 2656 C CA . MET A 1 338 ? -20.956 -10.924 9.527 1.00 95.25 338 MET A CA 1
ATOM 2657 C C . MET A 1 338 ? -21.650 -12.265 9.804 1.00 95.25 338 MET A C 1
ATOM 2659 O O . MET A 1 338 ? -22.468 -12.353 10.720 1.00 95.25 338 MET A O 1
ATOM 2663 N N . PHE A 1 339 ? -21.313 -13.314 9.049 1.00 96.25 339 PHE A N 1
ATOM 2664 C CA . PHE A 1 339 ? -21.836 -14.661 9.273 1.00 96.25 339 PHE A CA 1
ATOM 2665 C C . PHE A 1 339 ? -21.407 -15.240 10.630 1.00 96.25 339 PHE A C 1
ATOM 2667 O O . PHE A 1 339 ? -22.260 -15.734 11.371 1.00 96.25 339 PHE A O 1
ATOM 2674 N N . GLU A 1 340 ? -20.125 -15.133 10.991 1.00 94.31 340 GLU A N 1
ATOM 2675 C CA . GLU A 1 340 ? -19.606 -15.584 12.293 1.00 94.31 340 GLU A CA 1
ATOM 2676 C C . GLU A 1 340 ? -20.270 -14.823 13.451 1.00 94.31 340 GLU A C 1
ATOM 2678 O O . GLU A 1 340 ? -20.774 -15.429 14.399 1.00 94.31 340 GLU A O 1
ATOM 2683 N N . MET A 1 341 ? -20.366 -13.492 13.337 1.00 93.12 341 MET A N 1
ATOM 2684 C CA . MET A 1 341 ? -21.026 -12.646 14.337 1.00 93.12 341 MET A CA 1
ATOM 2685 C C . MET A 1 341 ? -22.507 -13.000 14.512 1.00 93.12 341 MET A C 1
ATOM 2687 O O . MET A 1 341 ? -23.009 -13.005 15.634 1.00 93.12 341 MET A O 1
ATOM 2691 N N . LYS A 1 342 ? -23.220 -13.303 13.420 1.00 95.25 342 LYS A N 1
ATOM 2692 C CA . LYS A 1 342 ? -24.642 -13.669 13.470 1.00 95.25 342 LYS A CA 1
ATOM 2693 C C . LYS A 1 342 ? -24.853 -15.058 14.071 1.00 95.25 342 LYS A C 1
ATOM 2695 O O . LYS A 1 342 ? -25.751 -15.221 14.894 1.00 95.25 342 LYS A O 1
ATOM 2700 N N . THR A 1 343 ? -24.036 -16.033 13.678 1.00 94.88 343 THR A N 1
ATOM 2701 C CA . THR A 1 343 ? -24.133 -17.427 14.143 1.00 94.88 343 THR A CA 1
ATOM 2702 C C . THR A 1 343 ? -23.855 -17.526 15.641 1.00 94.88 343 THR A C 1
ATOM 2704 O O . THR A 1 343 ? -24.597 -18.180 16.370 1.00 94.88 343 THR A O 1
ATOM 2707 N N . HIS A 1 344 ? -22.846 -16.798 16.122 1.00 93.50 344 HIS A N 1
ATOM 2708 C CA . HIS A 1 344 ? -22.421 -16.827 17.520 1.00 93.50 344 HIS A CA 1
ATOM 2709 C C . HIS A 1 344 ? -22.937 -15.646 18.353 1.00 93.50 344 HIS A C 1
ATOM 2711 O O . HIS A 1 344 ? -22.453 -15.431 19.461 1.00 93.50 344 HIS A O 1
ATOM 2717 N N . LYS A 1 345 ? -23.946 -14.900 17.878 1.00 93.69 345 LYS A N 1
ATOM 2718 C CA . LYS A 1 345 ? -24.454 -13.688 18.547 1.00 93.69 345 LYS A CA 1
ATOM 2719 C C . LYS A 1 345 ? -24.773 -13.913 20.029 1.00 93.69 345 LYS A C 1
ATOM 2721 O O . LYS A 1 345 ? -24.265 -13.194 20.881 1.00 93.69 345 LYS A O 1
ATOM 2726 N N . ARG A 1 346 ? -25.561 -14.950 20.339 1.00 91.69 346 ARG A N 1
ATOM 2727 C CA . ARG A 1 346 ? -25.971 -15.267 21.719 1.00 91.69 346 ARG A CA 1
ATOM 2728 C C . ARG A 1 346 ? -24.781 -15.648 22.605 1.00 91.69 346 ARG A C 1
ATOM 2730 O O . ARG A 1 346 ? -24.749 -15.275 23.771 1.00 91.69 346 ARG A O 1
ATOM 2737 N N . LEU A 1 347 ? -23.816 -16.384 22.053 1.00 90.12 347 LEU A N 1
ATOM 2738 C CA . LEU A 1 347 ? -22.600 -16.781 22.765 1.00 90.12 347 LEU A CA 1
ATOM 2739 C C . LEU A 1 347 ? -21.721 -15.560 23.069 1.00 90.12 347 LEU A C 1
ATOM 2741 O O . LEU A 1 347 ? -21.243 -15.413 24.187 1.00 90.12 347 LEU A O 1
ATOM 2745 N N . LEU A 1 348 ? -21.561 -14.656 22.099 1.00 90.81 348 LEU A N 1
ATOM 2746 C CA . LEU A 1 348 ? -20.784 -13.426 22.257 1.00 90.81 348 LEU A CA 1
ATOM 2747 C C . LEU A 1 348 ? -21.430 -12.448 23.249 1.00 90.81 348 LEU A C 1
ATOM 2749 O O . LEU A 1 348 ? -20.713 -11.838 24.034 1.00 90.81 348 LEU A O 1
ATOM 2753 N N . GLU A 1 349 ? -22.760 -12.321 23.249 1.00 91.00 349 GLU A N 1
ATOM 2754 C CA . GLU A 1 349 ? -23.496 -11.499 24.223 1.00 91.00 349 GLU A CA 1
ATOM 2755 C C . GLU A 1 349 ? -23.326 -12.031 25.653 1.00 91.00 349 GLU A C 1
ATOM 2757 O O . GLU A 1 349 ? -22.978 -11.263 26.549 1.00 91.00 349 GLU A O 1
ATOM 2762 N N . LYS A 1 350 ? -23.482 -13.348 25.856 1.00 88.75 350 LYS A N 1
ATOM 2763 C CA . LYS A 1 350 ? -23.202 -13.996 27.149 1.00 88.75 350 LYS A CA 1
ATOM 2764 C C . LYS A 1 350 ? -21.747 -13.796 27.582 1.00 88.75 350 LYS A C 1
ATOM 2766 O O . LYS A 1 350 ? -21.484 -13.437 28.724 1.00 88.75 350 LYS A O 1
ATOM 2771 N N . TYR A 1 351 ? -20.801 -13.992 26.665 1.00 87.81 351 TYR A N 1
ATOM 2772 C CA . TYR A 1 351 ? -19.377 -13.818 26.945 1.00 87.81 351 TYR A CA 1
ATOM 2773 C C . TYR A 1 351 ? -19.031 -12.363 27.304 1.00 87.81 351 TYR A C 1
ATOM 2775 O O . TYR A 1 351 ? -18.216 -12.129 28.190 1.00 87.81 351 TYR A O 1
ATOM 2783 N N . ALA A 1 352 ? -19.670 -11.373 26.672 1.00 87.94 352 ALA A N 1
ATOM 2784 C CA . ALA A 1 352 ? -19.491 -9.963 27.019 1.00 87.94 352 ALA A CA 1
ATOM 2785 C C . ALA A 1 352 ? -20.003 -9.643 28.434 1.00 87.94 352 ALA A C 1
ATOM 2787 O O . ALA A 1 352 ? -19.312 -8.954 29.181 1.00 87.94 352 ALA A O 1
ATOM 2788 N N . GLN A 1 353 ? -21.162 -10.189 28.821 1.00 85.75 353 GLN A N 1
ATOM 2789 C CA . GLN A 1 353 ? -21.699 -10.052 30.182 1.00 85.75 353 GLN A CA 1
ATOM 2790 C C . GLN A 1 353 ? -20.772 -10.691 31.223 1.00 85.75 353 GLN A C 1
ATOM 2792 O O . GLN A 1 353 ? -20.456 -10.057 32.228 1.00 85.75 353 GLN A O 1
ATOM 2797 N N . TYR A 1 354 ? -20.261 -11.895 30.937 1.00 83.44 354 TYR A N 1
ATOM 2798 C CA . TYR A 1 354 ? -19.248 -12.563 31.760 1.00 83.44 354 TYR A CA 1
ATOM 2799 C C . TYR A 1 354 ? -18.003 -11.679 31.955 1.00 83.44 354 TYR A C 1
ATOM 2801 O O . TYR A 1 354 ? -17.530 -11.502 33.076 1.00 83.44 354 TYR A O 1
ATOM 2809 N N . GLN A 1 355 ? -17.489 -11.060 30.882 1.00 84.38 355 GLN A N 1
ATOM 2810 C CA . GLN A 1 355 ? -16.327 -10.166 30.971 1.00 84.38 355 GLN A CA 1
ATOM 2811 C C . GLN A 1 355 ? -16.599 -8.907 31.808 1.00 84.38 355 GLN A C 1
ATOM 2813 O O . GLN A 1 355 ? -15.712 -8.459 32.536 1.00 84.38 355 GLN A O 1
ATOM 2818 N N . GLU A 1 356 ? -17.801 -8.336 31.721 1.00 84.94 356 GLU A N 1
ATOM 2819 C CA . GLU A 1 356 ? -18.185 -7.153 32.495 1.00 84.94 356 GLU A CA 1
ATOM 2820 C C . GLU A 1 356 ? -18.315 -7.466 33.991 1.00 84.94 356 GLU A C 1
ATOM 2822 O O . GLU A 1 356 ? -17.742 -6.755 34.817 1.00 84.94 356 GLU A O 1
ATOM 2827 N N . GLN A 1 357 ? -18.994 -8.560 34.343 1.00 81.94 357 GLN A N 1
ATOM 2828 C CA . GLN A 1 357 ? -19.126 -9.015 35.730 1.00 81.94 357 GLN A CA 1
ATOM 2829 C C . GLN A 1 357 ? -17.761 -9.343 36.341 1.00 81.94 357 GLN A C 1
ATOM 2831 O O . GLN A 1 357 ? -17.446 -8.889 37.441 1.00 81.94 357 GLN A O 1
ATOM 2836 N N . MET A 1 358 ? -16.895 -10.022 35.583 1.00 78.25 358 MET A N 1
ATOM 2837 C CA . MET A 1 358 ? -15.515 -10.288 35.990 1.00 78.25 358 MET A CA 1
ATOM 2838 C C . MET A 1 358 ? -14.711 -9.010 36.237 1.00 78.25 358 MET A C 1
ATOM 2840 O O . MET A 1 358 ? -13.947 -8.934 37.200 1.00 78.25 358 MET A O 1
ATOM 2844 N N . ALA A 1 359 ? -14.877 -7.987 35.395 1.00 81.94 359 ALA A N 1
ATOM 2845 C CA . ALA A 1 359 ? -14.212 -6.702 35.590 1.00 81.94 359 ALA A CA 1
ATOM 2846 C C . ALA A 1 359 ? -14.719 -5.971 36.847 1.00 81.94 359 ALA A C 1
ATOM 2848 O O . ALA A 1 359 ? -13.917 -5.365 37.561 1.00 81.94 359 ALA A O 1
ATOM 2849 N N . GLN A 1 360 ? -16.020 -6.053 37.146 1.00 79.44 360 GLN A N 1
ATOM 2850 C CA . GLN A 1 360 ? -16.618 -5.459 38.346 1.00 79.44 360 GLN A CA 1
ATOM 2851 C C . GLN A 1 360 ? -16.152 -6.156 39.632 1.00 79.44 360 GLN A C 1
ATOM 2853 O O . GLN A 1 360 ? -15.766 -5.475 40.582 1.00 79.44 360 GLN A O 1
ATOM 2858 N N . LEU A 1 361 ? -16.126 -7.491 39.648 1.00 75.19 361 LEU A N 1
ATOM 2859 C CA . LEU A 1 361 ? -15.681 -8.294 40.794 1.00 75.19 361 LEU A CA 1
ATOM 2860 C C . LEU A 1 361 ? -14.186 -8.103 41.073 1.00 75.19 361 LEU A C 1
ATOM 2862 O O . LEU A 1 361 ? -13.787 -7.797 42.197 1.00 75.19 361 LEU A O 1
ATOM 2866 N N . LYS A 1 362 ? -13.355 -8.109 40.021 1.00 72.75 362 LYS A N 1
ATOM 2867 C CA . LYS A 1 362 ? -11.923 -7.798 40.136 1.00 72.75 362 LYS A CA 1
ATOM 2868 C C . LYS A 1 362 ? -11.663 -6.384 40.674 1.00 72.75 362 LYS A C 1
ATOM 2870 O O . LYS A 1 362 ? -10.662 -6.167 41.350 1.00 72.75 362 LYS A O 1
ATOM 2875 N N . GLY A 1 363 ? -12.553 -5.430 40.395 1.00 70.50 363 GLY A N 1
ATOM 2876 C CA . GLY A 1 363 ? -12.501 -4.076 40.956 1.00 70.50 363 GLY A CA 1
ATOM 2877 C C . GLY A 1 363 ? -12.921 -3.981 42.428 1.00 70.50 363 GLY A C 1
ATOM 2878 O O . GLY A 1 363 ? -12.527 -3.031 43.100 1.00 70.50 363 GLY A O 1
ATOM 2879 N N . ARG A 1 364 ? -13.693 -4.952 42.936 1.00 70.19 364 ARG A N 1
ATOM 2880 C CA . ARG A 1 364 ? -14.156 -5.026 44.334 1.00 70.19 364 ARG A CA 1
ATOM 2881 C C . ARG A 1 364 ? -13.262 -5.883 45.236 1.00 70.19 364 ARG A C 1
ATOM 2883 O O . ARG A 1 364 ? -13.364 -5.768 46.450 1.00 70.19 364 ARG A O 1
ATOM 2890 N N . GLY A 1 365 ? -12.353 -6.675 44.662 1.00 62.66 365 GLY A N 1
ATOM 2891 C CA . GLY A 1 365 ? -11.418 -7.521 45.415 1.00 62.66 365 GLY A CA 1
ATOM 2892 C C . GLY A 1 365 ? -12.023 -8.833 45.927 1.00 62.66 365 GLY A C 1
ATOM 2893 O O . GLY A 1 365 ? -11.352 -9.558 46.654 1.00 62.66 365 GLY A O 1
ATOM 2894 N N . GLU A 1 366 ? -13.253 -9.150 45.522 1.00 60.47 366 GLU A N 1
ATOM 2895 C CA . GLU A 1 366 ? -13.941 -10.411 45.804 1.00 60.47 366 GLU A CA 1
ATOM 2896 C C . GLU A 1 366 ? -13.780 -11.317 44.576 1.00 60.47 366 GLU A C 1
ATOM 2898 O O . GLU A 1 366 ? -14.242 -10.990 43.481 1.00 60.47 366 GLU A O 1
ATOM 2903 N N . VAL A 1 367 ? -13.041 -12.417 44.730 1.00 58.31 367 VAL A N 1
ATOM 2904 C CA . VAL A 1 367 ? -12.835 -13.427 43.682 1.00 58.31 367 VAL A CA 1
ATOM 2905 C C . VAL A 1 367 ? -13.550 -14.695 44.123 1.00 58.31 367 VAL A C 1
ATOM 2907 O O . VAL A 1 367 ? -12.929 -15.634 44.607 1.00 58.31 367 VAL A O 1
ATOM 2910 N N . GLU A 1 368 ? -14.869 -14.708 43.987 1.00 58.47 368 GLU A N 1
ATOM 2911 C CA . GLU A 1 368 ? -15.625 -15.960 43.965 1.00 58.47 368 GLU A CA 1
ATOM 2912 C C . GLU A 1 368 ? -15.704 -16.398 42.498 1.00 58.47 368 GLU A C 1
ATOM 2914 O O . GLU A 1 368 ? -16.640 -16.075 41.776 1.00 58.47 368 GLU A O 1
ATOM 2919 N N . GLU A 1 369 ? -14.641 -17.053 42.013 1.00 58.00 369 GLU A N 1
ATOM 2920 C CA . GLU A 1 369 ? -14.555 -17.578 40.637 1.00 58.00 369 GLU A CA 1
ATOM 2921 C C . GLU A 1 369 ? -15.628 -18.650 40.356 1.00 58.00 369 GLU A C 1
ATOM 2923 O O . GLU A 1 369 ? -16.071 -18.784 39.215 1.00 58.00 369 GLU A O 1
ATOM 2928 N N . GLU A 1 370 ? -16.103 -19.346 41.394 1.00 56.72 370 GLU A N 1
ATOM 2929 C CA . GLU A 1 370 ? -17.057 -20.460 41.301 1.00 56.72 370 GLU A CA 1
ATOM 2930 C C . GLU A 1 370 ? -18.474 -20.022 40.879 1.00 56.72 370 GLU A C 1
ATOM 2932 O O . GLU A 1 370 ? -19.093 -20.690 40.053 1.00 56.72 370 GLU A O 1
ATOM 2937 N N . GLU A 1 371 ? -18.974 -18.867 41.341 1.00 57.81 371 GLU A N 1
ATOM 2938 C CA . GLU A 1 371 ? -20.299 -18.355 40.928 1.00 57.81 371 GLU A CA 1
ATOM 2939 C C . GLU A 1 371 ? -20.314 -17.884 39.462 1.00 57.81 371 GLU A C 1
ATOM 2941 O O . GLU A 1 371 ? -21.350 -17.862 38.796 1.00 57.81 371 GLU A O 1
ATOM 2946 N N . ILE A 1 372 ? -19.146 -17.521 38.925 1.00 59.31 372 ILE A N 1
ATOM 2947 C CA . ILE A 1 372 ? -18.996 -17.010 37.558 1.00 59.31 372 ILE A CA 1
ATOM 2948 C C . ILE A 1 372 ? -18.825 -18.166 36.557 1.00 59.31 372 ILE A C 1
ATOM 2950 O O . ILE A 1 372 ? -19.243 -18.053 35.400 1.00 59.31 372 ILE A O 1
ATOM 2954 N N . GLU A 1 373 ? -18.241 -19.290 36.983 1.00 59.12 373 GLU A N 1
ATOM 2955 C CA . GLU A 1 373 ? -18.176 -20.528 36.191 1.00 59.12 373 GLU A CA 1
ATOM 2956 C C . GLU A 1 373 ? -19.562 -21.146 35.949 1.00 59.12 373 GLU A C 1
ATOM 2958 O O . GLU A 1 373 ? -19.776 -21.797 34.925 1.00 59.12 373 GLU A O 1
ATOM 2963 N N . GLU A 1 374 ? -20.539 -20.877 36.820 1.00 61.91 374 GLU A N 1
ATOM 2964 C CA . GLU A 1 374 ? -21.920 -21.344 36.647 1.00 61.91 374 GLU A CA 1
ATOM 2965 C C . GLU A 1 374 ? -22.659 -20.611 35.503 1.00 61.91 374 GLU A C 1
ATOM 2967 O O . GLU A 1 374 ? -23.607 -21.133 34.911 1.00 61.91 374 GLU A O 1
ATOM 2972 N N . ILE A 1 375 ? -22.194 -19.412 35.129 1.00 65.94 375 ILE A N 1
ATOM 2973 C CA . ILE A 1 375 ? -22.808 -18.558 34.096 1.00 65.94 375 ILE A CA 1
ATOM 2974 C C . ILE A 1 375 ? -22.384 -18.979 32.679 1.00 65.94 375 ILE A C 1
ATOM 2976 O O . ILE A 1 375 ? -23.141 -18.797 31.715 1.00 65.94 375 IL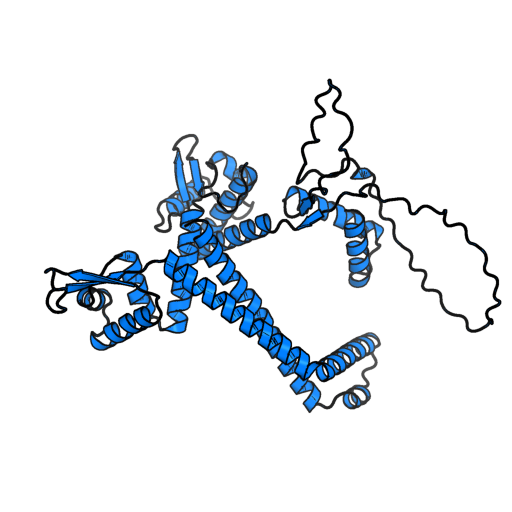E A O 1
ATOM 2980 N N . LEU A 1 376 ? -21.178 -19.535 32.530 1.00 72.88 376 LEU A N 1
ATOM 2981 C CA . LEU A 1 376 ? -20.627 -19.948 31.242 1.00 72.88 376 LEU A CA 1
ATOM 2982 C C . LEU A 1 376 ? -19.761 -21.195 31.401 1.00 72.88 376 LEU A C 1
ATOM 2984 O O . LEU A 1 376 ? -18.726 -21.164 32.062 1.00 72.88 376 LEU A O 1
ATOM 2988 N N . THR A 1 377 ? -20.137 -22.268 30.708 1.00 83.56 377 THR A N 1
ATOM 2989 C CA . THR A 1 377 ? -19.359 -23.512 30.739 1.00 83.56 377 THR A CA 1
ATOM 2990 C C . THR A 1 377 ? -17.945 -23.304 30.165 1.00 83.56 377 THR A C 1
ATOM 2992 O O . THR A 1 377 ? -17.754 -22.471 29.268 1.00 83.56 377 THR A O 1
ATOM 2995 N N . PRO A 1 378 ? -16.928 -24.064 30.617 1.00 82.00 378 PRO A N 1
ATOM 2996 C CA . PRO A 1 378 ? -15.558 -23.927 30.109 1.00 82.00 378 PRO A CA 1
ATOM 2997 C C . PRO A 1 378 ? -15.465 -24.166 28.589 1.00 82.00 378 PRO A C 1
ATOM 2999 O O . PRO A 1 378 ? -14.688 -23.505 27.893 1.00 82.00 378 PRO A O 1
ATOM 3002 N N . ASP A 1 379 ? -16.318 -25.032 28.040 1.00 84.00 379 ASP A N 1
ATOM 3003 C CA . ASP A 1 379 ? -16.415 -25.283 26.599 1.00 84.00 379 ASP A CA 1
ATOM 3004 C C . ASP A 1 379 ? -17.023 -24.087 25.842 1.00 84.00 379 ASP A C 1
ATOM 3006 O O . ASP A 1 379 ? -16.521 -23.673 24.792 1.00 84.00 379 ASP A O 1
ATOM 3010 N N . GLU A 1 380 ? -18.064 -23.448 26.385 1.00 87.06 380 GLU A N 1
ATOM 3011 C CA . GLU A 1 380 ? -18.608 -22.204 25.823 1.00 87.06 380 GLU A CA 1
ATOM 3012 C C . GLU A 1 380 ? -17.586 -21.056 25.887 1.00 87.06 380 GLU A C 1
ATOM 3014 O O . GLU A 1 380 ? -17.490 -20.254 24.956 1.00 87.06 380 GLU A O 1
ATOM 3019 N N . LYS A 1 381 ? -16.766 -20.992 26.942 1.00 85.44 381 LYS A N 1
ATOM 3020 C CA . LYS A 1 381 ? -15.691 -19.998 27.070 1.00 85.44 381 LYS A CA 1
ATOM 3021 C C . LYS A 1 381 ? -14.622 -20.176 25.993 1.00 85.44 381 LYS A C 1
ATOM 3023 O O . LYS A 1 381 ? -14.288 -19.222 25.287 1.00 85.44 381 LYS A O 1
ATOM 3028 N N . THR A 1 382 ? -14.107 -21.393 25.824 1.00 89.06 382 THR A N 1
ATOM 3029 C CA . THR A 1 382 ? -13.066 -21.672 24.820 1.00 89.06 382 THR A CA 1
ATOM 3030 C C . THR A 1 382 ? -13.567 -21.430 23.396 1.00 89.06 382 THR A C 1
ATOM 3032 O O . THR A 1 382 ? -12.859 -20.829 22.583 1.00 89.06 382 THR A O 1
ATOM 3035 N N . THR A 1 383 ? -14.807 -21.820 23.093 1.00 90.38 383 THR A N 1
ATOM 3036 C CA . THR A 1 383 ? -15.428 -21.560 21.787 1.00 90.38 383 THR A CA 1
ATOM 3037 C C . THR A 1 383 ? -15.662 -20.067 21.546 1.00 90.38 383 THR A C 1
ATOM 3039 O O . THR A 1 383 ? -15.340 -19.572 20.464 1.00 90.38 383 THR A O 1
ATOM 3042 N N . ALA A 1 384 ? -16.121 -19.306 22.546 1.00 90.69 384 ALA A N 1
ATOM 3043 C CA . ALA A 1 384 ? -16.279 -17.854 22.437 1.00 90.69 384 ALA A CA 1
ATOM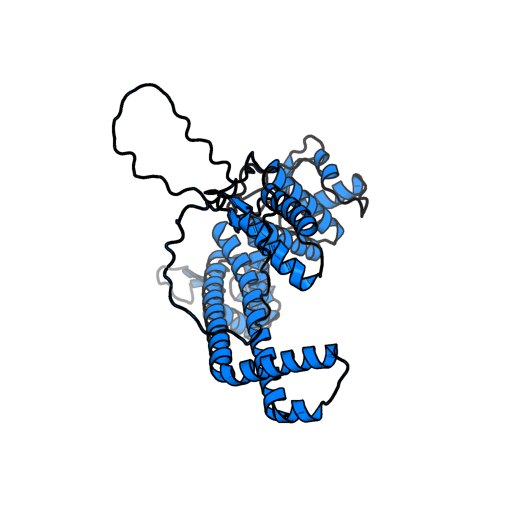 3044 C C . ALA A 1 384 ? -14.942 -17.144 22.158 1.00 90.69 384 ALA A C 1
ATOM 3046 O O . ALA A 1 384 ? -14.865 -16.261 21.296 1.00 90.69 384 ALA A O 1
ATOM 3047 N N . GLU A 1 385 ? -13.863 -17.555 22.828 1.00 91.62 385 GLU A N 1
ATOM 3048 C CA . GLU A 1 385 ? -12.520 -17.027 22.578 1.00 91.62 385 GLU A CA 1
ATOM 3049 C C . GLU A 1 385 ? -12.013 -17.347 21.168 1.00 91.62 385 GLU A C 1
ATOM 3051 O O . GLU A 1 385 ? -11.408 -16.489 20.517 1.00 91.62 385 GLU A O 1
ATOM 3056 N N . GLN A 1 386 ? -12.257 -18.563 20.673 1.00 94.00 386 GLN A N 1
ATOM 3057 C CA . GLN A 1 386 ? -11.898 -18.955 19.309 1.00 94.00 386 GLN A CA 1
ATOM 3058 C C . GLN A 1 386 ? -12.653 -18.124 18.269 1.00 94.00 386 GLN A C 1
ATOM 3060 O O . GLN A 1 386 ? -12.034 -17.604 17.339 1.00 94.00 386 GLN A O 1
ATOM 3065 N N . VAL A 1 387 ? -13.963 -17.935 18.446 1.00 94.06 387 VAL A N 1
ATOM 3066 C CA . VAL A 1 387 ? -14.783 -17.096 17.560 1.00 94.06 387 VAL A CA 1
ATOM 3067 C C . VAL A 1 387 ? -14.281 -15.651 17.575 1.00 94.06 387 VAL A C 1
ATOM 3069 O O . VAL A 1 387 ? -14.085 -15.061 16.513 1.00 94.06 387 VAL A O 1
ATOM 3072 N N . LYS A 1 388 ? -13.975 -15.093 18.754 1.00 93.88 388 LYS A N 1
ATOM 3073 C CA . LYS A 1 388 ? -13.411 -13.740 18.878 1.00 93.88 388 LYS A CA 1
ATOM 3074 C C . LYS A 1 388 ? -12.069 -13.610 18.155 1.00 93.88 388 LYS A C 1
ATOM 3076 O O . LYS A 1 388 ? -11.874 -12.648 17.416 1.00 93.88 388 LYS A O 1
ATOM 3081 N N . LYS A 1 389 ? -11.164 -14.584 18.311 1.00 95.31 389 LYS A N 1
ATOM 3082 C CA . LYS A 1 389 ? -9.880 -14.622 17.586 1.00 95.31 389 LYS A CA 1
ATOM 3083 C C . LYS A 1 389 ? -10.089 -14.692 16.073 1.00 95.31 389 LYS A C 1
ATOM 3085 O O . LYS A 1 389 ? -9.375 -14.024 15.331 1.00 95.31 389 LYS A O 1
ATOM 3090 N N . THR A 1 390 ? -11.058 -15.475 15.606 1.00 95.12 390 THR A N 1
ATOM 3091 C CA . THR A 1 390 ? -11.400 -15.564 14.179 1.00 95.12 390 THR A CA 1
ATOM 3092 C C . THR A 1 390 ? -11.932 -14.234 13.651 1.00 95.12 390 THR A C 1
ATOM 3094 O O . THR A 1 390 ? -11.448 -13.765 12.626 1.00 95.12 390 THR A O 1
ATOM 3097 N N . ILE A 1 391 ? -12.847 -13.575 14.369 1.00 95.00 391 ILE A N 1
ATOM 3098 C CA . ILE A 1 391 ? -13.362 -12.247 13.997 1.00 95.00 391 ILE A CA 1
ATOM 3099 C C . ILE A 1 391 ? -12.224 -11.223 13.933 1.00 95.00 391 ILE A C 1
ATOM 3101 O O . ILE A 1 391 ? -12.097 -10.531 12.931 1.00 95.00 391 ILE A O 1
ATOM 3105 N N . GLN A 1 392 ? -11.344 -11.187 14.937 1.00 95.38 392 GLN A N 1
ATOM 3106 C CA . GLN A 1 392 ? -10.189 -10.280 14.952 1.00 95.38 392 GLN A CA 1
ATOM 3107 C C . GLN A 1 392 ? -9.230 -10.527 13.781 1.00 95.38 392 GLN A C 1
ATOM 3109 O O . GLN A 1 392 ? -8.704 -9.578 13.206 1.00 95.38 392 GLN A O 1
ATOM 3114 N N . LYS A 1 393 ? -9.009 -11.791 13.397 1.00 96.44 393 LYS A N 1
ATOM 3115 C CA . LYS A 1 393 ? -8.215 -12.131 12.205 1.00 96.44 393 LYS A CA 1
ATOM 3116 C C . LYS A 1 393 ? -8.873 -11.628 10.922 1.00 96.44 393 LYS A C 1
ATOM 3118 O O . LYS A 1 393 ? -8.169 -11.135 10.048 1.00 96.44 393 LYS A O 1
ATOM 3123 N N . LEU A 1 394 ? -10.197 -11.744 10.812 1.00 96.06 394 LEU A N 1
ATOM 3124 C CA . LEU A 1 394 ? -10.943 -11.226 9.664 1.00 96.06 394 LEU A CA 1
ATOM 3125 C C . LEU A 1 394 ? -10.867 -9.695 9.608 1.00 96.06 394 LEU A C 1
ATOM 3127 O O . LEU A 1 394 ? -10.544 -9.160 8.558 1.00 96.06 394 LEU A O 1
ATOM 3131 N N . GLU A 1 395 ? -11.055 -8.999 10.732 1.00 95.12 395 GLU A N 1
ATOM 3132 C CA . GLU A 1 395 ? -10.919 -7.534 10.823 1.00 95.12 395 GLU A CA 1
ATOM 3133 C C . GLU A 1 395 ? -9.502 -7.059 10.478 1.00 95.12 395 GLU A C 1
ATOM 3135 O O . GLU A 1 395 ? -9.331 -6.102 9.726 1.00 95.12 395 GLU A O 1
ATOM 3140 N N . ALA A 1 396 ? -8.470 -7.752 10.966 1.00 95.50 396 ALA A N 1
ATOM 3141 C CA . ALA A 1 396 ? -7.091 -7.462 10.584 1.00 95.50 396 ALA A CA 1
ATOM 3142 C C . ALA A 1 396 ? -6.858 -7.680 9.077 1.00 95.50 396 ALA A C 1
ATOM 3144 O O . ALA A 1 396 ? -6.164 -6.887 8.444 1.00 95.50 396 ALA A O 1
ATOM 3145 N N . GLY A 1 397 ? -7.468 -8.718 8.496 1.00 95.44 397 GLY A N 1
ATOM 3146 C CA . GLY A 1 397 ? -7.448 -8.965 7.054 1.00 95.44 397 GLY A CA 1
ATOM 3147 C C . GLY A 1 397 ? -8.139 -7.864 6.243 1.00 95.44 397 GLY A C 1
ATOM 3148 O O . GLY A 1 397 ? -7.627 -7.485 5.193 1.00 95.44 397 GLY A O 1
ATOM 3149 N N . GLU A 1 398 ? -9.250 -7.303 6.737 1.00 95.00 398 GLU A N 1
ATOM 3150 C CA . GLU A 1 398 ? -9.919 -6.145 6.115 1.00 95.00 398 GLU A CA 1
ATOM 3151 C C . GLU A 1 398 ? -8.966 -4.941 6.035 1.00 95.00 398 GLU A C 1
ATOM 3153 O O . GLU A 1 398 ? -8.825 -4.342 4.971 1.00 95.00 398 GLU A O 1
ATOM 3158 N N . LEU A 1 399 ? -8.252 -4.638 7.126 1.00 92.69 399 LEU A N 1
ATOM 3159 C CA . LEU A 1 399 ? -7.298 -3.522 7.178 1.00 92.69 399 LEU A CA 1
ATOM 3160 C C . LEU A 1 399 ? -6.086 -3.727 6.253 1.00 92.69 399 LEU A C 1
ATOM 3162 O O . LEU A 1 399 ? -5.646 -2.787 5.598 1.00 92.69 399 LEU A O 1
ATOM 3166 N N . GLN A 1 400 ? -5.556 -4.951 6.166 1.00 92.75 400 GLN A N 1
ATOM 3167 C CA . GLN A 1 400 ? -4.433 -5.266 5.269 1.00 92.75 400 GLN A CA 1
ATOM 3168 C C . GLN A 1 400 ? -4.825 -5.172 3.785 1.00 92.75 400 GLN A C 1
ATOM 3170 O O . GLN A 1 400 ? -4.040 -4.717 2.948 1.00 92.75 400 GLN A O 1
ATOM 3175 N N . LEU A 1 401 ? -6.048 -5.591 3.441 1.00 94.69 401 LEU A N 1
ATOM 3176 C CA . LEU A 1 401 ? -6.561 -5.440 2.080 1.00 94.69 401 LEU A CA 1
ATOM 3177 C C . LEU A 1 401 ? -6.784 -3.972 1.714 1.00 94.69 401 LEU A C 1
ATOM 3179 O O . LEU A 1 401 ? -6.522 -3.606 0.570 1.00 94.69 401 LEU A O 1
ATOM 3183 N N . ASP A 1 402 ? -7.218 -3.137 2.659 1.00 93.12 402 ASP A N 1
ATOM 3184 C CA . ASP A 1 402 ? -7.396 -1.700 2.430 1.00 93.12 402 ASP A CA 1
ATOM 3185 C C . ASP A 1 402 ? -6.076 -1.011 2.049 1.00 93.12 402 ASP A C 1
ATOM 3187 O O . ASP A 1 402 ? -6.022 -0.250 1.084 1.00 93.12 402 ASP A O 1
ATOM 3191 N N . GLU A 1 403 ? -4.969 -1.372 2.704 1.00 91.62 403 GLU A N 1
ATOM 3192 C CA . GLU A 1 403 ? -3.635 -0.858 2.363 1.00 91.62 403 GLU A CA 1
ATOM 3193 C C . GLU A 1 403 ? -3.224 -1.234 0.922 1.00 91.62 403 GLU A C 1
ATOM 3195 O O . GLU A 1 403 ? -2.686 -0.415 0.168 1.00 91.62 403 GLU A O 1
ATOM 3200 N N . THR A 1 404 ? -3.571 -2.453 0.493 1.00 94.38 404 THR A N 1
ATOM 3201 C CA . THR A 1 404 ? -3.365 -2.924 -0.888 1.00 94.38 404 THR A CA 1
ATOM 3202 C C . THR A 1 404 ? -4.243 -2.154 -1.881 1.00 94.38 404 THR A C 1
ATOM 3204 O O . THR A 1 404 ? -3.763 -1.724 -2.932 1.00 94.38 404 THR A O 1
ATOM 3207 N N . ILE A 1 405 ? -5.523 -1.948 -1.553 1.00 95.00 405 ILE A N 1
ATOM 3208 C CA . ILE A 1 405 ? -6.475 -1.176 -2.367 1.00 95.00 405 ILE A CA 1
ATOM 3209 C C . ILE A 1 405 ? -5.984 0.260 -2.532 1.00 95.00 405 ILE A C 1
ATOM 3211 O O . ILE A 1 405 ? -6.012 0.791 -3.643 1.00 95.00 405 ILE A O 1
ATOM 3215 N N . MET A 1 406 ? -5.493 0.884 -1.464 1.00 91.69 406 MET A N 1
ATOM 3216 C CA . MET A 1 406 ? -4.962 2.241 -1.499 1.00 91.69 406 MET A CA 1
ATOM 3217 C C . MET A 1 406 ? -3.761 2.344 -2.451 1.00 91.69 406 MET A C 1
ATOM 3219 O O . MET A 1 406 ? -3.752 3.223 -3.310 1.00 91.69 406 MET A O 1
ATOM 3223 N N . SER A 1 407 ? -2.794 1.420 -2.374 1.00 92.25 407 SER A N 1
ATOM 3224 C CA . SER A 1 407 ? -1.630 1.392 -3.280 1.00 92.25 407 SER A CA 1
ATOM 3225 C C . SER A 1 407 ? -2.046 1.255 -4.754 1.00 92.25 407 SER A C 1
ATOM 3227 O O . SER A 1 407 ? -1.659 2.067 -5.600 1.00 92.25 407 SER A O 1
ATOM 3229 N N . LEU A 1 408 ? -2.903 0.272 -5.062 1.00 94.75 408 LEU A N 1
ATOM 3230 C CA . LEU A 1 408 ? -3.357 -0.004 -6.430 1.00 94.75 408 LEU A CA 1
ATOM 3231 C C . LEU A 1 408 ? -4.224 1.130 -6.997 1.00 94.75 408 LEU A C 1
ATOM 3233 O O . LEU A 1 408 ? -4.033 1.552 -8.138 1.00 94.75 408 LEU A O 1
ATOM 3237 N N . SER A 1 409 ? -5.174 1.637 -6.209 1.00 93.00 409 SER A N 1
ATOM 3238 C CA . SER A 1 409 ? -6.081 2.711 -6.632 1.00 93.00 409 SER A CA 1
ATOM 3239 C C . SER A 1 409 ? -5.354 4.037 -6.837 1.00 93.00 409 SER A C 1
ATOM 3241 O O . SER A 1 409 ? -5.671 4.754 -7.787 1.00 93.00 409 SER A O 1
ATOM 3243 N N . ASN A 1 410 ? -4.356 4.344 -6.003 1.00 90.62 410 ASN A N 1
ATOM 3244 C CA . ASN A 1 410 ? -3.536 5.537 -6.162 1.00 90.62 410 ASN A CA 1
ATOM 3245 C C . ASN A 1 410 ? -2.741 5.489 -7.473 1.00 90.62 410 ASN A C 1
ATOM 3247 O O . ASN A 1 410 ? -2.777 6.436 -8.254 1.00 90.62 410 ASN A O 1
ATOM 3251 N N . TYR A 1 411 ? -2.114 4.348 -7.777 1.00 93.25 411 TYR A N 1
ATOM 3252 C CA . TYR A 1 411 ? -1.433 4.164 -9.057 1.00 93.25 411 TYR A CA 1
ATOM 3253 C C . TYR A 1 411 ? -2.384 4.309 -10.250 1.00 93.25 411 TYR A C 1
ATOM 3255 O O . TYR A 1 411 ? -2.077 5.045 -11.179 1.00 93.25 411 TYR A O 1
ATOM 3263 N N . ILE A 1 412 ? -3.566 3.685 -10.212 1.00 92.25 412 ILE A N 1
ATOM 3264 C CA . ILE A 1 412 ? -4.559 3.790 -11.297 1.00 92.25 412 ILE A CA 1
ATOM 3265 C C . ILE A 1 412 ? -5.070 5.227 -11.474 1.00 92.25 412 ILE A C 1
ATOM 3267 O O . ILE A 1 412 ? -5.426 5.611 -12.582 1.00 92.25 412 ILE A O 1
ATOM 3271 N N . ARG A 1 413 ? -5.127 6.022 -10.402 1.00 88.81 413 ARG A N 1
ATOM 3272 C CA . ARG A 1 413 ? -5.515 7.437 -10.469 1.00 88.81 413 ARG A CA 1
ATOM 3273 C C . ARG A 1 413 ? -4.448 8.302 -11.153 1.00 88.81 413 ARG A C 1
ATOM 3275 O O . ARG A 1 413 ? -4.801 9.324 -11.736 1.00 88.81 413 ARG A O 1
ATOM 3282 N N . MET A 1 414 ? -3.177 7.914 -11.051 1.00 84.25 414 MET A N 1
ATOM 3283 C CA . MET A 1 414 ? -2.026 8.651 -11.591 1.00 84.25 414 MET A CA 1
ATOM 3284 C C . MET A 1 414 ? -1.549 8.150 -12.968 1.00 84.25 414 MET A C 1
ATOM 3286 O O . MET A 1 414 ? -0.861 8.899 -13.667 1.00 84.25 414 MET A O 1
ATOM 3290 N N . ALA A 1 415 ? -1.880 6.905 -13.333 1.00 78.19 415 ALA A N 1
ATOM 3291 C CA . ALA A 1 415 ? -1.562 6.249 -14.606 1.00 78.19 415 ALA A CA 1
ATOM 3292 C C . ALA A 1 415 ? -2.567 6.602 -15.707 1.00 78.19 415 ALA A C 1
ATOM 3294 O O . ALA A 1 415 ? -2.100 6.903 -16.830 1.00 78.19 415 ALA A O 1
#

Organism: Geodia barretti (NCBI:txid519541)